Protein AF-0000000085128968 (afdb_homodimer)

Solvent-accessible surface area (backbone atoms only — not comparable to full-atom values): 32317 Å² total; per-residue (Å²): 102,80,48,80,48,54,23,77,81,43,59,48,90,46,8,53,61,50,46,50,52,53,46,32,71,74,67,62,65,54,47,74,42,72,44,90,76,67,56,52,49,97,75,26,50,62,31,39,41,36,40,32,59,24,49,87,30,36,40,31,44,37,33,35,62,43,30,35,36,44,30,44,58,68,43,47,73,76,53,71,44,77,32,32,36,40,38,38,31,65,36,43,36,34,38,33,37,23,91,90,29,71,18,74,38,44,58,55,20,30,33,37,38,51,61,67,45,50,35,37,42,37,41,40,64,41,37,34,38,38,32,47,35,52,39,67,68,52,34,75,72,28,72,65,54,73,78,45,34,17,37,64,43,50,51,84,41,65,51,33,54,23,42,52,42,46,54,58,45,60,76,67,52,72,87,43,89,81,30,53,63,56,24,30,52,50,36,51,38,52,49,46,35,48,38,48,21,54,53,47,52,58,51,68,75,33,59,72,79,40,32,56,50,38,52,53,47,48,52,50,44,67,75,40,51,60,44,75,72,68,40,65,62,49,55,12,60,77,64,75,46,49,51,62,54,49,40,53,35,25,45,77,66,76,38,44,65,65,54,51,53,48,51,52,30,47,52,51,31,49,52,34,27,68,66,57,74,36,94,40,64,57,50,32,27,51,67,34,43,41,94,42,56,66,60,40,44,52,52,39,24,71,72,61,63,44,53,60,66,76,42,48,72,128,102,80,48,78,49,54,22,76,81,42,60,47,90,45,8,54,61,50,46,50,52,52,43,34,71,73,66,61,65,53,47,74,42,72,44,88,76,67,56,53,50,96,75,28,50,60,32,38,42,37,40,33,58,25,50,85,29,36,41,31,44,35,35,36,64,45,29,34,37,42,29,45,71,68,42,46,73,77,53,72,43,77,32,31,34,42,39,40,31,64,38,48,35,34,37,33,37,23,90,90,30,71,20,73,38,45,57,55,20,29,32,36,38,50,60,59,47,55,34,37,41,36,41,39,51,43,35,34,37,40,32,47,34,52,40,66,68,51,34,75,71,28,72,64,54,74,77,46,35,18,37,64,41,50,51,83,41,66,51,32,54,24,41,51,41,46,54,59,46,61,74,67,51,72,89,45,90,80,30,53,62,55,25,30,52,49,37,52,38,52,49,48,36,47,38,48,22,54,54,47,53,59,52,67,75,33,60,72,77,41,32,56,50,37,50,52,47,50,51,49,43,66,74,39,50,57,44,73,70,69,39,64,63,51,54,11,60,75,66,74,46,50,50,64,55,49,40,50,36,24,42,77,66,78,37,42,64,65,53,51,51,47,50,52,30,46,51,51,31,49,50,34,27,68,68,55,75,37,93,40,61,57,49,32,28,50,68,33,42,41,92,41,57,67,60,40,44,51,51,37,24,72,72,61,73,44,55,59,66,75,40,47,73,128

Organism: Delftia acidovorans (strain DSM 14801 / SPH-1) (NCBI:txid398578)

Foldseek 3Di:
DKDKDWLLVDDQVCSVVVVLVVCVVQPNNWDKFADPPVPLPVSHWTKMWMWDDQAVKIKIKIATAKMKTWDAPVSCLVPPDQKKKKKAFQAFWKWKDFQNAIEIDHHQKMFIAGSNFIMMMITHRGTMMMMIGRNCLLCVQPVCVNVRGNYILHNPQPLSVVLVVLSVVLVVDDPDPVNNVVSHVSVSVSSNSVSVRSVRVLQVLAPPVLSVLQVVLLVVCVVCLQPLPDDLVVSCVVSVHDSVSQQVSQVSVVGGSVRSSLVVLLVQLLVCLLVQVAQDLVRSQNRRRHPDSVVSQVSNCVRGVDGSVSSHDD/DKDKDWLLVDDQVCSVVVVLVVCVVQPNNWDKFADPPPPLPVSHWIKMWMWDDQAVKIKIKIFTAKMKTWDDLVSCVVPPDQKKKKKAAQAFWKWKDFPNAIEIDHHQKMFIAGSLGIMMMITHGTIMMMMIGRNCLLCVLPVCVNVRGNYILHNPQPLSVVLVVLSVVLVVDDPDPVNNVVSHVSVSVSSNSVSVRSVRVLQVLQPPVLSVLQVVLLVVCVVCLQPLPDDLCVSCVVSVHDSVSQQVSQVSVVDGSVRSSLLVLLVQLLVCLLVQVDQDLVRSQNRRRHPDSVVSQVVNCVNRVDGSVVSHDD

InterPro domains:
  IPR009057 Homedomain-like superfamily [SSF46689] (264-310)
  IPR018060 AraC-like, DNA binding HTH domain [PF12833] (235-312)
  IPR018060 AraC-like, DNA binding HTH domain [PS01124] (215-314)
  IPR018060 AraC-like, DNA binding HTH domain [SM00342] (229-312)
  IPR018062 HTH domain AraC-type, conserved site [PS00041] (265-308)
  IPR020449 Transcription regulator HTH, AraC- type, HTH domain [PR00032] (281-296)
  IPR020449 Transcription regulator HTH, AraC- type, HTH domain [PR00032] (296-312)
  IPR035418 Transcription regulator HTH, AraC- type, ligand binding domain-like [PF14525] (19-198)
  IPR050204 AraC/XylS family transcriptional regulators [PTHR46796] (30-312)

Structure (mmCIF, N/CA/C/O backbone):
data_AF-0000000085128968-model_v1
#
loop_
_entity.id
_entity.type
_entity.pdbx_description
1 polymer 'Transcriptional regulator, AraC family'
#
loop_
_atom_site.group_PDB
_atom_site.id
_atom_site.type_symbol
_atom_site.label_atom_id
_atom_site.label_alt_id
_atom_site.label_comp_id
_atom_site.label_asym_id
_atom_site.label_entity_id
_atom_site.label_seq_id
_atom_site.pdbx_PDB_ins_code
_atom_site.Cartn_x
_atom_site.Cartn_y
_atom_site.Cartn_z
_atom_site.occupancy
_atom_site.B_iso_or_equiv
_atom_site.auth_seq_id
_atom_site.auth_comp_id
_atom_site.auth_asym_id
_atom_site.auth_atom_id
_atom_site.pdbx_PDB_model_num
ATOM 1 N N . MET A 1 1 ? -19.469 -6.117 -6.891 1 67.62 1 MET A N 1
ATOM 2 C CA . MET A 1 1 ? -20.266 -7.336 -6.789 1 67.62 1 MET A CA 1
ATOM 3 C C . MET A 1 1 ? -19.703 -8.258 -5.707 1 67.62 1 MET A C 1
ATOM 5 O O . MET A 1 1 ? -18.5 -8.352 -5.523 1 67.62 1 MET A O 1
ATOM 9 N N . GLN A 1 2 ? -20.562 -8.742 -4.852 1 80.12 2 GLN A N 1
ATOM 10 C CA . GLN A 1 2 ? -20.156 -9.688 -3.818 1 80.12 2 GLN A CA 1
ATOM 11 C C . GLN A 1 2 ? -21 -10.961 -3.883 1 80.12 2 GLN A C 1
ATOM 13 O O . GLN A 1 2 ? -22.234 -10.891 -3.932 1 80.12 2 GLN A O 1
ATOM 18 N N . LEU A 1 3 ? -20.359 -12.141 -4.148 1 88.94 3 LEU A N 1
ATOM 19 C CA . LEU A 1 3 ? -20.984 -13.461 -4.184 1 88.94 3 LEU A CA 1
ATOM 20 C C . LEU A 1 3 ? -20.562 -14.289 -2.973 1 88.94 3 LEU A C 1
ATOM 22 O O . LEU A 1 3 ? -19.406 -14.234 -2.551 1 88.94 3 LEU A O 1
ATOM 26 N N . GLU A 1 4 ? -21.562 -15.016 -2.438 1 92 4 GLU A N 1
ATOM 27 C CA . GLU A 1 4 ? -21.297 -15.867 -1.285 1 92 4 GLU A CA 1
ATOM 28 C C . GLU A 1 4 ? -21.828 -17.281 -1.519 1 92 4 GLU A C 1
ATOM 30 O O . GLU A 1 4 ? -22.969 -17.453 -1.957 1 92 4 GLU A O 1
ATOM 35 N N . TYR A 1 5 ? -21.016 -18.266 -1.199 1 94.38 5 TYR A N 1
ATOM 36 C CA . TYR A 1 5 ? -21.359 -19.672 -1.342 1 94.38 5 TYR A CA 1
ATOM 37 C C . TYR A 1 5 ? -21.047 -20.453 -0.069 1 94.38 5 TYR A C 1
ATOM 39 O O . TYR A 1 5 ? -20.031 -20.172 0.594 1 94.38 5 TYR A O 1
ATOM 47 N N . SER A 1 6 ? -21.875 -21.375 0.247 1 94.69 6 SER A N 1
ATOM 48 C CA . SER A 1 6 ? -21.656 -22.281 1.368 1 94.69 6 SER A CA 1
ATOM 49 C C . SER A 1 6 ? -22.078 -23.703 1.018 1 94.69 6 SER A C 1
ATOM 51 O O . SER A 1 6 ? -23.141 -23.922 0.428 1 94.69 6 SER A O 1
ATOM 53 N N . THR A 1 7 ? -21.234 -24.641 1.404 1 93.5 7 THR A N 1
ATOM 54 C CA . THR A 1 7 ? -21.578 -26.031 1.098 1 93.5 7 THR A CA 1
ATOM 55 C C . THR A 1 7 ? -22.688 -26.531 2.008 1 93.5 7 THR A C 1
ATOM 57 O O . THR A 1 7 ? -23.297 -27.562 1.734 1 93.5 7 THR A O 1
ATOM 60 N N . HIS A 1 8 ? -22.984 -25.812 3.066 1 88.75 8 HIS A N 1
ATOM 61 C CA . HIS A 1 8 ? -24.031 -26.203 3.998 1 88.75 8 HIS A CA 1
ATOM 62 C C . HIS A 1 8 ? -25.406 -26.094 3.361 1 88.75 8 HIS A C 1
ATOM 64 O O . HIS A 1 8 ? -26.391 -26.609 3.9 1 88.75 8 HIS A O 1
ATOM 70 N N . SER A 1 9 ? -25.453 -25.453 2.266 1 89 9 SER A N 1
ATOM 71 C CA . SER A 1 9 ? -26.719 -25.359 1.529 1 89 9 SER A CA 1
ATOM 72 C C . SER A 1 9 ? -27.016 -26.656 0.786 1 89 9 SER A C 1
ATOM 74 O O . SER A 1 9 ? -28.109 -26.812 0.236 1 89 9 SER A O 1
ATOM 76 N N . GLN A 1 10 ? -26.109 -27.594 0.775 1 89.94 10 GLN A N 1
ATOM 77 C CA . GLN A 1 10 ? -26.234 -28.859 0.062 1 89.94 10 GLN A CA 1
ATOM 78 C C . GLN A 1 10 ? -26.375 -30.031 1.035 1 89.94 10 GLN A C 1
ATOM 80 O O . GLN A 1 10 ? -26 -29.922 2.205 1 89.94 10 GLN A O 1
ATOM 85 N N . GLU A 1 11 ? -26.938 -31.141 0.537 1 91.38 11 GLU A N 1
ATOM 86 C CA . GLU A 1 11 ? -26.859 -32.406 1.285 1 91.38 11 GLU A CA 1
ATOM 87 C C . GLU A 1 11 ? -25.406 -32.812 1.515 1 91.38 11 GLU A C 1
ATOM 89 O O . GLU A 1 11 ? -24.562 -32.625 0.646 1 91.38 11 GLU A O 1
ATOM 94 N N . PRO A 1 12 ? -25.125 -33.375 2.666 1 87.94 12 PRO A N 1
ATOM 95 C CA . PRO A 1 12 ? -23.75 -33.719 3.033 1 87.94 12 PRO A CA 1
ATOM 96 C C . PRO A 1 12 ? -23.016 -34.5 1.932 1 87.94 12 PRO A C 1
ATOM 98 O O . PRO A 1 12 ? -21.844 -34.219 1.659 1 87.94 12 PRO A O 1
ATOM 101 N N . ARG A 1 13 ? -23.688 -35.406 1.232 1 88.69 13 ARG A N 1
ATOM 102 C CA . ARG A 1 13 ? -23.047 -36.281 0.237 1 88.69 13 ARG A CA 1
ATOM 103 C C . ARG A 1 13 ? -22.672 -35.469 -1.007 1 88.69 13 ARG A C 1
ATOM 105 O O . ARG A 1 13 ? -21.812 -35.906 -1.789 1 88.69 13 ARG A O 1
ATOM 112 N N . HIS A 1 14 ? -23.281 -34.312 -1.203 1 92.81 14 HIS A N 1
ATOM 113 C CA . HIS A 1 14 ? -23.047 -33.531 -2.412 1 92.81 14 HIS A CA 1
ATOM 114 C C . HIS A 1 14 ? -22.172 -32.312 -2.125 1 92.81 14 HIS A C 1
ATOM 116 O O . HIS A 1 14 ? -21.875 -31.531 -3.031 1 92.81 14 HIS A O 1
ATOM 122 N N . ARG A 1 15 ? -21.781 -32.125 -0.924 1 93.25 15 ARG A N 1
ATOM 123 C CA . ARG A 1 15 ? -21.125 -30.891 -0.514 1 93.25 15 ARG A CA 1
ATOM 124 C C . ARG A 1 15 ? -19.781 -30.719 -1.225 1 93.25 15 ARG A C 1
ATOM 126 O O . ARG A 1 15 ? -19.453 -29.641 -1.697 1 93.25 15 ARG A O 1
ATOM 133 N N . PHE A 1 16 ? -19.047 -31.797 -1.348 1 94.06 16 PHE A N 1
ATOM 134 C CA . PHE A 1 16 ? -17.734 -31.656 -1.967 1 94.06 16 PHE A CA 1
ATOM 135 C C . PHE A 1 16 ? -17.859 -31.391 -3.463 1 94.06 16 PHE A C 1
ATOM 137 O O . PHE A 1 16 ? -17.109 -30.594 -4.031 1 94.06 16 PHE A O 1
ATOM 144 N N . ASP A 1 17 ? -18.781 -32.094 -4.09 1 94.81 17 ASP A N 1
ATOM 145 C CA . ASP A 1 17 ? -19.031 -31.844 -5.508 1 94.81 17 ASP A CA 1
ATOM 146 C C . ASP A 1 17 ? -19.469 -30.406 -5.754 1 94.81 17 ASP A C 1
ATOM 148 O O . ASP A 1 17 ? -19.031 -29.766 -6.719 1 94.81 17 ASP A O 1
ATOM 152 N N . TYR A 1 18 ? -20.281 -29.953 -4.891 1 95.69 18 TYR A N 1
ATOM 153 C CA . TYR A 1 18 ? -20.719 -28.578 -4.973 1 95.69 18 TYR A CA 1
ATOM 154 C C . TYR A 1 18 ? -19.547 -27.625 -4.809 1 95.69 18 TYR A C 1
ATOM 156 O O . TYR A 1 18 ? -19.422 -26.641 -5.551 1 95.69 18 TYR A O 1
ATOM 164 N N . TRP A 1 19 ? -18.703 -27.922 -3.895 1 95.38 19 TRP A N 1
ATOM 165 C CA . TRP A 1 19 ? -17.516 -27.125 -3.66 1 95.38 19 TRP A CA 1
ATOM 166 C C . TRP A 1 19 ? -16.641 -27.062 -4.91 1 95.38 19 TRP A C 1
ATOM 168 O O . TRP A 1 19 ? -16.203 -25.984 -5.328 1 95.38 19 TRP A O 1
ATOM 178 N N . HIS A 1 20 ? -16.438 -28.203 -5.453 1 96.31 20 HIS A N 1
ATOM 179 C CA . HIS A 1 20 ? -15.664 -28.312 -6.688 1 96.31 20 HIS A CA 1
ATOM 180 C C . HIS A 1 20 ? -16.234 -27.406 -7.77 1 96.31 20 HIS A C 1
ATOM 182 O O . HIS A 1 20 ? -15.5 -26.672 -8.414 1 96.31 20 HIS A O 1
ATOM 188 N N . GLU A 1 21 ? -17.469 -27.469 -7.977 1 96.88 21 GLU A N 1
ATOM 189 C CA . GLU A 1 21 ? -18.141 -26.703 -9.016 1 96.88 21 GLU A CA 1
ATOM 190 C C . GLU A 1 21 ? -18 -25.203 -8.773 1 96.88 21 GLU A C 1
ATOM 192 O O . GLU A 1 21 ? -17.672 -24.438 -9.688 1 96.88 21 GLU A O 1
ATOM 197 N N . VAL A 1 22 ? -18.219 -24.844 -7.559 1 96.81 22 VAL A N 1
ATOM 198 C CA . VAL A 1 22 ? -18.188 -23.438 -7.195 1 96.81 22 VAL A CA 1
ATOM 199 C C . VAL A 1 22 ? -16.781 -22.875 -7.402 1 96.81 22 VAL A C 1
ATOM 201 O O . VAL A 1 22 ? -16.609 -21.812 -8 1 96.81 22 VAL A O 1
ATOM 204 N N . VAL A 1 23 ? -15.781 -23.547 -6.949 1 96.81 23 VAL A N 1
ATOM 205 C CA . VAL A 1 23 ? -14.406 -23.078 -7.039 1 96.81 23 VAL A CA 1
ATOM 206 C C . VAL A 1 23 ? -13.961 -23.031 -8.5 1 96.81 23 VAL A C 1
ATOM 208 O O . VAL A 1 23 ? -13.344 -22.062 -8.945 1 96.81 23 VAL A O 1
ATOM 211 N N . CYS A 1 24 ? -14.328 -24.062 -9.258 1 96.44 24 CYS A N 1
ATOM 212 C CA . CYS A 1 24 ? -13.953 -24.094 -10.664 1 96.44 24 CYS A CA 1
ATOM 213 C C . CYS A 1 24 ? -14.641 -22.969 -11.438 1 96.44 24 CYS A C 1
ATOM 215 O O . CYS A 1 24 ? -14.07 -22.422 -12.383 1 96.44 24 CYS A O 1
ATOM 217 N N . ARG A 1 25 ? -15.773 -22.594 -11.07 1 95.06 25 ARG A N 1
ATOM 218 C CA . ARG A 1 25 ? -16.547 -21.562 -11.742 1 95.06 25 ARG A CA 1
ATOM 219 C C . ARG A 1 25 ? -15.969 -20.172 -11.461 1 95.06 25 ARG A C 1
ATOM 221 O O . ARG A 1 25 ? -15.938 -19.312 -12.336 1 95.06 25 ARG A O 1
ATOM 228 N N . HIS A 1 26 ? -15.461 -20 -10.273 1 94.56 26 HIS A N 1
ATOM 229 C CA . HIS A 1 26 ? -15.148 -18.641 -9.859 1 94.56 26 HIS A CA 1
ATOM 230 C C . HIS A 1 26 ? -13.641 -18.422 -9.734 1 94.56 26 HIS A C 1
ATOM 232 O O . HIS A 1 26 ? -13.164 -17.281 -9.695 1 94.56 26 HIS A O 1
ATOM 238 N N . CYS A 1 27 ? -12.906 -19.484 -9.648 1 95.56 27 CYS A N 1
ATOM 239 C CA . CYS A 1 27 ? -11.461 -19.359 -9.547 1 95.56 27 CYS A CA 1
ATOM 240 C C . CYS A 1 27 ? -10.773 -19.984 -10.766 1 95.56 27 CYS A C 1
ATOM 242 O O . CYS A 1 27 ? -10.789 -19.406 -11.852 1 95.56 27 CYS A O 1
ATOM 244 N N . ILE A 1 28 ? -10.219 -21.203 -10.57 1 96.06 28 ILE A N 1
ATOM 245 C CA . ILE A 1 28 ? -9.484 -21.844 -11.648 1 96.06 28 ILE A CA 1
ATOM 246 C C . ILE A 1 28 ? -9.992 -23.266 -11.844 1 96.06 28 ILE A C 1
ATOM 248 O O . ILE A 1 28 ? -10.039 -24.047 -10.891 1 96.06 28 ILE A O 1
ATOM 252 N N . PRO A 1 29 ? -10.398 -23.578 -13.078 1 96.25 29 PRO A N 1
ATOM 253 C CA . PRO A 1 29 ? -10.75 -24.969 -13.328 1 96.25 29 PRO A CA 1
ATOM 254 C C . PRO A 1 29 ? -9.594 -25.922 -13.047 1 96.25 29 PRO A C 1
ATOM 256 O O . PRO A 1 29 ? -8.484 -25.719 -13.539 1 96.25 29 PRO A O 1
ATOM 259 N N . ALA A 1 30 ? -9.812 -26.922 -12.273 1 97 30 ALA A N 1
ATOM 260 C CA . ALA A 1 30 ? -8.852 -27.938 -11.844 1 97 30 ALA A CA 1
ATOM 261 C C . ALA A 1 30 ? -9.555 -29.172 -11.273 1 97 30 ALA A C 1
ATOM 263 O O . ALA A 1 30 ? -10.773 -29.141 -11.062 1 97 30 ALA A O 1
ATOM 264 N N . ASP A 1 31 ? -8.812 -30.234 -11.109 1 97.06 31 ASP A N 1
ATOM 265 C CA . ASP A 1 31 ? -9.336 -31.391 -10.391 1 97.06 31 ASP A CA 1
ATOM 266 C C . ASP A 1 31 ? -9.18 -31.203 -8.883 1 97.06 31 ASP A C 1
ATOM 268 O O . ASP A 1 31 ? -8.18 -30.656 -8.414 1 97.06 31 ASP A O 1
ATOM 272 N N . SER A 1 32 ? -10.227 -31.641 -8.172 1 95.56 32 SER A N 1
ATOM 273 C CA . SER A 1 32 ? -10.141 -31.562 -6.719 1 95.56 32 SER A CA 1
ATOM 274 C C . SER A 1 32 ? -10.227 -32.938 -6.078 1 95.56 32 SER A C 1
ATOM 276 O O . SER A 1 32 ? -10.922 -33.844 -6.594 1 95.56 32 SER A O 1
ATOM 278 N N . HIS A 1 33 ? -9.477 -33.094 -4.922 1 93.38 33 HIS A N 1
ATOM 279 C CA . HIS A 1 33 ? -9.453 -34.312 -4.156 1 93.38 33 HIS A CA 1
ATOM 280 C C . HIS A 1 33 ? -9.531 -34.031 -2.66 1 93.38 33 HIS A C 1
ATOM 282 O O . HIS A 1 33 ? -8.781 -33.219 -2.137 1 93.38 33 HIS A O 1
ATOM 288 N N . ARG A 1 34 ? -10.445 -34.719 -2.031 1 88.31 34 ARG A N 1
ATOM 289 C CA . ARG A 1 34 ? -10.5 -34.594 -0.576 1 88.31 34 ARG A CA 1
ATOM 290 C C . ARG A 1 34 ? -9.312 -35.312 0.066 1 88.31 34 ARG A C 1
ATOM 292 O O . ARG A 1 34 ? -8.82 -36.312 -0.461 1 88.31 34 ARG A O 1
ATOM 299 N N . ALA A 1 35 ? -8.766 -34.688 1.084 1 77.69 35 ALA A N 1
ATOM 300 C CA . ALA A 1 35 ? -7.707 -35.375 1.794 1 77.69 35 ALA A CA 1
ATOM 301 C C . ALA A 1 35 ? -8.234 -36.688 2.42 1 77.69 35 ALA A C 1
ATOM 303 O O . ALA A 1 35 ? -9.391 -36.75 2.838 1 77.69 35 ALA A O 1
ATOM 304 N N . GLN A 1 36 ? -7.297 -37.688 2.346 1 62.34 36 GLN A N 1
ATOM 305 C CA . GLN A 1 36 ? -7.605 -39 2.906 1 62.34 36 GLN A CA 1
ATOM 306 C C . GLN A 1 36 ? -7.746 -38.938 4.426 1 62.34 36 GLN A C 1
ATOM 308 O O . GLN A 1 36 ? -6.941 -38.281 5.098 1 62.34 36 GLN A O 1
ATOM 313 N N . GLY A 1 37 ? -8.945 -39.312 5.043 1 57.97 37 GLY A N 1
ATOM 314 C CA . GLY A 1 37 ? -9.203 -39.438 6.469 1 57.97 37 GLY A CA 1
ATOM 315 C C . GLY A 1 37 ? -10.133 -38.344 6.992 1 57.97 37 GLY A C 1
ATOM 316 O O . GLY A 1 37 ? -10.508 -38.375 8.164 1 57.97 37 GLY A O 1
ATOM 317 N N . ASP A 1 38 ? -9.891 -37.25 6.484 1 53.81 38 ASP A N 1
ATOM 318 C CA . ASP A 1 38 ? -10.859 -36.281 7.008 1 53.81 38 ASP A CA 1
ATOM 319 C C . ASP A 1 38 ? -12.289 -36.75 6.75 1 53.81 38 ASP A C 1
ATOM 321 O O . ASP A 1 38 ? -12.812 -36.594 5.648 1 53.81 38 ASP A O 1
ATOM 325 N N . ALA A 1 39 ? -12.469 -37.969 7.312 1 48.44 39 ALA A N 1
ATOM 326 C CA . ALA A 1 39 ? -13.844 -38.469 7.348 1 48.44 39 ALA A CA 1
ATOM 327 C C . ALA A 1 39 ? -14.836 -37.312 7.398 1 48.44 39 ALA A C 1
ATOM 329 O O . ALA A 1 39 ? -14.672 -36.375 8.188 1 48.44 39 ALA A O 1
ATOM 330 N N . ALA A 1 40 ? -15.297 -37.031 6.242 1 52.56 40 ALA A N 1
ATOM 331 C CA . ALA A 1 40 ? -16.406 -36.094 6.375 1 52.56 40 ALA A CA 1
ATOM 332 C C . ALA A 1 40 ? -17.141 -36.312 7.695 1 52.56 40 ALA A C 1
ATOM 334 O O . ALA A 1 40 ? -17.656 -37.406 7.961 1 52.56 40 ALA A O 1
ATOM 335 N N . GLY A 1 41 ? -16.469 -35.906 8.711 1 50.72 41 GLY A N 1
ATOM 336 C CA . GLY A 1 41 ? -17.391 -36.125 9.82 1 50.72 41 GLY A CA 1
ATOM 337 C C . GLY A 1 41 ? -18.844 -36.125 9.391 1 50.72 41 GLY A C 1
ATOM 338 O O . GLY A 1 41 ? -19.156 -35.875 8.227 1 50.72 41 GLY A O 1
ATOM 339 N N . PRO A 1 42 ? -19.641 -36.625 10.258 1 54.03 42 PRO A N 1
ATOM 340 C CA . PRO A 1 42 ? -21.078 -36.688 9.945 1 54.03 42 PRO A CA 1
ATOM 341 C C . PRO A 1 42 ? -21.562 -35.438 9.211 1 54.03 42 PRO A C 1
ATOM 343 O O . PRO A 1 42 ? -22.562 -35.531 8.477 1 54.03 42 PRO A O 1
ATOM 346 N N . GLY A 1 43 ? -20.891 -34.344 9.336 1 61.97 43 GLY A N 1
ATOM 347 C CA . GLY A 1 43 ? -21.438 -33.094 8.812 1 61.97 43 GLY A CA 1
ATOM 348 C C . GLY A 1 43 ? -20.969 -32.781 7.41 1 61.97 43 GLY A C 1
ATOM 349 O O . GLY A 1 43 ? -21.453 -31.828 6.785 1 61.97 43 GLY A O 1
ATOM 350 N N . GLY A 1 44 ? -20.094 -33.625 6.758 1 79.69 44 GLY A N 1
ATOM 351 C CA . GLY A 1 44 ? -19.703 -33.5 5.363 1 79.69 44 GLY A CA 1
ATOM 352 C C . GLY A 1 44 ? -18.625 -32.438 5.145 1 79.69 44 GLY A C 1
ATOM 353 O O . GLY A 1 44 ? -17.891 -32.094 6.066 1 79.69 44 GLY A O 1
ATOM 354 N N . PHE A 1 45 ? -18.312 -32.094 4.016 1 89.56 45 PHE A N 1
ATOM 355 C CA . PHE A 1 45 ? -17.328 -31.109 3.58 1 89.56 45 PHE A CA 1
ATOM 356 C C . PHE A 1 45 ? -17.906 -29.688 3.709 1 89.56 45 PHE A C 1
ATOM 358 O O . PHE A 1 45 ? -18.562 -29.203 2.791 1 89.56 45 PHE A O 1
ATOM 365 N N . GLY A 1 46 ? -17.703 -29.078 4.945 1 90.25 46 GLY A N 1
ATOM 366 C CA . GLY A 1 46 ? -18.172 -2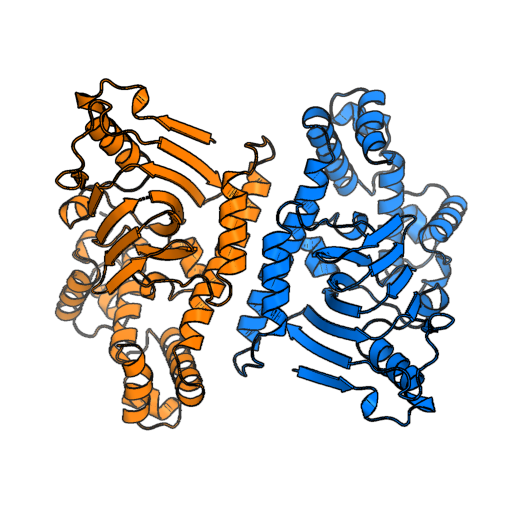7.719 5.172 1 90.25 46 GLY A CA 1
ATOM 367 C C . GLY A 1 46 ? -17.203 -26.656 4.699 1 90.25 46 GLY A C 1
ATOM 368 O O . GLY A 1 46 ? -16.094 -26.547 5.223 1 90.25 46 GLY A O 1
ATOM 369 N N . ALA A 1 47 ? -17.609 -25.906 3.662 1 93.56 47 ALA A N 1
ATOM 370 C CA . ALA A 1 47 ? -16.734 -24.891 3.086 1 93.56 47 ALA A CA 1
ATOM 371 C C . ALA A 1 47 ? -17.516 -23.656 2.66 1 93.56 47 ALA A C 1
ATOM 373 O O . ALA A 1 47 ? -18.734 -23.719 2.479 1 93.56 47 ALA A O 1
ATOM 374 N N . THR A 1 48 ? -16.812 -22.531 2.652 1 94.38 48 THR A N 1
ATOM 375 C CA . THR A 1 48 ? -17.406 -21.281 2.193 1 94.38 48 THR A CA 1
ATOM 376 C C . THR A 1 48 ? -16.469 -20.562 1.228 1 94.38 48 THR A C 1
ATOM 378 O O . THR A 1 48 ? -15.242 -20.703 1.318 1 94.38 48 THR A O 1
ATOM 381 N N . LEU A 1 49 ? -17.062 -19.875 0.285 1 94.88 49 LEU A N 1
ATOM 382 C CA . LEU A 1 49 ? -16.359 -19.031 -0.668 1 94.88 49 LEU A CA 1
ATOM 383 C C . LEU A 1 49 ? -17.062 -17.688 -0.846 1 94.88 49 LEU A C 1
ATOM 385 O O . LEU A 1 49 ? -18.281 -17.656 -1.086 1 94.88 49 LEU A O 1
ATOM 389 N N . SER A 1 50 ? -16.391 -16.625 -0.555 1 93.62 50 SER A N 1
ATOM 390 C CA . SER A 1 50 ? -16.859 -15.297 -0.904 1 93.62 50 SER A CA 1
ATOM 391 C C . SER A 1 50 ? -16.016 -14.68 -2.008 1 93.62 50 SER A C 1
ATOM 393 O O . SER A 1 50 ? -14.789 -14.805 -2 1 93.62 50 SER A O 1
ATOM 395 N N . VAL A 1 51 ? -16.672 -14.109 -3.006 1 93.31 51 VAL A N 1
ATOM 396 C CA . VAL A 1 51 ? -15.977 -13.508 -4.141 1 93.31 51 VAL A CA 1
ATOM 397 C C . VAL A 1 51 ? -16.359 -12.039 -4.262 1 93.31 51 VAL A C 1
ATOM 399 O O . VAL A 1 51 ? -17.547 -11.695 -4.207 1 93.31 51 VAL A O 1
ATOM 402 N N . ARG A 1 52 ? -15.32 -11.258 -4.441 1 90.56 52 ARG A N 1
ATOM 403 C CA . ARG A 1 52 ? -15.562 -9.828 -4.598 1 90.56 52 ARG A CA 1
ATOM 404 C C . ARG A 1 52 ? -14.688 -9.242 -5.703 1 90.56 52 ARG A C 1
ATOM 406 O O . ARG A 1 52 ? -13.523 -9.617 -5.84 1 90.56 52 ARG A O 1
ATOM 413 N N . SER A 1 53 ? -15.312 -8.266 -6.309 1 91.12 53 SER A N 1
ATOM 414 C CA . SER A 1 53 ? -14.539 -7.531 -7.309 1 91.12 53 SER A CA 1
ATOM 415 C C . SER A 1 53 ? -13.797 -6.359 -6.676 1 91.12 53 SER A C 1
ATOM 417 O O . SER A 1 53 ? -14.32 -5.695 -5.781 1 91.12 53 SER A O 1
ATOM 419 N N . LEU A 1 54 ? -12.641 -6.121 -7.121 1 91.25 54 LEU A N 1
ATOM 420 C CA . LEU A 1 54 ? -11.789 -4.996 -6.75 1 91.25 54 LEU A CA 1
ATOM 421 C C . LEU A 1 54 ? -11.18 -4.348 -7.988 1 91.25 54 LEU A C 1
ATOM 423 O O . LEU A 1 54 ? -9.984 -4.52 -8.266 1 91.25 54 LEU A O 1
ATOM 427 N N . GLY A 1 55 ? -12.047 -3.574 -8.703 1 89.75 55 GLY A N 1
ATOM 428 C CA . GLY A 1 55 ? -11.641 -3.117 -10.023 1 89.75 55 GLY A CA 1
ATOM 429 C C . GLY A 1 55 ? -11.414 -4.25 -11 1 89.75 55 GLY A C 1
ATOM 430 O O . GLY A 1 55 ? -12.289 -5.094 -11.203 1 89.75 55 GLY A O 1
ATOM 431 N N . LEU A 1 56 ? -10.188 -4.273 -11.539 1 90.06 56 LEU A N 1
ATOM 432 C CA . LEU A 1 56 ? -9.828 -5.309 -12.508 1 90.06 56 LEU A CA 1
ATOM 433 C C . LEU A 1 56 ? -9.43 -6.598 -11.797 1 90.06 56 LEU A C 1
ATOM 435 O O . LEU A 1 56 ? -9.219 -7.629 -12.445 1 90.06 56 LEU A O 1
ATOM 439 N N . LEU A 1 57 ? -9.367 -6.512 -10.492 1 95 57 LEU A N 1
ATOM 440 C CA . LEU A 1 57 ? -8.984 -7.676 -9.703 1 95 57 LEU A CA 1
ATOM 441 C C . LEU A 1 57 ? -10.211 -8.352 -9.086 1 95 57 LEU A C 1
ATOM 443 O O . LEU A 1 57 ? -11.305 -7.777 -9.094 1 95 57 LEU A O 1
ATOM 447 N N . GLU A 1 58 ? -10.055 -9.484 -8.695 1 94.62 58 GLU A N 1
ATOM 448 C CA . GLU A 1 58 ? -11.039 -10.219 -7.906 1 94.62 58 GLU A CA 1
ATOM 449 C C . GLU A 1 58 ? -10.391 -10.891 -6.699 1 94.62 58 GLU A C 1
ATOM 451 O O . GLU A 1 58 ? -9.297 -11.445 -6.809 1 94.62 58 GLU A O 1
ATOM 456 N N . ILE A 1 59 ? -11.031 -10.789 -5.621 1 95.69 59 ILE A N 1
ATOM 457 C CA . ILE A 1 59 ? -10.523 -11.422 -4.414 1 95.69 59 ILE A CA 1
ATOM 458 C C . ILE A 1 59 ? -11.547 -12.438 -3.891 1 95.69 59 ILE A C 1
ATOM 460 O O . ILE A 1 59 ? -12.742 -12.148 -3.844 1 95.69 59 ILE A O 1
ATOM 464 N N . SER A 1 60 ? -11.07 -13.578 -3.523 1 95.5 60 SER A N 1
ATOM 465 C CA . SER A 1 60 ? -11.898 -14.656 -2.979 1 95.5 60 SER A CA 1
ATOM 466 C C . SER A 1 60 ? -11.406 -15.078 -1.598 1 95.5 60 SER A C 1
ATOM 468 O O . SER A 1 60 ? -10.219 -15.32 -1.401 1 95.5 60 SER A O 1
ATOM 470 N N . ALA A 1 61 ? -12.266 -15.117 -0.702 1 94.69 61 ALA A N 1
ATOM 471 C CA . ALA A 1 61 ? -11.984 -15.695 0.611 1 94.69 61 ALA A CA 1
ATOM 472 C C . ALA A 1 61 ? -12.523 -17.125 0.711 1 94.69 61 ALA A C 1
ATOM 474 O O . ALA A 1 61 ? -13.727 -17.344 0.526 1 94.69 61 ALA A O 1
ATOM 475 N N . MET A 1 62 ? -11.672 -18.047 1.011 1 95.19 62 MET A N 1
ATOM 476 C CA . MET A 1 62 ? -12.031 -19.453 1.049 1 95.19 62 MET A CA 1
ATOM 477 C C . MET A 1 62 ? -11.773 -20.047 2.432 1 95.19 62 MET A C 1
ATOM 479 O O . MET A 1 62 ? -10.703 -19.859 3.002 1 95.19 62 MET A O 1
ATOM 483 N N . SER A 1 63 ? -12.727 -20.672 2.928 1 93.69 63 SER A N 1
ATOM 484 C CA . SER A 1 63 ? -12.609 -21.516 4.113 1 93.69 63 SER A CA 1
ATOM 485 C C . SER A 1 63 ? -13.078 -22.938 3.824 1 93.69 63 SER A C 1
ATOM 487 O O . SER A 1 63 ? -14.219 -23.156 3.424 1 93.69 63 SER A O 1
ATOM 489 N N . ALA A 1 64 ? -12.203 -23.906 3.982 1 93.19 64 ALA A N 1
ATOM 490 C CA . ALA A 1 64 ? -12.547 -25.281 3.629 1 93.19 64 ALA A CA 1
ATOM 491 C C . ALA A 1 64 ? -11.648 -26.266 4.363 1 93.19 64 ALA A C 1
ATOM 493 O O . ALA A 1 64 ? -10.523 -25.938 4.746 1 93.19 64 ALA A O 1
ATOM 494 N N . PRO A 1 65 ? -12.18 -27.484 4.578 1 89.75 65 PRO A N 1
ATOM 495 C CA . PRO A 1 65 ? -11.32 -28.547 5.105 1 89.75 65 PRO A CA 1
ATOM 496 C C . PRO A 1 65 ? -10.203 -28.938 4.141 1 89.75 65 PRO A C 1
ATOM 498 O O . PRO A 1 65 ? -10.141 -28.422 3.018 1 89.75 65 PRO A O 1
ATOM 501 N N . SER A 1 66 ? -9.367 -29.844 4.582 1 91.5 66 SER A N 1
ATOM 502 C CA . SER A 1 66 ? -8.195 -30.266 3.822 1 91.5 66 SER A CA 1
ATOM 503 C C . SER A 1 66 ? -8.594 -30.859 2.477 1 91.5 66 SER A C 1
ATOM 505 O O . SER A 1 66 ? -9.492 -31.703 2.404 1 91.5 66 SER A O 1
ATOM 507 N N . HIS A 1 67 ? -8.023 -30.375 1.423 1 93.38 67 HIS A N 1
ATOM 508 C CA . HIS A 1 67 ? -8.234 -30.875 0.073 1 93.38 67 HIS A CA 1
ATOM 509 C C . HIS A 1 67 ? -7.129 -30.422 -0.869 1 93.38 67 HIS A C 1
ATOM 511 O O . HIS A 1 67 ? -6.25 -29.656 -0.471 1 93.38 67 HIS A O 1
ATOM 517 N N . ARG A 1 68 ? -7.188 -30.969 -2.043 1 95.06 68 ARG A N 1
ATOM 518 C CA . ARG A 1 68 ? -6.117 -30.703 -2.998 1 95.06 68 ARG A CA 1
ATOM 519 C C . ARG A 1 68 ? -6.68 -30.359 -4.375 1 95.06 68 ARG A C 1
ATOM 521 O O . ARG A 1 68 ? -7.707 -30.906 -4.781 1 95.06 68 ARG A O 1
ATOM 528 N N . TRP A 1 69 ? -5.945 -29.406 -5.055 1 96.5 69 TRP A N 1
ATOM 529 C CA . TRP A 1 69 ? -6.281 -29.047 -6.426 1 96.5 69 TRP A CA 1
ATOM 530 C C . TRP A 1 69 ? -5.141 -29.375 -7.375 1 96.5 69 TRP A C 1
ATOM 532 O O . TRP A 1 69 ? -3.971 -29.141 -7.055 1 96.5 69 TRP A O 1
ATOM 542 N N . VAL A 1 70 ? -5.504 -30 -8.531 1 97.5 70 VAL A N 1
ATOM 543 C CA . VAL A 1 70 ? -4.516 -30.344 -9.547 1 97.5 70 VAL A CA 1
ATOM 544 C C . VAL A 1 70 ? -4.945 -29.766 -10.898 1 97.5 70 VAL A C 1
ATOM 546 O O . VAL A 1 70 ? -6 -30.125 -11.422 1 97.5 70 VAL A O 1
ATOM 549 N N . ARG A 1 71 ? -4.199 -28.828 -11.359 1 96.88 71 ARG A N 1
ATOM 550 C CA . ARG A 1 71 ? -4.375 -28.297 -12.703 1 96.88 71 ARG A CA 1
ATOM 551 C C . ARG A 1 71 ? -3.305 -28.828 -13.648 1 96.88 71 ARG A C 1
ATOM 553 O O . ARG A 1 71 ? -2.115 -28.578 -13.461 1 96.88 71 ARG A O 1
ATOM 560 N N . ASN A 1 72 ? -3.771 -29.578 -14.625 1 94.25 72 ASN A N 1
ATOM 561 C CA . ASN A 1 72 ? -2.828 -30.25 -15.516 1 94.25 72 ASN A CA 1
ATOM 562 C C . ASN A 1 72 ? -2.984 -29.766 -16.953 1 94.25 72 ASN A C 1
ATOM 564 O O . ASN A 1 72 ? -3.709 -28.812 -17.219 1 94.25 72 ASN A O 1
ATOM 568 N N . ALA A 1 73 ? -2.33 -30.438 -17.859 1 91.12 73 ALA A N 1
ATOM 569 C CA . ALA A 1 73 ? -2.27 -30.031 -19.266 1 91.12 73 ALA A CA 1
ATOM 570 C C . ALA A 1 73 ? -3.65 -30.078 -19.906 1 91.12 73 ALA A C 1
ATOM 572 O O . ALA A 1 73 ? -3.961 -29.266 -20.781 1 91.12 73 ALA A O 1
ATOM 573 N N . ALA A 1 74 ? -4.422 -31 -19.516 1 90.75 74 ALA A N 1
ATOM 574 C CA . ALA A 1 74 ? -5.77 -31.109 -20.078 1 90.75 74 ALA A CA 1
ATOM 575 C C . ALA A 1 74 ? -6.602 -29.875 -19.734 1 90.75 74 ALA A C 1
ATOM 577 O O . ALA A 1 74 ? -7.324 -29.359 -20.594 1 90.75 74 ALA A O 1
ATOM 578 N N . HIS A 1 75 ? -6.484 -29.422 -18.531 1 91.31 75 HIS A N 1
ATOM 579 C CA . HIS A 1 75 ? -7.188 -28.203 -18.125 1 91.31 75 HIS A CA 1
ATOM 580 C C . HIS A 1 75 ? -6.727 -27 -18.922 1 91.31 75 HIS A C 1
ATOM 582 O O . HIS A 1 75 ? -7.539 -26.141 -19.297 1 91.31 75 HIS A O 1
ATOM 588 N N . LEU A 1 76 ? -5.469 -26.922 -19.141 1 86.5 76 LEU A N 1
ATOM 589 C CA . LEU A 1 76 ? -4.887 -25.797 -19.859 1 86.5 76 LEU A CA 1
ATOM 590 C C . LEU A 1 76 ? -5.422 -25.719 -21.281 1 86.5 76 LEU A C 1
ATOM 592 O O . LEU A 1 76 ? -5.656 -24.641 -21.812 1 86.5 76 LEU A O 1
ATOM 596 N N . ARG A 1 77 ? -5.625 -26.844 -21.906 1 84.44 77 ARG A N 1
ATOM 597 C CA . ARG A 1 77 ? -6.121 -26.922 -23.281 1 84.44 77 ARG A CA 1
ATOM 598 C C . ARG A 1 77 ? -7.59 -26.531 -23.359 1 84.44 77 ARG A C 1
ATOM 600 O O . ARG A 1 77 ? -7.992 -25.797 -24.266 1 84.44 77 ARG A O 1
ATOM 607 N N . LEU A 1 78 ? -8.328 -26.906 -22.375 1 82.94 78 LEU A N 1
ATOM 608 C CA . LEU A 1 78 ? -9.773 -26.734 -22.422 1 82.94 78 LEU A CA 1
ATOM 609 C C . LEU A 1 78 ? -10.172 -25.375 -21.844 1 82.94 78 LEU A C 1
ATOM 611 O O . LEU A 1 78 ? -11.18 -24.797 -22.25 1 82.94 78 LEU A O 1
ATOM 615 N N . HIS A 1 79 ? -9.328 -24.938 -20.922 1 83.44 79 HIS A N 1
ATOM 616 C CA . HIS A 1 79 ? -9.656 -23.719 -20.188 1 83.44 79 HIS A CA 1
ATOM 617 C C . HIS A 1 79 ? -8.43 -22.812 -20.031 1 83.44 79 HIS A C 1
ATOM 619 O O . HIS A 1 79 ? -7.973 -22.562 -18.922 1 83.44 79 HIS A O 1
ATOM 625 N N . ALA A 1 80 ? -8.125 -22.312 -21.156 1 78.94 80 ALA A N 1
ATOM 626 C CA . ALA A 1 80 ? -6.953 -21.438 -21.125 1 78.94 80 ALA A CA 1
ATOM 627 C C . ALA A 1 80 ? -7.223 -20.188 -20.297 1 78.94 80 ALA A C 1
ATOM 629 O O . ALA A 1 80 ? -8.312 -19.609 -20.375 1 78.94 80 ALA A O 1
ATOM 630 N N . ARG A 1 81 ? -6.25 -19.875 -19.375 1 82.44 81 ARG A N 1
ATOM 631 C CA . ARG A 1 81 ? -6.301 -18.688 -18.547 1 82.44 81 ARG A CA 1
ATOM 632 C C . ARG A 1 81 ? -5 -17.891 -18.641 1 82.44 81 ARG A C 1
ATOM 634 O O . ARG A 1 81 ? -3.914 -18.469 -18.672 1 82.44 81 ARG A O 1
ATOM 641 N N . ASP A 1 82 ? -5.125 -16.609 -18.844 1 90.25 82 ASP A N 1
ATOM 642 C CA . ASP A 1 82 ? -3.945 -15.758 -18.828 1 90.25 82 ASP A CA 1
ATOM 643 C C . ASP A 1 82 ? -3.971 -14.812 -17.641 1 90.25 82 ASP A C 1
ATOM 645 O O . ASP A 1 82 ? -4.055 -13.594 -17.797 1 90.25 82 ASP A O 1
ATOM 649 N N . GLU A 1 83 ? -3.881 -15.469 -16.516 1 96.06 83 GLU A N 1
ATOM 650 C CA . GLU A 1 83 ? -3.957 -14.758 -15.25 1 96.06 83 GLU A CA 1
ATOM 651 C C . GLU A 1 83 ? -2.945 -15.305 -14.242 1 96.06 83 GLU A C 1
ATOM 653 O O . GLU A 1 83 ? -2.527 -16.453 -14.344 1 96.06 83 GLU A O 1
ATOM 658 N N . LEU A 1 84 ? -2.494 -14.477 -13.438 1 97.94 84 LEU A N 1
ATOM 659 C CA . LEU A 1 84 ? -1.739 -14.844 -12.25 1 97.94 84 LEU A CA 1
ATOM 660 C C . LEU A 1 84 ? -2.623 -14.789 -11.008 1 97.94 84 LEU A C 1
ATOM 662 O O . LEU A 1 84 ? -3.619 -14.062 -10.977 1 97.94 84 LEU A O 1
ATOM 666 N N . TRP A 1 85 ? -2.238 -15.602 -10.055 1 98.38 85 TRP A N 1
ATOM 667 C CA . TRP A 1 85 ? -2.998 -15.656 -8.805 1 98.38 85 TRP A CA 1
ATOM 668 C C . TRP A 1 85 ? -2.084 -15.477 -7.602 1 98.38 85 TRP A C 1
ATOM 670 O O . TRP A 1 85 ? -0.964 -15.992 -7.582 1 98.38 85 TRP A O 1
ATOM 680 N N . LEU A 1 86 ? -2.531 -14.719 -6.645 1 98.62 86 LEU A N 1
ATOM 681 C CA . LEU A 1 86 ? -1.853 -14.562 -5.363 1 98.62 86 LEU A CA 1
ATOM 682 C C . LEU A 1 86 ? -2.631 -15.25 -4.246 1 98.62 86 LEU A C 1
ATOM 684 O O . LEU A 1 86 ? -3.814 -14.969 -4.043 1 98.62 86 LEU A O 1
ATOM 688 N N . GLY A 1 87 ? -2.031 -16.172 -3.57 1 97.69 87 GLY A N 1
ATOM 689 C CA . GLY A 1 87 ? -2.6 -16.781 -2.383 1 97.69 87 GLY A CA 1
ATOM 690 C C . GLY A 1 87 ? -2.039 -16.219 -1.092 1 97.69 87 GLY A C 1
ATOM 691 O O . GLY A 1 87 ? -0.826 -16.047 -0.964 1 97.69 87 GLY A O 1
ATOM 692 N N . TYR A 1 88 ? -2.863 -15.906 -0.188 1 97.56 88 TYR A N 1
ATOM 693 C CA . TYR A 1 88 ? -2.506 -15.461 1.154 1 97.56 88 TYR A CA 1
ATOM 694 C C . TYR A 1 88 ? -3.1 -16.375 2.211 1 97.56 88 TYR A C 1
ATOM 696 O O . TYR A 1 88 ? -4.312 -16.391 2.426 1 97.56 88 TYR A O 1
ATOM 704 N N . LEU A 1 89 ? -2.238 -17.141 2.938 1 95.31 89 LEU A N 1
ATOM 705 C CA . LEU A 1 89 ? -2.705 -18.094 3.93 1 95.31 89 LEU A CA 1
ATOM 706 C C . LEU A 1 89 ? -2.959 -17.422 5.27 1 95.31 89 LEU A C 1
ATOM 708 O O . LEU A 1 89 ? -2.023 -16.938 5.918 1 95.31 89 LEU A O 1
ATOM 712 N N . LEU A 1 90 ? -4.164 -17.422 5.613 1 92.81 90 LEU A N 1
ATOM 713 C CA . LEU A 1 90 ? -4.547 -16.797 6.875 1 92.81 90 LEU A CA 1
ATOM 714 C C . LEU A 1 90 ? -4.391 -17.781 8.039 1 92.81 90 LEU A C 1
ATOM 716 O O . LEU A 1 90 ? -3.938 -17.391 9.117 1 92.81 90 LEU A O 1
ATOM 720 N N . GLN A 1 91 ? -4.75 -18.953 7.781 1 90.06 91 GLN A N 1
ATOM 721 C CA . GLN A 1 91 ? -4.668 -20 8.789 1 90.06 91 GLN A CA 1
ATOM 722 C C . GLN A 1 91 ? -4.418 -21.359 8.141 1 90.06 91 GLN A C 1
ATOM 724 O O . GLN A 1 91 ? -4.93 -21.641 7.055 1 90.06 91 GLN A O 1
ATOM 729 N N . GLY A 1 92 ? -3.6 -22.203 8.875 1 89.25 92 GLY A N 1
ATOM 730 C CA . GLY A 1 92 ? -3.344 -23.547 8.406 1 89.25 92 GLY A CA 1
ATOM 731 C C . GLY A 1 92 ? -2.023 -23.688 7.668 1 89.25 92 GLY A C 1
ATOM 732 O O . GLY A 1 92 ? -1.06 -22.984 7.977 1 89.25 92 GLY A O 1
ATOM 733 N N . GLN A 1 93 ? -2.018 -24.719 6.844 1 91.38 93 GLN A N 1
ATOM 734 C CA . GLN A 1 93 ? -0.854 -25.016 6.012 1 91.38 93 GLN A CA 1
ATOM 735 C C . GLN A 1 93 ? -1.26 -25.219 4.555 1 91.38 93 GLN A C 1
ATOM 737 O O . GLN A 1 93 ? -2.395 -25.609 4.27 1 91.38 93 GLN A O 1
ATOM 742 N N . ALA A 1 94 ? -0.373 -24.875 3.707 1 95 94 ALA A N 1
ATOM 743 C CA . ALA A 1 94 ? -0.625 -25.094 2.283 1 95 94 ALA A CA 1
ATOM 744 C C . ALA A 1 94 ? 0.674 -25.359 1.529 1 95 94 ALA A C 1
ATOM 746 O O . ALA A 1 94 ? 1.762 -25.062 2.029 1 95 94 ALA A O 1
ATOM 747 N N . GLU A 1 95 ? 0.526 -26.016 0.44 1 95.88 95 GLU A N 1
ATOM 748 C CA . GLU A 1 95 ? 1.659 -26.281 -0.441 1 95.88 95 GLU A CA 1
ATOM 749 C C . GLU A 1 95 ? 1.284 -26.062 -1.904 1 95.88 95 GLU A C 1
ATOM 751 O O . GLU A 1 95 ? 0.256 -26.562 -2.367 1 95.88 95 GLU A O 1
ATOM 756 N N . VAL A 1 96 ? 2.1 -25.312 -2.564 1 97.25 96 VAL A N 1
ATOM 757 C CA . VAL A 1 96 ? 1.92 -25.078 -3.994 1 97.25 96 VAL A CA 1
ATOM 758 C C . VAL A 1 96 ? 3.141 -25.594 -4.758 1 97.25 96 VAL A C 1
ATOM 760 O O . VAL A 1 96 ? 4.277 -25.25 -4.422 1 97.25 96 VAL A O 1
ATOM 763 N N . ARG A 1 97 ? 2.916 -26.406 -5.715 1 97.06 97 ARG A N 1
ATOM 764 C CA . ARG A 1 97 ? 3.959 -26.891 -6.613 1 97.06 97 ARG A CA 1
ATOM 765 C C . ARG A 1 97 ? 3.754 -26.375 -8.031 1 97.06 97 ARG A C 1
ATOM 767 O O . ARG A 1 97 ? 2.703 -26.594 -8.633 1 97.06 97 ARG A O 1
ATOM 774 N N . GLN A 1 98 ? 4.727 -25.703 -8.469 1 96.12 98 GLN A N 1
ATOM 775 C CA . GLN A 1 98 ? 4.656 -25.188 -9.836 1 96.12 98 GLN A CA 1
ATOM 776 C C . GLN A 1 98 ? 6.047 -24.859 -10.367 1 96.12 98 GLN A C 1
ATOM 778 O O . GLN A 1 98 ? 6.879 -24.297 -9.656 1 96.12 98 GLN A O 1
ATOM 783 N N . GLY A 1 99 ? 6.266 -25.156 -11.617 1 90.75 99 GLY A N 1
ATOM 784 C CA . GLY A 1 99 ? 7.516 -24.812 -12.281 1 90.75 99 GLY A CA 1
ATOM 785 C C . GLY A 1 99 ? 8.734 -25.359 -11.562 1 90.75 99 GLY A C 1
ATOM 786 O O . GLY A 1 99 ? 9.742 -24.656 -11.422 1 90.75 99 GLY A O 1
ATOM 787 N N . GLY A 1 100 ? 8.578 -26.469 -11.055 1 91.56 100 GLY A N 1
ATOM 788 C CA . GLY A 1 100 ? 9.688 -27.078 -10.359 1 91.56 100 GLY A CA 1
ATOM 789 C C . GLY A 1 100 ? 9.898 -26.531 -8.961 1 91.56 100 GLY A C 1
ATOM 790 O O . GLY A 1 100 ? 10.789 -26.984 -8.234 1 91.56 100 GLY A O 1
ATOM 791 N N . GLN A 1 101 ? 9.125 -25.625 -8.57 1 92.44 101 GLN A N 1
ATOM 792 C CA . GLN A 1 101 ? 9.219 -25.031 -7.242 1 92.44 101 GLN A CA 1
ATOM 793 C C . GLN A 1 101 ? 8.148 -25.594 -6.309 1 92.44 101 GLN A C 1
ATOM 795 O O . GLN A 1 101 ? 7.102 -26.062 -6.77 1 92.44 101 GLN A O 1
ATOM 800 N N . VAL A 1 102 ? 8.492 -25.625 -5.047 1 94.19 102 VAL A N 1
ATOM 801 C CA . VAL A 1 102 ? 7.543 -26.031 -4.012 1 94.19 102 VAL A CA 1
ATOM 802 C C . VAL A 1 102 ? 7.469 -24.938 -2.938 1 94.19 102 VAL A C 1
ATOM 804 O O . VAL A 1 102 ? 8.453 -24.688 -2.24 1 94.19 102 VAL A O 1
ATOM 807 N N . ALA A 1 103 ? 6.375 -24.344 -2.824 1 95.44 103 ALA A N 1
ATOM 808 C CA . ALA A 1 103 ? 6.141 -23.359 -1.773 1 95.44 103 ALA A CA 1
ATOM 809 C C . ALA A 1 103 ? 5.316 -23.953 -0.635 1 95.44 103 ALA A C 1
ATOM 811 O O . ALA A 1 103 ? 4.152 -24.312 -0.825 1 95.44 103 ALA A O 1
ATOM 812 N N . ARG A 1 104 ? 5.883 -24.094 0.464 1 94.5 104 ARG A N 1
ATOM 813 C CA . ARG A 1 104 ? 5.176 -24.5 1.676 1 94.5 104 ARG A CA 1
ATOM 814 C C . ARG A 1 104 ? 4.816 -23.281 2.523 1 94.5 104 ARG A C 1
ATOM 816 O O . ARG A 1 104 ? 5.699 -22.516 2.936 1 94.5 104 ARG A O 1
ATOM 823 N N . LEU A 1 105 ? 3.541 -23.172 2.746 1 93.81 105 LEU A N 1
ATOM 824 C CA . LEU A 1 105 ? 3.047 -21.953 3.379 1 93.81 105 LEU A CA 1
ATOM 825 C C . LEU A 1 105 ? 2.572 -22.234 4.801 1 93.81 105 LEU A C 1
ATOM 827 O O . LEU A 1 105 ? 1.962 -23.266 5.062 1 93.81 105 LEU A O 1
ATOM 831 N N . SER A 1 106 ? 2.904 -21.359 5.684 1 90.44 106 SER A N 1
ATOM 832 C CA . SER A 1 106 ? 2.27 -21.203 6.984 1 90.44 106 SER A CA 1
ATOM 833 C C . SER A 1 106 ? 1.534 -19.859 7.078 1 90.44 106 SER A C 1
ATOM 835 O O . SER A 1 106 ? 1.623 -19.031 6.172 1 90.44 106 SER A O 1
ATOM 837 N N . ALA A 1 107 ? 0.794 -19.703 8.188 1 89.81 107 ALA A N 1
ATOM 838 C CA . ALA A 1 107 ? -0.018 -18.5 8.336 1 89.81 107 ALA A CA 1
ATOM 839 C C . ALA A 1 107 ? 0.823 -17.25 8.133 1 89.81 107 ALA A C 1
ATOM 841 O O . ALA A 1 107 ? 1.914 -17.125 8.695 1 89.81 107 ALA A O 1
ATOM 842 N N . GLY A 1 108 ? 0.364 -16.422 7.238 1 90.88 108 GLY A N 1
ATOM 843 C CA . GLY A 1 108 ? 1.047 -15.164 6.988 1 90.88 108 GLY A CA 1
ATOM 844 C C . GLY A 1 108 ? 1.855 -15.164 5.703 1 90.88 108 GLY A C 1
ATOM 845 O O . GLY A 1 108 ? 2.232 -14.109 5.195 1 90.88 108 GLY A O 1
ATOM 846 N N . ASN A 1 109 ? 2.09 -16.344 5.137 1 94.44 109 ASN A N 1
ATOM 847 C CA . ASN A 1 109 ? 2.842 -16.453 3.889 1 94.44 109 ASN A CA 1
ATOM 848 C C . ASN A 1 109 ? 1.943 -16.25 2.672 1 94.44 109 ASN A C 1
ATOM 850 O O . ASN A 1 109 ? 0.733 -16.469 2.744 1 94.44 109 ASN A O 1
ATOM 854 N N . LEU A 1 110 ? 2.549 -15.742 1.646 1 97.38 110 LEU A N 1
ATOM 855 C CA . LEU A 1 110 ? 1.88 -15.594 0.358 1 97.38 110 LEU A CA 1
ATOM 856 C C . LEU A 1 110 ? 2.596 -16.391 -0.724 1 97.38 110 LEU A C 1
ATOM 858 O O . LEU A 1 110 ? 3.742 -16.812 -0.538 1 97.38 110 LEU A O 1
ATOM 862 N N . VAL A 1 111 ? 1.915 -16.625 -1.815 1 97.44 111 VAL A N 1
ATOM 863 C CA . VAL A 1 111 ? 2.516 -17.312 -2.953 1 97.44 111 VAL A CA 1
ATOM 864 C C . VAL A 1 111 ? 1.861 -16.844 -4.25 1 97.44 111 VAL A C 1
ATOM 866 O O . VAL A 1 111 ? 0.64 -16.672 -4.312 1 97.44 111 VAL A O 1
ATOM 869 N N . LEU A 1 112 ? 2.717 -16.453 -5.148 1 98.25 112 LEU A N 1
ATOM 870 C CA . LEU A 1 112 ? 2.248 -16.203 -6.508 1 98.25 112 LEU A CA 1
ATOM 871 C C . LEU A 1 112 ? 2.254 -17.5 -7.324 1 98.25 112 LEU A C 1
ATOM 873 O O . LEU A 1 112 ? 3.201 -18.281 -7.242 1 98.25 112 LEU A O 1
ATOM 877 N N . TYR A 1 113 ? 1.216 -17.75 -8.102 1 97.69 113 TYR A N 1
ATOM 878 C CA . TYR A 1 113 ? 1.217 -18.891 -9.008 1 97.69 113 TYR A CA 1
ATOM 879 C C . TYR A 1 113 ? 0.492 -18.562 -10.305 1 97.69 113 TYR A C 1
ATOM 881 O O . TYR A 1 113 ? -0.263 -17.594 -10.375 1 97.69 113 TYR A O 1
ATOM 889 N N . ASP A 1 114 ? 0.823 -19.25 -11.32 1 96.75 114 ASP A N 1
ATOM 890 C CA . ASP A 1 114 ? 0.458 -18.953 -12.703 1 96.75 114 ASP A CA 1
ATOM 891 C C . ASP A 1 114 ? -0.617 -19.906 -13.203 1 96.75 114 ASP A C 1
ATOM 893 O O . ASP A 1 114 ? -0.37 -21.109 -13.336 1 96.75 114 ASP A O 1
ATOM 897 N N . ALA A 1 115 ? -1.798 -19.422 -13.5 1 96.06 115 ALA A N 1
ATOM 898 C CA . ALA A 1 115 ? -2.922 -20.25 -13.922 1 96.06 115 ALA A CA 1
ATOM 899 C C . ALA A 1 115 ? -2.721 -20.766 -15.344 1 96.06 115 ALA A C 1
ATOM 901 O O . ALA A 1 115 ? -3.439 -21.656 -15.797 1 96.06 115 ALA A O 1
ATOM 902 N N . SER A 1 116 ? -1.753 -20.219 -16.031 1 92.94 116 SER A N 1
ATOM 903 C CA . SER A 1 116 ? -1.473 -20.656 -17.391 1 92.94 116 SER A CA 1
ATOM 904 C C . SER A 1 116 ? -0.467 -21.812 -17.406 1 92.94 116 SER A C 1
ATOM 906 O O . SER A 1 116 ? -0.054 -22.266 -18.469 1 92.94 116 SER A O 1
ATOM 908 N N . GLN A 1 117 ? -0.075 -22.234 -16.266 1 93.5 117 GLN A N 1
ATOM 909 C CA . GLN A 1 117 ? 0.832 -23.359 -16.094 1 93.5 117 GLN A CA 1
ATOM 910 C C . GLN A 1 117 ? 0.25 -24.391 -15.133 1 93.5 117 GLN A C 1
ATOM 912 O O . GLN A 1 117 ? -0.583 -24.062 -14.289 1 93.5 117 GLN A O 1
ATOM 917 N N . PRO A 1 118 ? 0.719 -25.641 -15.336 1 95.25 118 PRO A N 1
ATOM 918 C CA . PRO A 1 118 ? 0.253 -26.641 -14.375 1 95.25 118 PRO A CA 1
ATOM 919 C C . PRO A 1 118 ? 0.685 -26.344 -12.945 1 95.25 118 PRO A C 1
ATOM 921 O O . PRO A 1 118 ? 1.768 -25.781 -12.727 1 95.25 118 PRO A O 1
ATOM 924 N N . PHE A 1 119 ? -0.199 -26.75 -12.039 1 97.06 119 PHE A N 1
ATOM 925 C CA . PHE A 1 119 ? 0.171 -26.609 -10.633 1 97.06 119 PHE A CA 1
ATOM 926 C C . PHE A 1 119 ? -0.605 -27.609 -9.773 1 97.06 119 PHE A C 1
ATOM 928 O O . PHE A 1 119 ? -1.589 -28.188 -10.227 1 97.06 119 PHE A O 1
ATOM 935 N N . GLU A 1 120 ? -0.103 -27.797 -8.625 1 97.44 120 GLU A N 1
ATOM 936 C CA . GLU A 1 120 ? -0.797 -28.484 -7.539 1 97.44 120 GLU A CA 1
ATOM 937 C C . GLU A 1 120 ? -0.882 -27.609 -6.297 1 97.44 120 GLU A C 1
ATOM 939 O O . GLU A 1 120 ? 0.086 -26.938 -5.938 1 97.44 120 GLU A O 1
ATOM 944 N N . PHE A 1 121 ? -2.045 -27.578 -5.727 1 96.94 121 PHE A N 1
ATOM 945 C CA . PHE A 1 121 ? -2.289 -26.75 -4.547 1 96.94 121 PHE A CA 1
ATOM 946 C C . PHE A 1 121 ? -2.99 -27.562 -3.461 1 96.94 121 PHE A C 1
ATOM 948 O O . PHE A 1 121 ? -4.148 -27.953 -3.619 1 96.94 121 PHE A O 1
ATOM 955 N N . SER A 1 122 ? -2.324 -27.812 -2.385 1 95.38 122 SER A N 1
ATOM 956 C CA . SER A 1 122 ? -2.889 -28.5 -1.234 1 95.38 122 SER A CA 1
ATOM 957 C C . SER A 1 122 ? -3.086 -27.562 -0.054 1 95.38 122 SER A C 1
ATOM 959 O O . SER A 1 122 ? -2.201 -26.766 0.263 1 95.38 122 SER A O 1
ATOM 961 N N . VAL A 1 123 ? -4.238 -27.641 0.554 1 91 123 VAL A N 1
ATOM 962 C CA . VAL A 1 123 ? -4.52 -26.781 1.693 1 91 123 VAL A CA 1
ATOM 963 C C . VAL A 1 123 ? -4.988 -27.625 2.879 1 91 123 VAL A C 1
ATOM 965 O O . VAL A 1 123 ? -5.758 -28.562 2.709 1 91 123 VAL A O 1
ATOM 968 N N . ALA A 1 124 ? -4.43 -27.5 4.195 1 83.19 124 ALA A N 1
ATOM 969 C CA . ALA A 1 124 ? -4.828 -28.234 5.398 1 83.19 124 ALA A CA 1
ATOM 970 C C . ALA A 1 124 ? -4.742 -2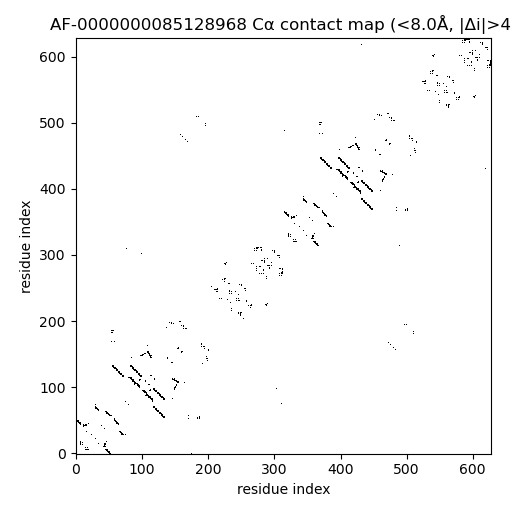7.328 6.633 1 83.19 124 ALA A C 1
ATOM 972 O O . ALA A 1 124 ? -3.676 -26.797 6.949 1 83.19 124 ALA A O 1
ATOM 973 N N . PRO A 1 125 ? -5.832 -27.453 7.918 1 61 125 PRO A N 1
ATOM 974 C CA . PRO A 1 125 ? -7.211 -26.969 7.969 1 61 125 PRO A CA 1
ATOM 975 C C . PRO A 1 125 ? -7.309 -25.453 7.766 1 61 125 PRO A C 1
ATOM 977 O O . PRO A 1 125 ? -6.344 -24.734 8.023 1 61 125 PRO A O 1
ATOM 980 N N . ARG A 1 126 ? -8.531 -24.312 6.871 1 61.53 126 ARG A N 1
ATOM 981 C CA . ARG A 1 126 ? -8.195 -23.438 5.758 1 61.53 126 ARG A CA 1
ATOM 982 C C . ARG A 1 126 ? -8.852 -22.078 5.914 1 61.53 126 ARG A C 1
ATOM 984 O O . ARG A 1 126 ? -10.086 -21.969 5.891 1 61.53 126 ARG A O 1
ATOM 991 N N . ASP A 1 127 ? -8.312 -20.984 6.227 1 88.56 127 ASP A N 1
ATOM 992 C CA . ASP A 1 127 ? -8.734 -19.688 5.719 1 88.56 127 ASP A CA 1
ATOM 993 C C . ASP A 1 127 ? -7.688 -19.078 4.785 1 88.56 127 ASP A C 1
ATOM 995 O O . ASP A 1 127 ? -6.547 -18.844 5.195 1 88.56 127 ASP A O 1
ATOM 999 N N . ILE A 1 128 ? -8 -19.047 3.439 1 95.44 128 ILE A N 1
ATOM 1000 C CA . ILE A 1 128 ? -7.062 -18.516 2.459 1 95.44 128 ILE A CA 1
ATOM 1001 C C . ILE A 1 128 ? -7.742 -17.438 1.627 1 95.44 128 ILE A C 1
ATOM 1003 O O . ILE A 1 128 ? -8.93 -17.531 1.322 1 95.44 128 ILE A O 1
ATOM 1007 N N . LEU A 1 129 ? -6.996 -16.422 1.336 1 96.5 129 LEU A N 1
ATOM 1008 C CA . LEU A 1 129 ? -7.422 -15.43 0.351 1 96.5 129 LEU A CA 1
ATOM 1009 C C . LEU A 1 129 ? -6.754 -15.68 -0.996 1 96.5 129 LEU A C 1
ATOM 1011 O O . LEU A 1 129 ? -5.562 -15.984 -1.054 1 96.5 129 LEU A O 1
ATOM 1015 N N . LEU A 1 130 ? -7.492 -15.664 -2.039 1 97.19 130 LEU A N 1
ATOM 1016 C CA . LEU A 1 130 ? -6.992 -15.773 -3.404 1 97.19 130 LEU A CA 1
ATOM 1017 C C . LEU A 1 130 ? -7.316 -14.516 -4.207 1 97.19 130 LEU A C 1
ATOM 1019 O O . LEU A 1 130 ? -8.445 -14.023 -4.164 1 97.19 130 LEU A O 1
ATOM 1023 N N . MET A 1 131 ? -6.363 -14.047 -4.871 1 97.94 131 MET A N 1
ATOM 1024 C CA . MET A 1 131 ? -6.582 -12.867 -5.703 1 97.94 131 MET A CA 1
ATOM 1025 C C . MET A 1 131 ? -6.254 -13.164 -7.164 1 97.94 131 MET A C 1
ATOM 1027 O O . MET A 1 131 ? -5.145 -13.602 -7.48 1 97.94 131 MET A O 1
ATOM 1031 N N . ARG A 1 132 ? -7.219 -12.938 -8.008 1 98.12 132 ARG A N 1
ATOM 1032 C CA . ARG A 1 132 ? -7.023 -13.055 -9.445 1 98.12 132 ARG A CA 1
ATOM 1033 C C . ARG A 1 132 ? -6.434 -11.773 -10.023 1 98.12 132 ARG A C 1
ATOM 1035 O O . ARG A 1 132 ? -6.953 -10.688 -9.789 1 98.12 132 ARG A O 1
ATOM 1042 N N . ILE A 1 133 ? -5.391 -11.953 -10.844 1 98.31 133 ILE A N 1
ATOM 1043 C CA . ILE A 1 133 ? -4.66 -10.82 -11.398 1 98.31 133 ILE A CA 1
ATOM 1044 C C . ILE A 1 133 ? -4.52 -10.992 -12.906 1 98.31 133 ILE A C 1
ATOM 1046 O O . ILE A 1 133 ? -3.844 -11.914 -13.375 1 98.31 133 ILE A O 1
ATOM 1050 N N . PRO A 1 134 ? -5.125 -10.047 -13.656 1 96.38 134 PRO A N 1
ATOM 1051 C CA . PRO A 1 134 ? -4.762 -10.094 -15.078 1 96.38 134 PRO A CA 1
ATOM 1052 C C . PRO A 1 134 ? -3.256 -9.984 -15.305 1 96.38 134 PRO A C 1
ATOM 1054 O O . PRO A 1 134 ? -2.613 -9.07 -14.789 1 96.38 134 PRO A O 1
ATOM 1057 N N . ARG A 1 135 ? -2.725 -10.875 -16.031 1 94.94 135 ARG A N 1
ATOM 1058 C CA . ARG A 1 135 ? -1.285 -11.031 -16.203 1 94.94 135 ARG A CA 1
ATOM 1059 C C . ARG A 1 135 ? -0.639 -9.719 -16.625 1 94.94 135 ARG A C 1
ATOM 1061 O O . ARG A 1 135 ? 0.366 -9.297 -16.047 1 94.94 135 ARG A O 1
ATOM 1068 N N . SER A 1 136 ? -1.195 -9.062 -17.609 1 94.31 136 SER A N 1
ATOM 1069 C CA . SER A 1 136 ? -0.62 -7.852 -18.188 1 94.31 136 SER A CA 1
ATOM 1070 C C . SER A 1 136 ? -0.503 -6.75 -17.125 1 94.31 136 SER A C 1
ATOM 1072 O O . SER A 1 136 ? 0.446 -5.965 -17.141 1 94.31 136 SER A O 1
ATOM 1074 N N . GLU A 1 137 ? -1.43 -6.738 -16.203 1 96.12 137 GLU A N 1
ATOM 1075 C CA . GLU A 1 137 ? -1.442 -5.688 -15.18 1 96.12 137 GLU A CA 1
ATOM 1076 C C . GLU A 1 137 ? -0.241 -5.809 -14.25 1 96.12 137 GLU A C 1
ATOM 1078 O O . GLU A 1 137 ? 0.329 -4.797 -13.828 1 96.12 137 GLU A O 1
ATOM 1083 N N . LEU A 1 138 ? 0.108 -7.016 -13.914 1 97.5 138 LEU A N 1
ATOM 1084 C CA . LEU A 1 138 ? 1.243 -7.207 -13.016 1 97.5 138 LEU A CA 1
ATOM 1085 C C . LEU A 1 138 ? 2.561 -7.086 -13.773 1 97.5 138 LEU A C 1
ATOM 1087 O O . LEU A 1 138 ? 3.514 -6.477 -13.273 1 97.5 138 LEU A O 1
ATOM 1091 N N . LEU A 1 139 ? 2.582 -7.566 -15.031 1 93.06 139 LEU A N 1
ATOM 1092 C CA . LEU A 1 139 ? 3.818 -7.539 -15.805 1 93.06 139 LEU A CA 1
ATOM 1093 C C . LEU A 1 139 ? 4.195 -6.109 -16.172 1 93.06 139 LEU A C 1
ATOM 1095 O O . LEU A 1 139 ? 5.379 -5.781 -16.266 1 93.06 139 LEU A O 1
ATOM 1099 N N . ASN A 1 140 ? 3.227 -5.301 -16.406 1 92.62 140 ASN A N 1
ATOM 1100 C CA . ASN A 1 140 ? 3.482 -3.895 -16.703 1 92.62 140 ASN A CA 1
ATOM 1101 C C . ASN A 1 140 ? 4.184 -3.195 -15.539 1 92.62 140 ASN A C 1
ATOM 1103 O O . ASN A 1 140 ? 4.891 -2.207 -15.742 1 92.62 140 ASN A O 1
ATOM 1107 N N . ARG A 1 141 ? 4.055 -3.707 -14.383 1 94.19 141 ARG A N 1
ATOM 1108 C CA . ARG A 1 141 ? 4.66 -3.127 -13.188 1 94.19 141 ARG A CA 1
ATOM 1109 C C . ARG A 1 141 ? 6 -3.783 -12.883 1 94.19 141 ARG A C 1
ATOM 1111 O O . ARG A 1 141 ? 6.957 -3.105 -12.5 1 94.19 141 ARG A O 1
ATOM 1118 N N . PHE A 1 142 ? 5.973 -5.043 -13.07 1 95.19 142 PHE A N 1
ATOM 1119 C CA . PHE A 1 142 ? 7.172 -5.836 -12.828 1 95.19 142 PHE A CA 1
ATOM 1120 C C . PHE A 1 142 ? 7.234 -7.027 -13.781 1 95.19 142 PHE A C 1
ATOM 1122 O O . PHE A 1 142 ? 6.711 -8.102 -13.477 1 95.19 142 PHE A O 1
ATOM 1129 N N . ALA A 1 143 ? 7.977 -6.914 -14.789 1 88.88 143 ALA A N 1
ATOM 1130 C CA . ALA A 1 143 ? 7.988 -7.844 -15.914 1 88.88 143 ALA A CA 1
ATOM 1131 C C . ALA A 1 143 ? 8.438 -9.234 -15.477 1 88.88 143 ALA A C 1
ATOM 1133 O O . ALA A 1 143 ? 8.031 -10.234 -16.062 1 88.88 143 ALA A O 1
ATOM 1134 N N . ARG A 1 144 ? 9.125 -9.336 -14.383 1 91.44 144 ARG A N 1
ATOM 1135 C CA . ARG A 1 144 ? 9.695 -10.609 -13.977 1 91.44 144 ARG A CA 1
ATOM 1136 C C . ARG A 1 144 ? 8.805 -11.32 -12.953 1 91.44 144 ARG A C 1
ATOM 1138 O O . ARG A 1 144 ? 9.195 -12.344 -12.391 1 91.44 144 ARG A O 1
ATOM 1145 N N . ALA A 1 145 ? 7.617 -10.82 -12.797 1 95.25 145 ALA A N 1
ATOM 1146 C CA . ALA A 1 145 ? 6.703 -11.336 -11.773 1 95.25 145 ALA A CA 1
ATOM 1147 C C . ALA A 1 145 ? 6.465 -12.836 -11.961 1 95.25 145 ALA A C 1
ATOM 1149 O O . ALA A 1 145 ? 6.512 -13.602 -10.992 1 95.25 145 ALA A O 1
ATOM 1150 N N . PRO A 1 146 ? 6.305 -13.336 -13.18 1 92.38 146 PRO A N 1
ATOM 1151 C CA . PRO A 1 146 ? 5.996 -14.758 -13.344 1 92.38 146 PRO A CA 1
ATOM 1152 C C . PRO A 1 146 ? 7.129 -15.664 -12.867 1 92.38 146 PRO A C 1
ATOM 1154 O O . PRO A 1 146 ? 6.887 -16.812 -12.5 1 92.38 146 PRO A O 1
ATOM 1157 N N . LEU A 1 147 ? 8.32 -15.148 -12.781 1 90.19 147 LEU A N 1
ATOM 1158 C CA . LEU A 1 147 ? 9.469 -15.938 -12.344 1 90.19 147 LEU A CA 1
ATOM 1159 C C . LEU A 1 147 ? 9.406 -16.219 -10.844 1 90.19 147 LEU A C 1
ATOM 1161 O O . LEU A 1 147 ? 10.141 -17.062 -10.336 1 90.19 147 LEU A O 1
ATOM 1165 N N . HIS A 1 148 ? 8.531 -15.539 -10.211 1 93.75 148 HIS A N 1
ATOM 1166 C CA . HIS A 1 148 ? 8.398 -15.711 -8.766 1 93.75 148 HIS A CA 1
ATOM 1167 C C . HIS A 1 148 ? 7.293 -16.703 -8.43 1 93.75 148 HIS A C 1
ATOM 1169 O O . HIS A 1 148 ? 7.047 -17 -7.254 1 93.75 148 HIS A O 1
ATOM 1175 N N . ALA A 1 149 ? 6.633 -17.281 -9.445 1 95.56 149 ALA A N 1
ATOM 1176 C CA . ALA A 1 149 ? 5.562 -18.25 -9.211 1 95.56 149 ALA A CA 1
ATOM 1177 C C . ALA A 1 149 ? 6.082 -19.484 -8.477 1 95.56 149 ALA A C 1
ATOM 1179 O O . ALA A 1 149 ? 7.168 -19.984 -8.781 1 95.56 149 ALA A O 1
ATOM 1180 N N . GLY A 1 150 ? 5.285 -19.922 -7.566 1 96.12 150 GLY A N 1
ATOM 1181 C CA . GLY A 1 150 ? 5.633 -21.125 -6.832 1 96.12 150 GLY A CA 1
ATOM 1182 C C . GLY A 1 150 ? 6.633 -20.875 -5.723 1 96.12 150 GLY A C 1
ATOM 1183 O O . GLY A 1 150 ? 7.137 -21.828 -5.113 1 96.12 150 GLY A O 1
ATOM 1184 N N . ARG A 1 151 ? 6.957 -19.656 -5.461 1 94.69 151 ARG A N 1
ATOM 1185 C CA . ARG A 1 151 ? 7.883 -19.297 -4.387 1 94.69 151 ARG A CA 1
ATOM 1186 C C . ARG A 1 151 ? 7.152 -18.609 -3.246 1 94.69 151 ARG A C 1
ATOM 1188 O O . ARG A 1 151 ? 6.262 -17.781 -3.48 1 94.69 151 ARG A O 1
ATOM 1195 N N . VAL A 1 152 ? 7.621 -18.875 -2.049 1 94.75 152 VAL A N 1
ATOM 1196 C CA . VAL A 1 152 ? 6.98 -18.297 -0.875 1 94.75 152 VAL A CA 1
ATOM 1197 C C . VAL A 1 152 ? 7.395 -16.828 -0.732 1 94.75 152 VAL A C 1
ATOM 1199 O O . VAL A 1 152 ? 8.57 -16.5 -0.866 1 94.75 152 VAL A O 1
ATOM 1202 N N . LEU A 1 153 ? 6.453 -16 -0.613 1 94.19 153 LEU A N 1
ATOM 1203 C CA . LEU A 1 153 ? 6.684 -14.688 -0.023 1 94.19 153 LEU A CA 1
ATOM 1204 C C . LEU A 1 153 ? 6.465 -14.727 1.486 1 94.19 153 LEU A C 1
ATOM 1206 O O . LEU A 1 153 ? 5.324 -14.742 1.953 1 94.19 153 LEU A O 1
ATOM 1210 N N . HIS A 1 154 ? 7.539 -14.633 2.199 1 87.69 154 HIS A N 1
ATOM 1211 C CA . HIS A 1 154 ? 7.461 -14.773 3.65 1 87.69 154 HIS A CA 1
ATOM 1212 C C . HIS A 1 154 ? 6.852 -13.531 4.289 1 87.69 154 HIS A C 1
ATOM 1214 O O . HIS A 1 154 ? 7.016 -12.422 3.779 1 87.69 154 HIS A O 1
ATOM 1220 N N . GLY A 1 155 ? 6.238 -13.742 5.449 1 83.94 155 GLY A N 1
ATOM 1221 C CA . GLY A 1 155 ? 5.52 -12.688 6.141 1 83.94 155 GLY A CA 1
ATOM 1222 C C . GLY A 1 155 ? 6.41 -11.531 6.562 1 83.94 155 GLY A C 1
ATOM 1223 O O . GLY A 1 155 ? 5.941 -10.406 6.715 1 83.94 155 GLY A O 1
ATOM 1224 N N . HIS A 1 156 ? 7.656 -11.766 6.688 1 79.56 156 HIS A N 1
ATOM 1225 C CA . HIS A 1 156 ? 8.57 -10.734 7.172 1 79.56 156 HIS A CA 1
ATOM 1226 C C . HIS A 1 156 ? 9.344 -10.102 6.02 1 79.56 156 HIS A C 1
ATOM 1228 O O . HIS A 1 156 ? 10.172 -9.211 6.238 1 79.56 156 HIS A O 1
ATOM 1234 N N . ALA A 1 157 ? 9.078 -10.586 4.828 1 85.25 157 ALA A N 1
ATOM 1235 C CA . ALA A 1 157 ? 9.766 -10.023 3.666 1 85.25 157 ALA A CA 1
ATOM 1236 C C . ALA A 1 157 ? 9.328 -8.586 3.418 1 85.25 157 ALA A C 1
ATOM 1238 O O . ALA A 1 157 ? 8.25 -8.172 3.84 1 85.25 157 ALA A O 1
ATOM 1239 N N . PRO A 1 158 ? 10.156 -7.844 2.773 1 85.81 158 PRO A N 1
ATOM 1240 C CA . PRO A 1 158 ? 9.828 -6.445 2.482 1 85.81 158 PRO A CA 1
ATOM 1241 C C . PRO A 1 158 ? 8.523 -6.301 1.698 1 85.81 158 PRO A C 1
ATOM 1243 O O . PRO A 1 158 ? 8.242 -7.105 0.807 1 85.81 158 PRO A O 1
ATOM 1246 N N . ALA A 1 159 ? 7.738 -5.34 2.064 1 92.81 159 ALA A N 1
ATOM 1247 C CA . ALA A 1 159 ? 6.5 -4.922 1.408 1 92.81 159 ALA A CA 1
ATOM 1248 C C . ALA A 1 159 ? 5.398 -5.957 1.603 1 92.81 159 ALA A C 1
ATOM 1250 O O . ALA A 1 159 ? 4.281 -5.789 1.104 1 92.81 159 ALA A O 1
ATOM 1251 N N . VAL A 1 160 ? 5.664 -7.039 2.35 1 94.12 160 VAL A N 1
ATOM 1252 C CA . VAL A 1 160 ? 4.652 -8.07 2.549 1 94.12 160 VAL A CA 1
ATOM 1253 C C . VAL A 1 160 ? 3.678 -7.633 3.641 1 94.12 160 VAL A C 1
ATOM 1255 O O . VAL A 1 160 ? 2.477 -7.902 3.559 1 94.12 160 VAL A O 1
ATOM 1258 N N . ALA A 1 161 ? 4.168 -6.941 4.645 1 93.38 161 ALA A N 1
ATOM 1259 C CA . ALA A 1 161 ? 3.293 -6.465 5.711 1 93.38 161 ALA A CA 1
ATOM 1260 C C . ALA A 1 161 ? 2.217 -5.531 5.164 1 93.38 161 ALA A C 1
ATOM 1262 O O . ALA A 1 161 ? 1.026 -5.738 5.406 1 93.38 161 ALA A O 1
ATOM 1263 N N . PRO A 1 162 ? 2.631 -4.543 4.363 1 96 162 PRO A N 1
ATOM 1264 C CA . PRO A 1 162 ? 1.57 -3.717 3.779 1 96 162 PRO A CA 1
ATOM 1265 C C . PRO A 1 162 ? 0.656 -4.508 2.844 1 96 162 PRO A C 1
ATOM 1267 O O . PRO A 1 162 ? -0.551 -4.258 2.801 1 96 162 PRO A O 1
ATOM 1270 N N . LEU A 1 163 ? 1.186 -5.391 2.113 1 97.44 163 LEU A N 1
ATOM 1271 C CA . LEU A 1 163 ? 0.406 -6.223 1.203 1 97.44 163 LEU A CA 1
ATOM 1272 C C . LEU A 1 163 ? -0.656 -7.012 1.962 1 97.44 163 LEU A C 1
ATOM 1274 O O . LEU A 1 163 ? -1.828 -7.012 1.579 1 97.44 163 LEU A O 1
ATOM 1278 N N . ARG A 1 164 ? -0.249 -7.617 3.057 1 95.31 164 ARG A N 1
ATOM 1279 C CA . ARG A 1 164 ? -1.168 -8.398 3.881 1 95.31 164 ARG A CA 1
ATOM 1280 C C . ARG A 1 164 ? -2.27 -7.512 4.457 1 95.31 164 ARG A C 1
ATOM 1282 O O . ARG A 1 164 ? -3.441 -7.895 4.461 1 95.31 164 ARG A O 1
ATOM 1289 N N . ALA A 1 165 ? -1.893 -6.367 4.914 1 93.75 165 ALA A N 1
ATOM 1290 C CA . ALA A 1 165 ? -2.869 -5.445 5.488 1 93.75 165 ALA A CA 1
ATOM 1291 C C . ALA A 1 165 ? -3.904 -5.027 4.445 1 93.75 165 ALA A C 1
ATOM 1293 O O . ALA A 1 165 ? -5.105 -4.992 4.734 1 93.75 165 ALA A O 1
ATOM 1294 N N . MET A 1 166 ? -3.453 -4.754 3.27 1 96.31 166 MET A N 1
ATOM 1295 C CA . MET A 1 166 ? -4.359 -4.324 2.211 1 96.31 166 MET A CA 1
ATOM 1296 C C . MET A 1 166 ? -5.297 -5.461 1.805 1 96.31 166 MET A C 1
ATOM 1298 O O . MET A 1 166 ? -6.484 -5.234 1.563 1 96.31 166 MET A O 1
ATOM 1302 N N . LEU A 1 167 ? -4.746 -6.629 1.702 1 95.56 167 LEU A N 1
ATOM 1303 C CA . LEU A 1 167 ? -5.574 -7.777 1.358 1 95.56 167 LEU A CA 1
ATOM 1304 C C . LEU A 1 167 ? -6.664 -7.992 2.402 1 95.56 167 LEU A C 1
ATOM 1306 O O . LEU A 1 167 ? -7.812 -8.273 2.057 1 95.56 167 LEU A O 1
ATOM 1310 N N . GLY A 1 168 ? -6.285 -7.891 3.627 1 90.94 168 GLY A N 1
ATOM 1311 C CA . GLY A 1 168 ? -7.27 -7.992 4.695 1 90.94 168 GLY A CA 1
ATOM 1312 C C . GLY A 1 168 ? -8.359 -6.941 4.602 1 90.94 168 GLY A C 1
ATOM 1313 O O . GLY A 1 168 ? -9.539 -7.238 4.832 1 90.94 168 GLY A O 1
ATOM 1314 N N . GLU A 1 169 ? -8.023 -5.777 4.234 1 88.81 169 GLU A N 1
ATOM 1315 C CA . GLU A 1 169 ? -8.992 -4.695 4.117 1 88.81 169 GLU A CA 1
ATOM 1316 C C . GLU A 1 169 ? -9.883 -4.879 2.889 1 88.81 169 GLU A C 1
ATOM 1318 O O . GLU A 1 169 ? -11.055 -4.5 2.902 1 88.81 169 GLU A O 1
ATOM 1323 N N . ALA A 1 170 ? -9.312 -5.363 1.827 1 89.75 170 ALA A N 1
ATOM 1324 C CA . ALA A 1 170 ? -10.047 -5.562 0.583 1 89.75 170 ALA A CA 1
ATOM 1325 C C . ALA A 1 170 ? -11.289 -6.426 0.811 1 89.75 170 ALA A C 1
ATOM 1327 O O . ALA A 1 170 ? -12.352 -6.152 0.254 1 89.75 170 ALA A O 1
ATOM 1328 N N . ILE A 1 171 ? -11.148 -7.395 1.645 1 82.31 171 ILE A N 1
ATOM 1329 C CA . ILE A 1 171 ? -12.266 -8.32 1.845 1 82.31 171 ILE A CA 1
ATOM 1330 C C . ILE A 1 171 ? -13.281 -7.695 2.795 1 82.31 171 ILE A C 1
ATOM 1332 O O . ILE A 1 171 ? -14.453 -8.094 2.812 1 82.31 171 ILE A O 1
ATOM 1336 N N . ALA A 1 172 ? -12.891 -6.699 3.557 1 75.19 172 ALA A N 1
ATOM 1337 C CA . ALA A 1 172 ? -13.766 -6.066 4.539 1 75.19 172 ALA A CA 1
ATOM 1338 C C . ALA A 1 172 ? -14.445 -4.828 3.959 1 75.19 172 ALA A C 1
ATOM 1340 O O . ALA A 1 172 ? -15.352 -4.262 4.574 1 75.19 172 ALA A O 1
ATOM 1341 N N . MET A 1 173 ? -13.984 -4.422 2.766 1 75.31 173 MET A N 1
ATOM 1342 C CA . MET A 1 173 ? -14.523 -3.209 2.158 1 75.31 173 MET A CA 1
ATOM 1343 C C . MET A 1 173 ? -16 -3.379 1.816 1 75.31 173 MET A C 1
ATOM 1345 O O . MET A 1 173 ? -16.406 -4.414 1.288 1 75.31 173 MET A O 1
ATOM 1349 N N . PRO A 1 174 ? -16.797 -2.441 2.213 1 64.62 174 PRO A N 1
ATOM 1350 C CA . PRO A 1 174 ? -18.203 -2.564 1.851 1 64.62 174 PRO A CA 1
ATOM 1351 C C . PRO A 1 174 ? -18.438 -2.502 0.342 1 64.62 174 PRO A C 1
ATOM 1353 O O . PRO A 1 174 ? -17.672 -1.853 -0.376 1 64.62 174 PRO A O 1
ATOM 1356 N N . PRO A 1 175 ? -19.453 -3.301 -0.141 1 58.62 175 PRO A N 1
ATOM 1357 C CA . PRO A 1 175 ? -19.797 -3.232 -1.562 1 58.62 175 PRO A CA 1
ATOM 1358 C C . PRO A 1 175 ? -20.297 -1.854 -1.979 1 58.62 175 PRO A C 1
ATOM 1360 O O . PRO A 1 175 ? -21.203 -1.302 -1.343 1 58.62 175 PRO A O 1
ATOM 1363 N N . ALA A 1 176 ? -19.672 -0.795 -1.825 1 54.22 176 ALA A N 1
ATOM 1364 C CA . ALA A 1 176 ? -20.281 0.519 -2.016 1 54.22 176 ALA A CA 1
ATOM 1365 C C . ALA A 1 176 ? -20.625 0.754 -3.482 1 54.22 176 ALA A C 1
ATOM 1367 O O . ALA A 1 176 ? -19.922 0.282 -4.379 1 54.22 176 ALA A O 1
ATOM 1368 N N . PRO A 1 177 ? -21.828 1.252 -3.793 1 48.56 177 PRO A N 1
ATOM 1369 C CA . PRO A 1 177 ? -22.234 1.639 -5.148 1 48.56 177 PRO A CA 1
ATOM 1370 C C . PRO A 1 177 ? -21.156 2.426 -5.883 1 48.56 177 PRO A C 1
ATOM 1372 O O . PRO A 1 177 ? -21.016 2.303 -7.102 1 48.56 177 PRO A O 1
ATOM 1375 N N . HIS A 1 178 ? -20.688 3.547 -5.336 1 49.41 178 HIS A N 1
ATOM 1376 C CA . HIS A 1 178 ? -19.656 4.395 -5.91 1 49.41 178 HIS A CA 1
ATOM 1377 C C . HIS A 1 178 ? -18.281 3.74 -5.789 1 49.41 178 HIS A C 1
ATOM 1379 O O . HIS A 1 178 ? -17.266 4.375 -6.066 1 49.41 178 HIS A O 1
ATOM 1385 N N . GLY A 1 179 ? -18.359 2.43 -5.57 1 60.47 179 GLY A N 1
ATOM 1386 C CA . GLY A 1 179 ? -17.359 1.484 -5.086 1 60.47 179 GLY A CA 1
ATOM 1387 C C . GLY A 1 179 ? -16.406 1.017 -6.164 1 60.47 179 GLY A C 1
ATOM 1388 O O . GLY A 1 179 ? -15.266 0.661 -5.879 1 60.47 179 GLY A O 1
ATOM 1389 N N . ASP A 1 180 ? -16.906 1.502 -7.375 1 75.62 180 ASP A N 1
ATOM 1390 C CA . ASP A 1 180 ? -16.094 0.883 -8.422 1 75.62 180 ASP A CA 1
ATOM 1391 C C . ASP A 1 180 ? -14.773 1.622 -8.609 1 75.62 180 ASP A C 1
ATOM 1393 O O . ASP A 1 180 ? -13.727 0.995 -8.758 1 75.62 180 ASP A O 1
ATOM 1397 N N . ALA A 1 181 ? -14.93 3.039 -8.555 1 84.44 181 ALA A N 1
ATOM 1398 C CA . ALA A 1 181 ? -13.695 3.789 -8.766 1 84.44 181 ALA A CA 1
ATOM 1399 C C . ALA A 1 181 ? -12.727 3.582 -7.609 1 84.44 181 ALA A C 1
ATOM 1401 O O . ALA A 1 181 ? -11.523 3.42 -7.82 1 84.44 181 ALA A O 1
ATOM 1402 N N . LEU A 1 182 ? -13.281 3.617 -6.422 1 87.62 182 LEU A N 1
ATOM 1403 C CA . LEU A 1 182 ? -12.445 3.379 -5.25 1 87.62 182 LEU A CA 1
ATOM 1404 C C . LEU A 1 182 ? -11.859 1.972 -5.277 1 87.62 182 LEU A C 1
ATOM 1406 O O . LEU A 1 182 ? -10.68 1.782 -4.988 1 87.62 182 LEU A O 1
ATOM 1410 N N . ALA A 1 183 ? -12.695 1.066 -5.648 1 89.56 183 ALA A N 1
ATOM 1411 C CA . ALA A 1 183 ? -12.234 -0.316 -5.754 1 89.56 183 ALA A CA 1
ATOM 1412 C C . ALA A 1 183 ? -11.125 -0.447 -6.785 1 89.56 183 ALA A C 1
ATOM 1414 O O . ALA A 1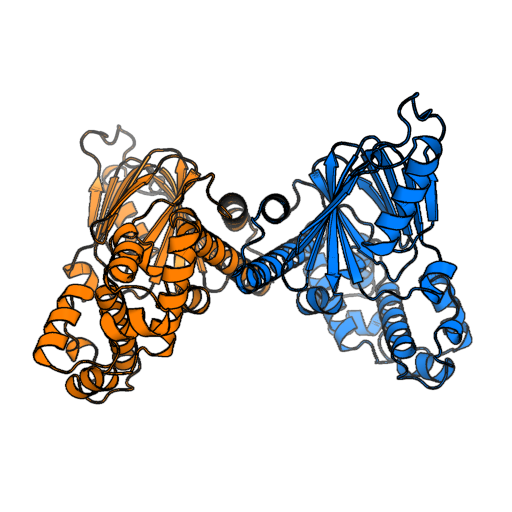 183 ? -10.156 -1.179 -6.574 1 89.56 183 ALA A O 1
ATOM 1415 N N . GLN A 1 184 ? -11.344 0.287 -7.844 1 91.44 184 GLN A N 1
ATOM 1416 C CA . GLN A 1 184 ? -10.328 0.267 -8.898 1 91.44 184 GLN A CA 1
ATOM 1417 C C . GLN A 1 184 ? -9.008 0.847 -8.398 1 91.44 184 GLN A C 1
ATOM 1419 O O . GLN A 1 184 ? -7.945 0.259 -8.609 1 91.44 184 GLN A O 1
ATOM 1424 N N . ARG A 1 185 ? -9.039 1.924 -7.746 1 92.94 185 ARG A N 1
ATOM 1425 C CA . ARG A 1 185 ? -7.824 2.553 -7.227 1 92.94 185 ARG A CA 1
ATOM 1426 C C . ARG A 1 185 ? -7.184 1.69 -6.145 1 92.94 185 ARG A C 1
ATOM 1428 O O . ARG A 1 185 ? -5.957 1.566 -6.09 1 92.94 185 ARG A O 1
ATOM 1435 N N . PHE A 1 186 ? -8.023 1.141 -5.352 1 94.25 186 PHE A N 1
ATOM 1436 C CA . PHE A 1 186 ? -7.52 0.246 -4.316 1 94.25 186 PHE A CA 1
ATOM 1437 C C . PHE A 1 186 ? -6.797 -0.944 -4.938 1 94.25 186 PHE A C 1
ATOM 1439 O O . PHE A 1 186 ? -5.688 -1.286 -4.523 1 94.25 186 PHE A O 1
ATOM 1446 N N . GLY A 1 187 ? -7.445 -1.532 -5.926 1 95.56 187 GLY A N 1
ATOM 1447 C CA . GLY A 1 187 ? -6.836 -2.654 -6.625 1 95.56 187 GLY A CA 1
ATOM 1448 C C . GLY A 1 187 ? -5.508 -2.305 -7.266 1 95.56 187 GLY A C 1
ATOM 1449 O O . GLY A 1 187 ? -4.555 -3.084 -7.195 1 95.56 187 GLY A O 1
ATOM 1450 N N . MET A 1 188 ? -5.434 -1.178 -7.848 1 96.38 188 MET A N 1
ATOM 1451 C CA . MET A 1 188 ? -4.199 -0.752 -8.5 1 96.38 188 MET A CA 1
ATOM 1452 C C . MET A 1 188 ? -3.096 -0.521 -7.477 1 96.38 188 MET A C 1
ATOM 1454 O O . MET A 1 188 ? -1.946 -0.908 -7.699 1 96.38 188 MET A O 1
ATOM 1458 N N . ALA A 1 189 ? -3.422 0.095 -6.379 1 97.12 189 ALA A N 1
ATOM 1459 C CA . ALA A 1 189 ? -2.441 0.286 -5.312 1 97.12 189 ALA A CA 1
ATOM 1460 C C . ALA A 1 189 ? -1.958 -1.055 -4.77 1 97.12 189 ALA A C 1
ATOM 1462 O O . ALA A 1 189 ? -0.768 -1.226 -4.492 1 97.12 189 ALA A O 1
ATOM 1463 N N . LEU A 1 190 ? -2.885 -1.902 -4.605 1 97.5 190 LEU A N 1
ATOM 1464 C CA . LEU A 1 190 ? -2.562 -3.248 -4.145 1 97.5 190 LEU A CA 1
ATOM 1465 C C . LEU A 1 190 ? -1.588 -3.93 -5.098 1 97.5 190 LEU A C 1
ATOM 1467 O O . LEU A 1 190 ? -0.617 -4.551 -4.66 1 97.5 190 LEU A O 1
ATOM 1471 N N . LEU A 1 191 ? -1.774 -3.789 -6.379 1 98 191 LEU A N 1
ATOM 1472 C CA . LEU A 1 191 ? -0.885 -4.359 -7.387 1 98 191 LEU A CA 1
ATOM 1473 C C . LEU A 1 191 ? 0.492 -3.709 -7.328 1 98 191 LEU A C 1
ATOM 1475 O O . LEU A 1 191 ? 1.51 -4.383 -7.508 1 98 191 LEU A O 1
ATOM 1479 N N . ASP A 1 192 ? 0.532 -2.447 -7.156 1 97.88 192 ASP A N 1
ATOM 1480 C CA . ASP A 1 192 ? 1.811 -1.756 -7.027 1 97.88 192 ASP A CA 1
ATOM 1481 C C . ASP A 1 192 ? 2.607 -2.291 -5.84 1 97.88 192 ASP A C 1
ATOM 1483 O O . ASP A 1 192 ? 3.818 -2.508 -5.945 1 97.88 192 ASP A O 1
ATOM 1487 N N . VAL A 1 193 ? 1.965 -2.512 -4.734 1 97.81 193 VAL A N 1
ATOM 1488 C CA . VAL A 1 193 ? 2.631 -3.016 -3.539 1 97.81 193 VAL A CA 1
ATOM 1489 C C . VAL A 1 193 ? 3.094 -4.453 -3.773 1 97.81 193 VAL A C 1
ATOM 1491 O O . VAL A 1 193 ? 4.188 -4.836 -3.35 1 97.81 193 VAL A O 1
ATOM 1494 N N . LEU A 1 194 ? 2.268 -5.219 -4.418 1 98.38 194 LEU A N 1
ATOM 1495 C CA . LEU A 1 194 ? 2.68 -6.578 -4.758 1 98.38 194 LEU A CA 1
ATOM 1496 C C . LEU A 1 194 ? 3.924 -6.562 -5.641 1 98.38 194 LEU A C 1
ATOM 1498 O O . LEU A 1 194 ? 4.867 -7.32 -5.406 1 98.38 194 LEU A O 1
ATOM 1502 N N . ALA A 1 195 ? 3.928 -5.73 -6.648 1 97.62 195 ALA A N 1
ATOM 1503 C CA . ALA A 1 195 ? 5.082 -5.617 -7.539 1 97.62 195 ALA A CA 1
ATOM 1504 C C . ALA A 1 195 ? 6.34 -5.246 -6.762 1 97.62 195 ALA A C 1
ATOM 1506 O O . ALA A 1 195 ? 7.418 -5.789 -7.012 1 97.62 195 ALA A O 1
ATOM 1507 N N . LEU A 1 196 ? 6.18 -4.359 -5.824 1 94.75 196 LEU A N 1
ATOM 1508 C CA . LEU A 1 196 ? 7.301 -3.965 -4.977 1 94.75 196 LEU A CA 1
ATOM 1509 C C . LEU A 1 196 ? 7.805 -5.148 -4.156 1 94.75 196 LEU A C 1
ATOM 1511 O O . LEU A 1 196 ? 9.016 -5.363 -4.051 1 94.75 196 LEU A O 1
ATOM 1515 N N . ALA A 1 197 ? 6.898 -5.883 -3.578 1 95.44 197 ALA A N 1
ATOM 1516 C CA . ALA A 1 197 ? 7.273 -7.043 -2.77 1 95.44 197 ALA A CA 1
ATOM 1517 C C . ALA A 1 197 ? 8.086 -8.039 -3.586 1 95.44 197 ALA A C 1
ATOM 1519 O O . ALA A 1 197 ? 9.117 -8.539 -3.123 1 95.44 197 ALA A O 1
ATOM 1520 N N . LEU A 1 198 ? 7.645 -8.273 -4.758 1 95.19 198 LEU A N 1
ATOM 1521 C CA . LEU A 1 198 ? 8.328 -9.219 -5.629 1 95.19 198 LEU A CA 1
ATOM 1522 C C . LEU A 1 198 ? 9.703 -8.695 -6.031 1 95.19 198 LEU A C 1
ATOM 1524 O O . LEU A 1 198 ? 10.688 -9.438 -6.008 1 95.19 198 LEU A O 1
ATOM 1528 N N . GLU A 1 199 ? 9.758 -7.449 -6.387 1 90.94 199 GLU A N 1
ATOM 1529 C CA . GLU A 1 199 ? 11.016 -6.832 -6.805 1 90.94 199 GLU A CA 1
ATOM 1530 C C . GLU A 1 199 ? 12.031 -6.832 -5.668 1 90.94 199 GLU A C 1
ATOM 1532 O O . GLU A 1 199 ? 13.203 -7.148 -5.879 1 90.94 199 GLU A O 1
ATOM 1537 N N . MET A 1 200 ? 11.562 -6.512 -4.527 1 88.44 200 MET A N 1
ATOM 1538 C CA . MET A 1 200 ? 12.445 -6.426 -3.375 1 88.44 200 MET A CA 1
ATOM 1539 C C . MET A 1 200 ? 12.906 -7.812 -2.936 1 88.44 200 MET A C 1
ATOM 1541 O O . MET A 1 200 ? 14.008 -7.973 -2.41 1 88.44 200 MET A O 1
ATOM 1545 N N . GLN A 1 201 ? 12.055 -8.758 -3.053 1 85.12 201 GLN A N 1
ATOM 1546 C CA . GLN A 1 201 ? 12.461 -10.133 -2.783 1 85.12 201 GLN A CA 1
ATOM 1547 C C . GLN A 1 201 ? 13.609 -10.555 -3.697 1 85.12 201 GLN A C 1
ATOM 1549 O O . GLN A 1 201 ? 14.531 -11.25 -3.264 1 85.12 201 GLN A O 1
ATOM 1554 N N . GLU A 1 202 ? 13.438 -10.195 -4.855 1 81.31 202 GLU A N 1
ATOM 1555 C CA . GLU A 1 202 ? 14.477 -10.523 -5.824 1 81.31 202 GLU A CA 1
ATOM 1556 C C . GLU A 1 202 ? 15.805 -9.875 -5.449 1 81.31 202 GLU A C 1
ATOM 1558 O O . GLU A 1 202 ? 16.859 -10.484 -5.609 1 81.31 202 GLU A O 1
ATOM 1563 N N . MET A 1 203 ? 15.773 -8.656 -4.922 1 73.12 203 MET A N 1
ATOM 1564 C CA . MET A 1 203 ? 16.969 -7.914 -4.547 1 73.12 203 MET A CA 1
ATOM 1565 C C . MET A 1 203 ? 17.609 -8.5 -3.291 1 73.12 203 MET A C 1
ATOM 1567 O O . MET A 1 203 ? 18.828 -8.438 -3.121 1 73.12 203 MET A O 1
ATOM 1571 N N . ALA A 1 204 ? 16.797 -8.867 -2.303 1 65.38 204 ALA A N 1
ATOM 1572 C CA . ALA A 1 204 ? 17.312 -9.406 -1.042 1 65.38 204 ALA A CA 1
ATOM 1573 C C . ALA A 1 204 ? 18.078 -10.695 -1.27 1 65.38 204 ALA A C 1
ATOM 1575 O O . ALA A 1 204 ? 19.031 -10.992 -0.543 1 65.38 204 ALA A O 1
ATOM 1576 N N . VAL A 1 205 ? 17.719 -11.508 -1.956 1 55 205 VAL A N 1
ATOM 1577 C CA . VAL A 1 205 ? 18.375 -12.789 -2.189 1 55 205 VAL A CA 1
ATOM 1578 C C . VAL A 1 205 ? 19.672 -12.578 -2.955 1 55 205 VAL A C 1
ATOM 1580 O O . VAL A 1 205 ? 20.594 -13.391 -2.861 1 55 205 VAL A O 1
ATOM 1583 N N . GLN A 1 206 ? 19.938 -11.375 -3.615 1 50.09 206 GLN A N 1
ATOM 1584 C CA . GLN A 1 206 ? 21.094 -11.25 -4.5 1 50.09 206 GLN A CA 1
ATOM 1585 C C . GLN A 1 206 ? 22.203 -10.461 -3.834 1 50.09 206 GLN A C 1
ATOM 1587 O O . GLN A 1 206 ? 21.984 -9.375 -3.297 1 50.09 206 GLN A O 1
ATOM 1592 N N . PRO A 1 207 ? 23.375 -10.852 -3.232 1 47.19 207 PRO A N 1
ATOM 1593 C CA . PRO A 1 207 ? 24.531 -10.023 -2.867 1 47.19 207 PRO A CA 1
ATOM 1594 C C . PRO A 1 207 ? 24.688 -8.805 -3.771 1 47.19 207 PRO A C 1
ATOM 1596 O O . PRO A 1 207 ? 24.328 -8.852 -4.949 1 47.19 207 PRO A O 1
ATOM 1599 N N . ARG A 1 208 ? 25 -7.488 -3.193 1 46.22 208 ARG A N 1
ATOM 1600 C CA . ARG A 1 208 ? 25.016 -6.184 -3.848 1 46.22 208 ARG A CA 1
ATOM 1601 C C . ARG A 1 208 ? 25.703 -6.262 -5.207 1 46.22 208 ARG A C 1
ATOM 1603 O O . ARG A 1 208 ? 25.219 -5.699 -6.188 1 46.22 208 ARG A O 1
ATOM 1610 N N . ALA A 1 209 ? 26.984 -6.656 -5.156 1 46 209 ALA A N 1
ATOM 1611 C CA . ALA A 1 209 ? 27.844 -6.738 -6.328 1 46 209 ALA A CA 1
ATOM 1612 C C . ALA A 1 209 ? 27.203 -7.594 -7.422 1 46 209 ALA A C 1
ATOM 1614 O O . ALA A 1 209 ? 27.25 -7.234 -8.602 1 46 209 ALA A O 1
ATOM 1615 N N . GLU A 1 210 ? 26.703 -8.664 -7.078 1 47.19 210 GLU A N 1
ATOM 1616 C CA . GLU A 1 210 ? 26.172 -9.703 -7.949 1 47.19 210 GLU A CA 1
ATOM 1617 C C . GLU A 1 210 ? 24.734 -9.383 -8.367 1 47.19 210 GLU A C 1
ATOM 1619 O O . GLU A 1 210 ? 24.328 -9.711 -9.484 1 47.19 210 GLU A O 1
ATOM 1624 N N . ARG A 1 211 ? 24 -8.578 -7.559 1 51.28 211 ARG A N 1
ATOM 1625 C CA . ARG A 1 211 ? 22.625 -8.148 -7.785 1 51.28 211 ARG A CA 1
ATOM 1626 C C . ARG A 1 211 ? 22.531 -7.18 -8.961 1 51.28 211 ARG A C 1
ATOM 1628 O O . ARG A 1 211 ? 21.641 -7.293 -9.805 1 51.28 211 ARG A O 1
ATOM 1635 N N . ASP A 1 212 ? 23.453 -6.227 -8.836 1 56.88 212 ASP A N 1
ATOM 1636 C CA . ASP A 1 212 ? 23.516 -5.203 -9.875 1 56.88 212 ASP A CA 1
ATOM 1637 C C . ASP A 1 212 ? 23.828 -5.82 -11.234 1 56.88 212 ASP A C 1
ATOM 1639 O O . ASP A 1 212 ? 23.203 -5.477 -12.242 1 56.88 212 ASP A O 1
ATOM 1643 N N . LEU A 1 213 ? 24.688 -6.902 -11.195 1 64.06 213 LEU A N 1
ATOM 1644 C CA . LEU A 1 213 ? 25.094 -7.508 -12.461 1 64.06 213 LEU A CA 1
ATOM 1645 C C . LEU A 1 213 ? 23.984 -8.391 -13.016 1 64.06 213 LEU A C 1
ATOM 1647 O O . LEU A 1 213 ? 23.672 -8.328 -14.203 1 64.06 213 LEU A O 1
ATOM 1651 N N . HIS A 1 214 ? 23.359 -9.109 -12.102 1 72 214 HIS A N 1
ATOM 1652 C CA . HIS A 1 214 ? 22.281 -10 -12.516 1 72 214 HIS A CA 1
ATOM 1653 C C . HIS A 1 214 ? 21.094 -9.219 -13.078 1 72 214 HIS A C 1
ATOM 1655 O O . HIS A 1 214 ? 20.578 -9.547 -14.141 1 72 214 HIS A O 1
ATOM 1661 N N . GLY A 1 215 ? 20.734 -8.219 -12.375 1 70.69 215 GLY A N 1
ATOM 1662 C CA . GLY A 1 215 ? 19.625 -7.395 -12.852 1 70.69 215 GLY A CA 1
ATOM 1663 C C . GLY A 1 215 ? 19.922 -6.707 -14.172 1 70.69 215 GLY A C 1
ATOM 1664 O O . GLY A 1 215 ? 19.078 -6.676 -15.062 1 70.69 215 GLY A O 1
ATOM 1665 N N . ARG A 1 216 ? 21.078 -6.18 -14.273 1 72.62 216 ARG A N 1
ATOM 1666 C CA . ARG A 1 216 ? 21.5 -5.527 -15.508 1 72.62 216 ARG A CA 1
ATOM 1667 C C . ARG A 1 216 ? 21.531 -6.52 -16.672 1 72.62 216 ARG A C 1
ATOM 1669 O O . ARG A 1 216 ? 21.094 -6.199 -17.781 1 72.62 216 ARG A O 1
ATOM 1676 N N . ILE A 1 217 ? 21.906 -7.711 -16.359 1 80.94 217 ILE A N 1
ATOM 1677 C CA . ILE A 1 217 ? 22 -8.719 -17.406 1 80.94 217 ILE A CA 1
ATOM 1678 C C . ILE A 1 217 ? 20.609 -9.219 -17.781 1 80.94 217 ILE A C 1
ATOM 1680 O O . ILE A 1 217 ? 20.297 -9.414 -18.953 1 80.94 217 ILE A O 1
ATOM 1684 N N . GLN A 1 218 ? 19.875 -9.297 -16.781 1 79.5 218 GLN A N 1
ATOM 1685 C CA . GLN A 1 218 ? 18.516 -9.719 -17.047 1 79.5 218 GLN A CA 1
ATOM 1686 C C . GLN A 1 218 ? 17.781 -8.688 -17.922 1 79.5 218 GLN A C 1
ATOM 1688 O O . GLN A 1 218 ? 17.094 -9.055 -18.875 1 79.5 218 GLN A O 1
ATOM 1693 N N . ALA A 1 219 ? 17.906 -7.441 -17.609 1 74.44 219 ALA A N 1
ATOM 1694 C CA . ALA A 1 219 ? 17.312 -6.383 -18.422 1 74.44 219 ALA A CA 1
ATOM 1695 C C . ALA A 1 219 ? 17.875 -6.418 -19.844 1 74.44 219 ALA A C 1
ATOM 1697 O O . ALA A 1 219 ? 17.125 -6.273 -20.812 1 74.44 219 ALA A O 1
ATOM 1698 N N . PHE A 1 220 ? 19.109 -6.582 -19.906 1 80 220 PHE A N 1
ATOM 1699 C CA . PHE A 1 220 ? 19.766 -6.68 -21.203 1 80 220 PHE A CA 1
ATOM 1700 C C . PHE A 1 220 ? 19.203 -7.855 -22 1 80 220 PHE A C 1
ATOM 1702 O O . PHE A 1 220 ? 18.922 -7.73 -23.203 1 80 220 PHE A O 1
ATOM 1709 N N . ILE A 1 221 ? 18.922 -8.992 -21.312 1 85.94 221 ILE A N 1
ATOM 1710 C CA . ILE A 1 221 ? 18.375 -10.18 -21.953 1 85.94 221 ILE A CA 1
ATOM 1711 C C . ILE A 1 221 ? 16.953 -9.891 -22.453 1 85.94 221 ILE A C 1
ATOM 1713 O O . ILE A 1 221 ? 16.625 -10.211 -23.594 1 85.94 221 ILE A O 1
ATOM 1717 N N . GLN A 1 222 ? 16.266 -9.273 -21.656 1 78.88 222 GLN A N 1
ATOM 1718 C CA . GLN A 1 222 ? 14.898 -8.969 -22.031 1 78.88 222 GLN A CA 1
ATOM 1719 C C . GLN A 1 222 ? 14.844 -8.031 -23.219 1 78.88 222 GLN A C 1
ATOM 1721 O O . GLN A 1 222 ? 14.031 -8.211 -24.125 1 78.88 222 GLN A O 1
ATOM 1726 N N . ASP A 1 223 ? 15.742 -7.113 -23.203 1 77.5 223 ASP A N 1
ATOM 1727 C CA . ASP A 1 223 ? 15.797 -6.113 -24.266 1 77.5 223 ASP A CA 1
ATOM 1728 C C . ASP A 1 223 ? 16.328 -6.723 -25.562 1 77.5 223 ASP A C 1
ATOM 1730 O O . ASP A 1 223 ? 16.094 -6.188 -26.656 1 77.5 223 ASP A O 1
ATOM 1734 N N . ASN A 1 224 ? 16.984 -7.793 -25.438 1 80.5 224 ASN A N 1
ATOM 1735 C CA . ASN A 1 224 ? 17.656 -8.359 -26.609 1 80.5 224 ASN A CA 1
ATOM 1736 C C . ASN A 1 224 ? 17.25 -9.812 -26.828 1 80.5 224 ASN A C 1
ATOM 1738 O O . ASN A 1 224 ? 18.031 -10.602 -27.391 1 80.5 224 ASN A O 1
ATOM 1742 N N . LEU A 1 225 ? 16.094 -10.109 -26.422 1 84.44 225 LEU A N 1
ATOM 1743 C CA . LEU A 1 225 ? 15.648 -11.5 -26.359 1 84.44 225 LEU A CA 1
ATOM 1744 C C . LEU A 1 225 ? 15.633 -12.117 -27.75 1 84.44 225 LEU A C 1
ATOM 1746 O O . LEU A 1 225 ? 15.93 -13.305 -27.922 1 84.44 225 LEU A O 1
ATOM 1750 N N . GLY A 1 226 ? 15.312 -11.375 -28.703 1 80.12 226 GLY A N 1
ATOM 1751 C CA . GLY A 1 226 ? 15.18 -11.875 -30.062 1 80.12 226 GLY A CA 1
ATOM 1752 C C . GLY A 1 226 ? 16.516 -12.031 -30.766 1 80.12 226 GLY A C 1
ATOM 1753 O O . GLY A 1 226 ? 16.594 -12.641 -31.828 1 80.12 226 GLY A O 1
ATOM 1754 N N . SER A 1 227 ? 17.562 -11.586 -30.25 1 81.75 227 SER A N 1
ATOM 1755 C CA . SER A 1 227 ? 18.859 -11.609 -30.906 1 81.75 227 SER A CA 1
ATOM 1756 C C . SER A 1 227 ? 19.5 -12.992 -30.844 1 81.75 227 SER A C 1
ATOM 1758 O O . SER A 1 227 ? 19.656 -13.547 -29.75 1 81.75 227 SER A O 1
ATOM 1760 N N . PRO A 1 228 ? 19.828 -13.469 -31.984 1 78.25 228 PRO A N 1
ATOM 1761 C CA . PRO A 1 228 ? 20.5 -14.766 -31.969 1 78.25 228 PRO A CA 1
ATOM 1762 C C . PRO A 1 228 ? 21.906 -14.703 -31.375 1 78.25 228 PRO A C 1
ATOM 1764 O O . PRO A 1 228 ? 22.484 -15.734 -31.031 1 78.25 228 PRO A O 1
ATOM 1767 N N . GLU A 1 229 ? 22.438 -13.57 -31.188 1 81.62 229 GLU A N 1
ATOM 1768 C CA . GLU A 1 229 ? 23.797 -13.398 -30.703 1 81.62 229 GLU A CA 1
ATOM 1769 C C . GLU A 1 229 ? 23.844 -13.477 -29.172 1 81.62 229 GLU A C 1
ATOM 1771 O O . GLU A 1 229 ? 24.938 -13.477 -28.578 1 81.62 229 GLU A O 1
ATOM 1776 N N . LEU A 1 230 ? 22.688 -13.523 -28.625 1 86.56 230 LEU A N 1
ATOM 1777 C CA . LEU A 1 230 ? 22.656 -13.57 -27.172 1 86.56 230 LEU A CA 1
ATOM 1778 C C . LEU A 1 230 ? 23.375 -14.82 -26.656 1 86.56 230 LEU A C 1
ATOM 1780 O O . LEU A 1 230 ? 22.969 -15.945 -26.953 1 86.56 230 LEU A O 1
ATOM 1784 N N . SER A 1 231 ? 24.5 -14.617 -26.016 1 88.62 231 SER A N 1
ATOM 1785 C CA . SER A 1 231 ? 25.359 -15.664 -25.469 1 88.62 231 SER A CA 1
ATOM 1786 C C . SER A 1 231 ? 25.984 -15.227 -24.156 1 88.62 231 SER A C 1
ATOM 1788 O O . SER A 1 231 ? 25.938 -14.047 -23.797 1 88.62 231 SER A O 1
ATOM 1790 N N . LEU A 1 232 ? 26.469 -16.266 -23.484 1 90.25 232 LEU A N 1
ATOM 1791 C CA . LEU A 1 232 ? 27.156 -15.977 -22.234 1 90.25 232 LEU A CA 1
ATOM 1792 C C . LEU A 1 232 ? 28.297 -14.992 -22.453 1 90.25 232 LEU A C 1
ATOM 1794 O O . LEU A 1 232 ? 28.5 -14.07 -21.656 1 90.25 232 LEU A O 1
ATOM 1798 N N . GLN A 1 233 ? 28.984 -15.211 -23.562 1 88.44 233 GLN A N 1
ATOM 1799 C CA . GLN A 1 233 ? 30.109 -14.359 -23.906 1 88.44 233 GLN A CA 1
ATOM 1800 C C . GLN A 1 233 ? 29.656 -12.93 -24.172 1 88.44 233 GLN A C 1
ATOM 1802 O O . GLN A 1 233 ? 30.281 -11.977 -23.703 1 88.44 233 GLN A O 1
ATOM 1807 N N . TRP A 1 234 ? 28.609 -12.82 -24.891 1 90 234 TRP A N 1
ATOM 1808 C CA . TRP A 1 234 ? 28.078 -11.5 -25.219 1 90 234 TRP A CA 1
ATOM 1809 C C . TRP A 1 234 ? 27.609 -10.789 -23.953 1 90 234 TRP A C 1
ATOM 1811 O O . TRP A 1 234 ? 27.859 -9.594 -23.781 1 90 234 TRP A O 1
ATOM 1821 N N . LEU A 1 235 ? 26.953 -11.477 -23.109 1 89.88 235 LEU A N 1
ATOM 1822 C CA . LEU A 1 235 ? 26.484 -10.922 -21.844 1 89.88 235 LEU A CA 1
ATOM 1823 C C . LEU A 1 235 ? 27.656 -10.422 -21 1 89.88 235 LEU A C 1
ATOM 1825 O O . LEU A 1 235 ? 27.594 -9.328 -20.438 1 89.88 235 LEU A O 1
ATOM 1829 N N . ALA A 1 236 ? 28.641 -11.18 -20.922 1 87.12 236 ALA A N 1
ATOM 1830 C CA . ALA A 1 236 ? 29.828 -10.82 -20.156 1 87.12 236 ALA A CA 1
ATOM 1831 C C . ALA A 1 236 ? 30.5 -9.578 -20.734 1 87.12 236 ALA A C 1
ATOM 1833 O O . ALA A 1 236 ? 30.844 -8.648 -20 1 87.12 236 ALA A O 1
ATOM 1834 N N . GLN A 1 237 ? 30.672 -9.641 -22.016 1 83.88 237 GLN A N 1
ATOM 1835 C CA . GLN A 1 237 ? 31.312 -8.531 -22.719 1 83.88 237 GLN A CA 1
ATOM 1836 C C . GLN A 1 237 ? 30.547 -7.23 -22.516 1 83.88 237 GLN A C 1
ATOM 1838 O O . GLN A 1 237 ? 31.141 -6.188 -22.234 1 83.88 237 GLN A O 1
ATOM 1843 N N . GLN A 1 238 ? 29.281 -7.273 -22.547 1 81.62 238 GLN A N 1
ATOM 1844 C CA . GLN A 1 238 ? 28.422 -6.094 -22.469 1 81.62 238 GLN A CA 1
ATOM 1845 C C . GLN A 1 238 ? 28.438 -5.496 -21.078 1 81.62 238 GLN A C 1
ATOM 1847 O O . GLN A 1 238 ? 28.156 -4.309 -20.891 1 81.62 238 GLN A O 1
ATOM 1852 N N . HIS A 1 239 ? 28.781 -6.277 -20.172 1 82 239 HIS A N 1
ATOM 1853 C CA . HIS A 1 239 ? 28.734 -5.816 -18.797 1 82 239 HIS A CA 1
ATOM 1854 C C . HIS A 1 239 ? 30.141 -5.781 -18.172 1 82 239 HIS A C 1
ATOM 1856 O O . HIS A 1 239 ? 30.281 -5.637 -16.953 1 82 239 HIS A O 1
ATOM 1862 N N . ASN A 1 240 ? 31.125 -6.012 -18.984 1 81.19 240 ASN A N 1
ATOM 1863 C CA . ASN A 1 240 ? 32.531 -5.902 -18.641 1 81.19 240 ASN A CA 1
ATOM 1864 C C . ASN A 1 240 ? 32.875 -6.789 -17.453 1 81.19 240 ASN A C 1
ATOM 1866 O O . ASN A 1 240 ? 33.531 -6.34 -16.5 1 81.19 240 ASN A O 1
ATOM 1870 N N . VAL A 1 241 ? 32.375 -7.918 -17.5 1 82.56 241 VAL A N 1
ATOM 1871 C CA . VAL A 1 241 ? 32.688 -8.93 -16.5 1 82.56 241 VAL A CA 1
ATOM 1872 C C . VAL A 1 241 ? 33.031 -10.25 -17.188 1 82.56 241 VAL A C 1
ATOM 1874 O O . VAL A 1 241 ? 32.875 -10.375 -18.406 1 82.56 241 VAL A O 1
ATOM 1877 N N . SER A 1 242 ? 33.625 -11.195 -16.453 1 83.56 242 SER A N 1
ATOM 1878 C CA . SER A 1 242 ? 33.938 -12.5 -17.016 1 83.56 242 SER A CA 1
ATOM 1879 C C . SER A 1 242 ? 32.688 -13.367 -17.109 1 83.56 242 SER A C 1
ATOM 1881 O O . SER A 1 242 ? 31.734 -13.164 -16.375 1 83.56 242 SER A O 1
ATOM 1883 N N . PRO A 1 243 ? 32.719 -14.273 -18.141 1 86 243 PRO A N 1
ATOM 1884 C CA . PRO A 1 243 ? 31.594 -15.219 -18.203 1 86 243 PRO A CA 1
ATOM 1885 C C . PRO A 1 243 ? 31.375 -15.961 -16.891 1 86 243 PRO A C 1
ATOM 1887 O O . PRO A 1 243 ? 30.219 -16.25 -16.531 1 86 243 PRO A O 1
ATOM 1890 N N . ARG A 1 244 ? 32.438 -16.109 -16.188 1 84.38 244 ARG A N 1
ATOM 1891 C CA . ARG A 1 244 ? 32.344 -16.766 -14.898 1 84.38 244 ARG A CA 1
ATOM 1892 C C . ARG A 1 244 ? 31.547 -15.906 -13.914 1 84.38 244 ARG A C 1
ATOM 1894 O O . ARG A 1 244 ? 30.734 -16.422 -13.141 1 84.38 244 ARG A O 1
ATOM 1901 N N . THR A 1 245 ? 31.812 -14.727 -13.953 1 79.81 245 THR A N 1
ATOM 1902 C CA . THR A 1 245 ? 31.125 -13.781 -13.078 1 79.81 245 THR A CA 1
ATOM 1903 C C . THR A 1 245 ? 29.641 -13.734 -13.406 1 79.81 245 THR A C 1
ATOM 1905 O O . THR A 1 245 ? 28.797 -13.656 -12.508 1 79.81 245 THR A O 1
ATOM 1908 N N . VAL A 1 246 ? 29.359 -13.781 -14.758 1 83.75 246 VAL A N 1
ATOM 1909 C CA . VAL A 1 246 ? 27.953 -13.812 -15.172 1 83.75 246 VAL A CA 1
ATOM 1910 C C . VAL A 1 246 ? 27.297 -15.086 -14.664 1 83.75 246 VAL A C 1
ATOM 1912 O O . VAL A 1 246 ? 26.203 -15.039 -14.078 1 83.75 246 VAL A O 1
ATOM 1915 N N . THR A 1 247 ? 27.984 -16.172 -14.812 1 85.25 247 THR A N 1
ATOM 1916 C CA . THR A 1 247 ? 27.438 -17.469 -14.406 1 85.25 247 THR A CA 1
ATOM 1917 C C . THR A 1 247 ? 27.219 -17.5 -12.898 1 85.25 247 THR A C 1
ATOM 1919 O O . THR A 1 247 ? 26.188 -18 -12.43 1 85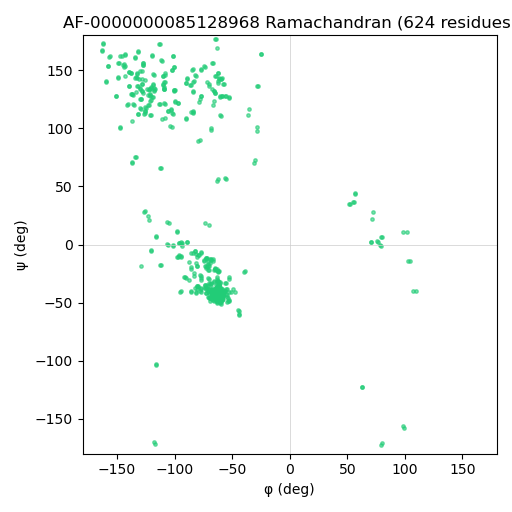.25 247 THR A O 1
ATOM 1922 N N . ARG A 1 248 ? 28.109 -16.922 -12.141 1 80.56 248 ARG A N 1
ATOM 1923 C CA . ARG A 1 248 ? 28 -16.891 -10.688 1 80.56 248 ARG A CA 1
ATOM 1924 C C . ARG A 1 248 ? 26.812 -16.031 -10.25 1 80.56 248 ARG A C 1
ATOM 1926 O O . ARG A 1 248 ? 26.094 -16.391 -9.312 1 80.56 248 ARG A O 1
ATOM 1933 N N . ALA A 1 249 ? 26.703 -15.016 -11.008 1 76.31 249 ALA A N 1
ATOM 1934 C CA . ALA A 1 249 ? 25.609 -14.094 -10.68 1 76.31 249 ALA A CA 1
ATOM 1935 C C . ALA A 1 249 ? 24.266 -14.773 -10.828 1 76.31 249 ALA A C 1
ATOM 1937 O O . ALA A 1 249 ? 23.312 -14.469 -10.094 1 76.31 249 ALA A O 1
ATOM 1938 N N . PHE A 1 250 ? 24.188 -15.719 -11.766 1 81.5 250 PHE A N 1
ATOM 1939 C CA . PHE A 1 250 ? 22.922 -16.422 -12.031 1 81.5 250 PHE A CA 1
ATOM 1940 C C . PHE A 1 250 ? 22.828 -17.688 -11.188 1 81.5 250 PHE A C 1
ATOM 1942 O O . PHE A 1 250 ? 21.734 -18.109 -10.82 1 81.5 250 PHE A O 1
ATOM 1949 N N . ALA A 1 251 ? 23.953 -18.266 -10.852 1 77.94 251 ALA A N 1
ATOM 1950 C CA . ALA A 1 251 ? 23.969 -19.5 -10.078 1 77.94 251 ALA A CA 1
ATOM 1951 C C . ALA A 1 251 ? 23.344 -19.312 -8.703 1 77.94 251 ALA A C 1
ATOM 1953 O O . ALA A 1 251 ? 22.672 -20.203 -8.188 1 77.94 251 ALA A O 1
ATOM 1954 N N . ARG A 1 252 ? 23.484 -18.266 -8.258 1 64.06 252 ARG A N 1
ATOM 1955 C CA . ARG A 1 252 ? 22.969 -17.938 -6.938 1 64.06 252 ARG A CA 1
ATOM 1956 C C . ARG A 1 252 ? 21.453 -17.984 -6.918 1 64.06 252 ARG A C 1
ATOM 1958 O O . ARG A 1 252 ? 20.828 -18.125 -5.859 1 64.06 252 ARG A O 1
ATOM 1965 N N . ARG A 1 253 ? 20.953 -17.859 -8.055 1 62.75 253 ARG A N 1
ATOM 1966 C CA . ARG A 1 253 ? 19.5 -17.922 -8.211 1 62.75 253 ARG A CA 1
ATOM 1967 C C . ARG A 1 253 ? 19.078 -19.266 -8.812 1 62.75 253 ARG A C 1
ATOM 1969 O O . ARG A 1 253 ? 18.016 -19.359 -9.438 1 62.75 253 ARG A O 1
ATOM 1976 N N . ASN A 1 254 ? 19.938 -20.062 -8.695 1 65.38 254 ASN A N 1
ATOM 1977 C CA . ASN A 1 254 ? 19.75 -21.406 -9.25 1 65.38 254 ASN A CA 1
ATOM 1978 C C . ASN A 1 254 ? 19.344 -21.344 -10.719 1 65.38 254 ASN A C 1
ATOM 1980 O O . ASN A 1 254 ? 18.469 -22.094 -11.164 1 65.38 254 ASN A O 1
ATOM 1984 N N . GLN A 1 255 ? 19.922 -20.344 -11.344 1 75.62 255 GLN A N 1
ATOM 1985 C CA . GLN A 1 255 ? 19.672 -20.141 -12.773 1 75.62 255 GLN A CA 1
ATOM 1986 C C . GLN A 1 255 ? 20.984 -20.031 -13.539 1 75.62 255 GLN A C 1
ATOM 1988 O O . GLN A 1 255 ? 22.047 -19.844 -12.945 1 75.62 255 GLN A O 1
ATOM 1993 N N . THR A 1 256 ? 20.891 -20.344 -14.852 1 86 256 THR A N 1
ATOM 1994 C CA . THR A 1 256 ? 21.953 -19.984 -15.773 1 86 256 THR A CA 1
ATOM 1995 C C . THR A 1 256 ? 21.516 -18.859 -16.703 1 86 256 THR A C 1
ATOM 1997 O O . THR A 1 256 ? 20.328 -18.734 -17 1 86 256 THR A O 1
ATOM 2000 N N . PRO A 1 257 ? 22.422 -17.969 -17.125 1 86.56 257 PRO A N 1
ATOM 2001 C CA . PRO A 1 257 ? 22.047 -16.891 -18.047 1 86.56 257 PRO A CA 1
ATOM 2002 C C . PRO A 1 257 ? 21.328 -17.406 -19.297 1 86.56 257 PRO A C 1
ATOM 2004 O O . PRO A 1 257 ? 20.297 -16.859 -19.688 1 86.56 257 PRO A O 1
ATOM 2007 N N . MET A 1 258 ? 21.828 -18.453 -19.75 1 87.69 258 MET A N 1
ATOM 2008 C CA . MET A 1 258 ? 21.234 -18.984 -20.969 1 87.69 258 MET A CA 1
ATOM 2009 C C . MET A 1 258 ? 19.906 -19.688 -20.656 1 87.69 258 MET A C 1
ATOM 2011 O O . MET A 1 258 ? 19 -19.719 -21.484 1 87.69 258 MET A O 1
ATOM 2015 N N . GLY A 1 259 ? 19.891 -20.219 -19.453 1 86.69 259 GLY A N 1
ATOM 2016 C CA . GLY A 1 259 ? 18.625 -20.766 -19.016 1 86.69 259 GLY A CA 1
ATOM 2017 C C . GLY A 1 259 ? 17.5 -19.734 -18.984 1 86.69 259 GLY A C 1
ATOM 2018 O O . GLY A 1 259 ? 16.391 -20 -19.422 1 86.69 259 GLY A O 1
ATOM 2019 N N . LEU A 1 260 ? 17.891 -18.609 -18.5 1 86.12 260 LEU A N 1
ATOM 2020 C CA . LEU A 1 260 ? 16.922 -17.531 -18.484 1 86.12 260 LEU A CA 1
ATOM 2021 C C . LEU A 1 260 ? 16.531 -17.109 -19.906 1 86.12 260 LEU A C 1
ATOM 2023 O O . LEU A 1 260 ? 15.359 -16.875 -20.188 1 86.12 260 LEU A O 1
ATOM 2027 N N . VAL A 1 261 ? 17.438 -16.984 -20.812 1 87.38 261 VAL A N 1
ATOM 2028 C CA . VAL A 1 261 ? 17.172 -16.641 -22.203 1 87.38 261 VAL A CA 1
ATOM 2029 C C . VAL A 1 261 ? 16.172 -17.625 -22.797 1 87.38 261 VAL A C 1
ATOM 2031 O O . VAL A 1 261 ? 15.172 -17.219 -23.391 1 87.38 261 VAL A O 1
ATOM 2034 N N . TRP A 1 262 ? 16.391 -18.797 -22.484 1 86.38 262 TRP A N 1
ATOM 2035 C CA . TRP A 1 262 ? 15.547 -19.844 -23.047 1 86.38 262 TRP A CA 1
ATOM 2036 C C . TRP A 1 262 ? 14.141 -19.781 -22.453 1 86.38 262 TRP A C 1
ATOM 2038 O O . TRP A 1 262 ? 13.148 -19.906 -23.188 1 86.38 262 TRP A O 1
ATOM 2048 N N . GLN A 1 263 ? 14.172 -19.641 -21.234 1 85.5 263 GLN A N 1
ATOM 2049 C CA . GLN A 1 263 ? 12.875 -19.547 -20.578 1 85.5 263 GLN A CA 1
ATOM 2050 C C . GLN A 1 263 ? 12.047 -18.391 -21.125 1 85.5 263 GLN A C 1
ATOM 2052 O O . GLN A 1 263 ? 10.859 -18.547 -21.406 1 85.5 263 GLN A O 1
ATOM 2057 N N . LEU A 1 264 ? 12.648 -17.312 -21.281 1 86.19 264 LEU A N 1
ATOM 2058 C CA . LEU A 1 264 ? 11.961 -16.125 -21.781 1 86.19 264 LEU A CA 1
ATOM 2059 C C . LEU A 1 264 ? 11.547 -16.297 -23.234 1 86.19 264 LEU A C 1
ATOM 2061 O O . LEU A 1 264 ? 10.461 -15.883 -23.641 1 86.19 264 LEU A O 1
ATOM 2065 N N . ARG A 1 265 ? 12.383 -16.906 -23.984 1 87 265 ARG A N 1
ATOM 2066 C CA . ARG A 1 265 ? 12.062 -17.188 -25.391 1 87 265 ARG A CA 1
ATOM 2067 C C . ARG A 1 265 ? 10.891 -18.141 -25.5 1 87 265 ARG A C 1
ATOM 2069 O O . ARG A 1 265 ? 10.008 -17.969 -26.344 1 87 265 ARG A O 1
ATOM 2076 N N . LEU A 1 266 ? 10.898 -19.062 -24.656 1 87.25 266 LEU A N 1
ATOM 2077 C CA . LEU A 1 266 ? 9.805 -20.031 -24.656 1 87.25 266 LEU A CA 1
ATOM 2078 C C . LEU A 1 266 ? 8.492 -19.359 -24.281 1 87.25 266 LEU A C 1
ATOM 2080 O O . LEU A 1 266 ? 7.461 -19.609 -24.906 1 87.25 266 LEU A O 1
ATOM 2084 N N . GLN A 1 267 ? 8.641 -18.625 -23.312 1 85.69 267 GLN A N 1
ATOM 2085 C CA . GLN A 1 267 ? 7.449 -17.906 -22.891 1 85.69 267 GLN A CA 1
ATOM 2086 C C . GLN A 1 267 ? 6.93 -17 -24 1 85.69 267 GLN A C 1
ATOM 2088 O O . GLN A 1 267 ? 5.723 -16.938 -24.25 1 85.69 267 GLN A O 1
ATOM 2093 N N . ALA A 1 268 ? 7.77 -16.344 -24.609 1 83 268 ALA A N 1
ATOM 2094 C CA . ALA A 1 268 ? 7.406 -15.469 -25.719 1 83 268 ALA A CA 1
ATOM 2095 C C . ALA A 1 268 ? 6.793 -16.266 -26.875 1 83 268 ALA A C 1
ATOM 2097 O O . ALA A 1 268 ? 5.809 -15.828 -27.484 1 83 268 ALA A O 1
ATOM 2098 N N . SER A 1 269 ? 7.328 -17.359 -27.078 1 86.31 269 SER A N 1
ATOM 2099 C CA . SER A 1 269 ? 6.805 -18.219 -28.125 1 86.31 269 SER A CA 1
ATOM 2100 C C . SER A 1 269 ? 5.41 -18.734 -27.781 1 86.31 269 SER A C 1
ATOM 2102 O O . SER A 1 269 ? 4.527 -18.766 -28.641 1 86.31 269 SER A O 1
ATOM 2104 N N . ARG A 1 270 ? 5.332 -19.031 -26.625 1 81.81 270 ARG A N 1
ATOM 2105 C CA . ARG A 1 270 ? 4.031 -19.516 -26.156 1 81.81 270 ARG A CA 1
ATOM 2106 C C . ARG A 1 270 ? 2.961 -18.438 -26.328 1 81.81 270 ARG A C 1
ATOM 2108 O O . ARG A 1 270 ? 1.87 -18.703 -26.828 1 81.81 270 ARG A O 1
ATOM 2115 N N . GLN A 1 271 ? 3.301 -17.328 -25.938 1 81.38 271 GLN A N 1
ATOM 2116 C CA . GLN A 1 271 ? 2.375 -16.203 -26.078 1 81.38 271 GLN A CA 1
ATOM 2117 C C . GLN A 1 271 ? 2.023 -15.953 -27.547 1 81.38 271 GLN A C 1
ATOM 2119 O O . GLN A 1 271 ? 0.863 -15.703 -27.875 1 81.38 271 GLN A O 1
ATOM 2124 N N . ALA A 1 272 ? 2.971 -16.047 -28.344 1 80.75 272 ALA A N 1
ATOM 2125 C CA . ALA A 1 272 ? 2.764 -15.852 -29.781 1 80.75 272 ALA A CA 1
ATOM 2126 C C . ALA A 1 272 ? 1.848 -16.922 -30.359 1 80.75 272 ALA A C 1
ATOM 2128 O O . ALA A 1 272 ? 0.97 -16.625 -31.172 1 80.75 272 ALA A O 1
ATOM 2129 N N . LEU A 1 273 ? 1.992 -18.016 -29.906 1 82.62 273 LEU A N 1
ATOM 2130 C CA . LEU A 1 273 ? 1.181 -19.125 -30.375 1 82.62 273 LEU A CA 1
ATOM 2131 C C . LEU A 1 273 ? -0.254 -19.016 -29.859 1 82.62 273 LEU A C 1
ATOM 2133 O O . LEU A 1 273 ? -1.203 -19.188 -30.625 1 82.62 273 LEU A O 1
ATOM 2137 N N . MET A 1 274 ? -0.317 -18.609 -28.719 1 78.25 274 MET A N 1
ATOM 2138 C CA . MET A 1 274 ? -1.637 -18.484 -28.094 1 78.25 274 MET A CA 1
ATOM 2139 C C . MET A 1 274 ? -2.418 -17.328 -28.734 1 78.25 274 MET A C 1
ATOM 2141 O O . MET A 1 274 ? -3.645 -17.391 -28.828 1 78.25 274 MET A O 1
ATOM 2145 N N . GLN A 1 275 ? -1.636 -16.391 -29.172 1 76.75 275 GLN A N 1
ATOM 2146 C CA . GLN A 1 275 ? -2.268 -15.203 -29.734 1 76.75 275 GLN A CA 1
ATOM 2147 C C . GLN A 1 275 ? -2.404 -15.32 -31.25 1 76.75 275 GLN A C 1
ATOM 2149 O O . GLN A 1 275 ? -2.863 -14.383 -31.906 1 76.75 275 GLN A O 1
ATOM 2154 N N . GLY A 1 276 ? -2.027 -16.375 -31.781 1 77.62 276 GLY A N 1
ATOM 2155 C CA . GLY A 1 276 ? -2.16 -16.641 -33.219 1 77.62 276 GLY A CA 1
ATOM 2156 C C . GLY A 1 276 ? -1.211 -15.82 -34.062 1 77.62 276 GLY A C 1
ATOM 2157 O O . GLY A 1 276 ? -1.502 -15.523 -35.219 1 77.62 276 GLY A O 1
ATOM 2158 N N . ARG A 1 277 ? -0.216 -15.383 -33.531 1 79.69 277 ARG A N 1
ATOM 2159 C CA . ARG A 1 277 ? 0.708 -14.508 -34.25 1 79.69 277 ARG A CA 1
ATOM 2160 C C . ARG A 1 277 ? 1.659 -15.32 -35.125 1 79.69 277 ARG A C 1
ATOM 2162 O O . ARG A 1 277 ? 2.395 -14.758 -35.938 1 79.69 277 ARG A O 1
ATOM 2169 N N . CYS A 1 278 ? 1.703 -16.594 -34.844 1 81.88 278 CYS A N 1
ATOM 2170 C CA . CYS A 1 278 ? 2.561 -17.453 -35.625 1 81.88 278 CYS A CA 1
ATOM 2171 C C . CYS A 1 278 ? 1.738 -18.516 -36.344 1 81.88 278 CYS A C 1
ATOM 2173 O O . CYS A 1 278 ? 0.773 -19.047 -35.781 1 81.88 278 CYS A O 1
ATOM 2175 N N . SER A 1 279 ? 2.086 -18.781 -37.656 1 80.44 279 SER A N 1
ATOM 2176 C CA . SER A 1 279 ? 1.326 -19.719 -38.469 1 80.44 279 SER A CA 1
ATOM 2177 C C . SER A 1 279 ? 1.803 -21.141 -38.281 1 80.44 279 SER A C 1
ATOM 2179 O O . SER A 1 279 ? 1.11 -22.094 -38.656 1 80.44 279 SER A O 1
ATOM 2181 N N . SER A 1 280 ? 2.975 -21.297 -37.781 1 87.25 280 SER A N 1
ATOM 2182 C CA . SER A 1 280 ? 3.502 -22.625 -37.562 1 87.25 280 SER A CA 1
ATOM 2183 C C . SER A 1 280 ? 4.402 -22.672 -36.344 1 87.25 280 SER A C 1
ATOM 2185 O O . SER A 1 280 ? 4.867 -21.625 -35.875 1 87.25 280 SER A O 1
ATOM 2187 N N . VAL A 1 281 ? 4.605 -23.844 -35.906 1 89.25 281 VAL A N 1
ATOM 2188 C CA . VAL A 1 281 ? 5.496 -24.062 -34.781 1 89.25 281 VAL A CA 1
ATOM 2189 C C . VAL A 1 281 ? 6.918 -23.656 -35.156 1 89.25 281 VAL A C 1
ATOM 2191 O O . VAL A 1 281 ? 7.625 -23.047 -34.344 1 89.25 281 VAL A O 1
ATOM 2194 N N . THR A 1 282 ? 7.227 -23.969 -36.406 1 88.19 282 THR A N 1
ATOM 2195 C CA . THR A 1 282 ? 8.555 -23.625 -36.906 1 88.19 282 THR A CA 1
ATOM 2196 C C . THR A 1 282 ? 8.75 -22.109 -36.938 1 88.19 282 THR A C 1
ATOM 2198 O O . THR A 1 282 ? 9.805 -21.609 -36.531 1 88.19 282 THR A O 1
ATOM 2201 N N . GLU A 1 283 ? 7.773 -21.469 -37.281 1 87.62 283 GLU A N 1
ATOM 2202 C CA . GLU A 1 283 ? 7.828 -20.016 -37.312 1 87.62 283 GLU A CA 1
ATOM 2203 C C . GLU A 1 283 ? 7.992 -19.422 -35.938 1 87.62 283 GLU A C 1
ATOM 2205 O O . GLU A 1 283 ? 8.789 -18.516 -35.719 1 87.62 283 GLU A O 1
ATOM 2210 N N . ALA A 1 284 ? 7.254 -19.953 -35.062 1 87.81 284 ALA A N 1
ATOM 2211 C CA . ALA A 1 284 ? 7.336 -19.484 -33.688 1 87.81 284 ALA A CA 1
ATOM 2212 C C . ALA A 1 284 ? 8.727 -19.719 -33.094 1 87.81 284 ALA A C 1
ATOM 2214 O O . ALA A 1 284 ? 9.273 -18.844 -32.406 1 87.81 284 ALA A O 1
ATOM 2215 N N . ALA A 1 285 ? 9.266 -20.797 -33.469 1 87.56 285 ALA A N 1
ATOM 2216 C CA . ALA A 1 285 ? 10.594 -21.156 -32.969 1 87.56 285 ALA A CA 1
ATOM 2217 C C . ALA A 1 285 ? 11.648 -20.172 -33.469 1 87.56 285 ALA A C 1
ATOM 2219 O O . ALA A 1 285 ? 12.398 -19.594 -32.688 1 87.56 285 ALA A O 1
ATOM 2220 N N . PHE A 1 286 ? 11.641 -19.906 -34.75 1 84.62 286 PHE A N 1
ATOM 2221 C CA . PHE A 1 286 ? 12.68 -19.109 -35.375 1 84.62 286 PHE A CA 1
ATOM 2222 C C . PHE A 1 286 ? 12.461 -17.625 -35.094 1 84.62 286 PHE A C 1
ATOM 2224 O O . PHE A 1 286 ? 13.414 -16.859 -34.938 1 84.62 286 PHE A O 1
ATOM 2231 N N . ALA A 1 287 ? 11.25 -17.312 -34.875 1 85.31 287 ALA A N 1
ATOM 2232 C CA . ALA A 1 287 ? 10.922 -15.914 -34.594 1 85.31 287 ALA A CA 1
ATOM 2233 C C . ALA A 1 287 ? 11.398 -15.5 -33.188 1 85.31 287 ALA A C 1
ATOM 2235 O O . ALA A 1 287 ? 11.633 -14.312 -32.938 1 85.31 287 ALA A O 1
ATOM 2236 N N . HIS A 1 288 ? 11.625 -16.484 -32.438 1 86.38 288 HIS A N 1
ATOM 2237 C CA . HIS A 1 288 ? 11.969 -16.141 -31.078 1 86.38 288 HIS A CA 1
ATOM 2238 C C . HIS A 1 288 ? 13.32 -16.719 -30.688 1 86.38 288 HIS A C 1
ATOM 2240 O O . HIS A 1 288 ? 13.562 -17 -29.5 1 86.38 288 HIS A O 1
ATOM 2246 N N . GLY A 1 289 ? 14.156 -16.969 -31.672 1 82.44 289 GLY A N 1
ATOM 2247 C CA . GLY A 1 289 ? 15.578 -17.125 -31.422 1 82.44 289 GLY A CA 1
ATOM 2248 C C . GLY A 1 289 ? 16.031 -18.562 -31.328 1 82.44 289 GLY A C 1
ATOM 2249 O O . GLY A 1 289 ? 17.172 -18.844 -30.953 1 82.44 289 GLY A O 1
ATOM 2250 N N . PHE A 1 290 ? 15.195 -19.516 -31.688 1 85.88 290 PHE A N 1
ATOM 2251 C CA . PHE A 1 290 ? 15.617 -20.906 -31.703 1 85.88 290 PHE A CA 1
ATOM 2252 C C . PHE A 1 290 ? 16.188 -21.281 -33.062 1 85.88 290 PHE A C 1
ATOM 2254 O O . PHE A 1 290 ? 15.672 -20.844 -34.094 1 85.88 290 PHE A O 1
ATOM 2261 N N . SER A 1 291 ? 17.25 -22.031 -33 1 80.12 291 SER A N 1
ATOM 2262 C CA . SER A 1 291 ? 17.906 -22.422 -34.25 1 80.12 291 SER A CA 1
ATOM 2263 C C . SER A 1 291 ? 17.453 -23.797 -34.719 1 80.12 291 SER A C 1
ATOM 2265 O O . SER A 1 291 ? 17.734 -24.234 -35.844 1 80.12 291 SER A O 1
ATOM 2267 N N . ASP A 1 292 ? 16.719 -24.453 -33.844 1 84.12 292 ASP A N 1
ATOM 2268 C CA . ASP A 1 292 ? 16.281 -25.828 -34.094 1 84.12 292 ASP A CA 1
ATOM 2269 C C . ASP A 1 292 ? 14.859 -26.062 -33.594 1 84.12 292 ASP A C 1
ATOM 2271 O O . ASP A 1 292 ? 14.594 -25.953 -32.406 1 84.12 292 ASP A O 1
ATOM 2275 N N . ALA A 1 293 ? 13.992 -26.438 -34.594 1 86.81 293 ALA A N 1
ATOM 2276 C CA . ALA A 1 293 ? 12.57 -26.609 -34.281 1 86.81 293 ALA A CA 1
ATOM 2277 C C . ALA A 1 293 ? 12.352 -27.812 -33.375 1 86.81 293 ALA A C 1
ATOM 2279 O O . ALA A 1 293 ? 11.453 -27.797 -32.531 1 86.81 293 ALA A O 1
ATOM 2280 N N . ALA A 1 294 ? 13.172 -28.766 -33.594 1 86.12 294 ALA A N 1
ATOM 2281 C CA . ALA A 1 294 ? 13.047 -29.953 -32.781 1 86.12 294 ALA A CA 1
ATOM 2282 C C . ALA A 1 294 ? 13.43 -29.672 -31.328 1 86.12 294 ALA A C 1
ATOM 2284 O O . ALA A 1 294 ? 12.727 -30.078 -30.391 1 86.12 294 ALA A O 1
ATOM 2285 N N . HIS A 1 295 ? 14.523 -28.984 -31.219 1 86.06 295 HIS A N 1
ATOM 2286 C CA . HIS A 1 295 ? 14.945 -28.562 -29.875 1 86.06 295 HIS A CA 1
ATOM 2287 C C . HIS A 1 295 ? 13.898 -27.672 -29.234 1 86.06 295 HIS A C 1
ATOM 2289 O O . HIS A 1 295 ? 13.602 -27.812 -28.047 1 86.06 295 HIS A O 1
ATOM 2295 N N . PHE A 1 296 ? 13.359 -26.875 -30 1 90.81 296 PHE A N 1
ATOM 2296 C CA . PHE A 1 296 ? 12.305 -25.984 -29.531 1 90.81 296 PHE A CA 1
ATOM 2297 C C . PHE A 1 296 ? 11.117 -26.781 -29 1 90.81 296 PHE A C 1
ATOM 2299 O O . PHE A 1 296 ? 10.648 -26.547 -27.891 1 90.81 296 PHE A O 1
ATOM 2306 N N . SER A 1 297 ? 10.664 -27.672 -29.703 1 88.62 297 SER A N 1
ATOM 2307 C CA . SER A 1 297 ? 9.477 -28.453 -29.344 1 88.62 297 SER A CA 1
ATOM 2308 C C . SER A 1 297 ? 9.695 -29.25 -28.062 1 88.62 297 SER A C 1
ATOM 2310 O O . SER A 1 297 ? 8.812 -29.297 -27.203 1 88.62 297 SER A O 1
ATOM 2312 N N . ARG A 1 298 ? 10.883 -29.734 -27.938 1 87.19 298 ARG A N 1
ATOM 2313 C CA . ARG A 1 298 ? 11.219 -30.5 -26.75 1 87.19 298 ARG A CA 1
ATOM 2314 C C . ARG A 1 298 ? 11.289 -29.594 -25.516 1 87.19 298 ARG A C 1
ATOM 2316 O O . ARG A 1 298 ? 10.734 -29.922 -24.469 1 87.19 298 ARG A O 1
ATOM 2323 N N . ALA A 1 299 ? 11.914 -28.578 -25.734 1 86.62 299 ALA A N 1
ATOM 2324 C CA . ALA A 1 299 ? 12.07 -27.609 -24.641 1 86.62 299 ALA A CA 1
ATOM 2325 C C . ALA A 1 299 ? 10.719 -27.031 -24.219 1 86.62 299 ALA A C 1
ATOM 2327 O O . ALA A 1 299 ? 10.461 -26.828 -23.031 1 86.62 299 ALA A O 1
ATOM 2328 N N . PHE A 1 300 ? 9.938 -26.828 -25.156 1 88.44 300 PHE A N 1
ATOM 2329 C CA . PHE A 1 300 ? 8.602 -26.281 -24.922 1 88.44 300 PHE A CA 1
ATOM 2330 C C . PHE A 1 300 ? 7.754 -27.25 -24.125 1 88.44 300 PHE A C 1
ATOM 2332 O O . PHE A 1 300 ? 7.133 -26.875 -23.125 1 88.44 300 PHE A O 1
ATOM 2339 N N . ARG A 1 301 ? 7.855 -28.422 -24.5 1 85.56 301 ARG A N 1
ATOM 2340 C CA . ARG A 1 301 ? 7.109 -29.453 -23.797 1 85.56 301 ARG A CA 1
ATOM 2341 C C . ARG A 1 301 ? 7.605 -29.609 -22.359 1 85.56 301 ARG A C 1
ATOM 2343 O O . ARG A 1 301 ? 6.805 -29.766 -21.438 1 85.56 301 ARG A O 1
ATOM 2350 N N . LYS A 1 302 ? 8.789 -29.578 -22.219 1 81.69 302 LYS A N 1
ATOM 2351 C CA . LYS A 1 302 ? 9.375 -29.688 -20.891 1 81.69 302 LYS A CA 1
ATOM 2352 C C . LYS A 1 302 ? 8.961 -28.516 -20.016 1 81.69 302 LYS A C 1
ATOM 2354 O O . LYS A 1 302 ? 8.672 -28.703 -18.828 1 81.69 302 LYS A O 1
ATOM 2359 N N . ALA A 1 303 ? 8.891 -27.453 -20.656 1 80.31 303 ALA A N 1
ATOM 2360 C CA . ALA A 1 303 ? 8.648 -26.219 -19.906 1 80.31 303 ALA A CA 1
ATOM 2361 C C . ALA A 1 303 ? 7.164 -26.062 -19.578 1 80.31 303 ALA A C 1
ATOM 2363 O O . ALA A 1 303 ? 6.805 -25.578 -18.5 1 80.31 303 ALA A O 1
ATOM 2364 N N . PHE A 1 304 ? 6.32 -26.453 -20.531 1 80.06 304 PHE A N 1
ATOM 2365 C CA . PHE A 1 304 ? 4.922 -26.062 -20.391 1 80.06 304 PHE A CA 1
ATOM 2366 C C . PHE A 1 304 ? 4.016 -27.281 -20.328 1 80.06 304 PHE A C 1
ATOM 2368 O O . PHE A 1 304 ? 2.807 -27.156 -20.125 1 80.06 304 PHE A O 1
ATOM 2375 N N . GLY A 1 305 ? 4.59 -28.453 -20.516 1 75.62 305 GLY A N 1
ATOM 2376 C CA . GLY A 1 305 ? 3.85 -29.703 -20.391 1 75.62 305 GLY A CA 1
ATOM 2377 C C . GLY A 1 305 ? 2.959 -30 -21.578 1 75.62 305 GLY A C 1
ATOM 2378 O O . GLY A 1 305 ? 2.154 -30.922 -21.547 1 75.62 305 GLY A O 1
ATOM 2379 N N . CYS A 1 306 ? 2.951 -29.219 -22.547 1 78.31 306 CYS A N 1
ATOM 2380 C CA . CYS A 1 306 ? 2.193 -29.422 -23.781 1 78.31 306 CYS A CA 1
ATOM 2381 C C . CYS A 1 306 ? 3.053 -29.125 -25 1 78.31 306 CYS A C 1
ATOM 2383 O O . CYS A 1 306 ? 4.098 -28.484 -24.891 1 78.31 306 CYS A O 1
ATOM 2385 N N . THR A 1 307 ? 2.586 -29.656 -26.141 1 85.81 307 THR A N 1
ATOM 2386 C CA . THR A 1 307 ? 3.314 -29.406 -27.375 1 85.81 307 THR A CA 1
ATOM 2387 C C . THR A 1 307 ? 2.943 -28.047 -27.969 1 85.81 307 THR A C 1
ATOM 2389 O O . THR A 1 307 ? 1.82 -27.578 -27.781 1 85.81 307 THR A O 1
ATOM 2392 N N . PRO A 1 308 ? 3.959 -27.453 -28.578 1 86.94 308 PRO A N 1
ATOM 2393 C CA . PRO A 1 308 ? 3.627 -26.188 -29.219 1 86.94 308 PRO A CA 1
ATOM 2394 C C . PRO A 1 308 ? 2.48 -26.328 -30.219 1 86.94 308 PRO A C 1
ATOM 2396 O O . PRO A 1 308 ? 1.675 -25.406 -30.375 1 86.94 308 PRO A O 1
ATOM 2399 N N . ARG A 1 309 ? 2.367 -27.375 -30.844 1 85.62 309 ARG A N 1
ATOM 2400 C CA . ARG A 1 309 ? 1.339 -27.609 -31.859 1 85.62 309 ARG A CA 1
ATOM 2401 C C . ARG A 1 309 ? -0.056 -27.547 -31.25 1 85.62 309 ARG A C 1
ATOM 2403 O O . ARG A 1 309 ? -1.005 -27.094 -31.891 1 85.62 309 ARG A O 1
ATOM 2410 N N . SER A 1 310 ? -0.11 -27.891 -30.047 1 80.75 310 SER A N 1
ATOM 2411 C CA . SER A 1 310 ? -1.404 -27.922 -29.375 1 80.75 310 SER A CA 1
ATOM 2412 C C . SER A 1 310 ? -1.937 -26.516 -29.141 1 80.75 310 SER A C 1
ATOM 2414 O O . SER A 1 310 ? -3.133 -26.328 -28.906 1 80.75 310 SER A O 1
ATOM 2416 N N . LEU A 1 311 ? -1.079 -25.594 -29.25 1 77.19 311 LEU A N 1
ATOM 2417 C CA . LEU A 1 311 ? -1.482 -24.219 -29 1 77.19 311 LEU A CA 1
ATOM 2418 C C . LEU A 1 311 ? -1.805 -23.5 -30.312 1 77.19 311 LEU A C 1
ATOM 2420 O O . LEU A 1 311 ? -2.32 -22.375 -30.312 1 77.19 311 LEU A O 1
ATOM 2424 N N . LEU A 1 312 ? -1.494 -24.094 -31.375 1 72.31 312 LEU A N 1
ATOM 2425 C CA . LEU A 1 312 ? -1.778 -23.516 -32.688 1 72.31 312 LEU A CA 1
ATOM 2426 C C . LEU A 1 312 ? -3.279 -23.484 -32.938 1 72.31 312 LEU A C 1
ATOM 2428 O O . LEU A 1 312 ? -3.986 -24.453 -32.656 1 72.31 312 LEU A O 1
ATOM 2432 N N . ALA A 1 313 ? -3.938 -22.312 -32.75 1 55.62 313 ALA A N 1
ATOM 2433 C CA . ALA A 1 313 ? -5.34 -22.141 -33.125 1 55.62 313 ALA A CA 1
ATOM 2434 C C . ALA A 1 313 ? -5.66 -22.906 -34.406 1 55.62 313 ALA A C 1
ATOM 2436 O O . ALA A 1 313 ? -4.883 -22.859 -35.344 1 55.62 313 ALA A O 1
ATOM 2437 N N . ALA A 1 314 ? -6.504 -24.031 -34.406 1 45.78 314 ALA A N 1
ATOM 2438 C CA . ALA A 1 314 ? -7.156 -24.5 -35.625 1 45.78 314 ALA A CA 1
ATOM 2439 C C . ALA A 1 314 ? -7.707 -23.328 -36.438 1 45.78 314 ALA A C 1
ATOM 2441 O O . ALA A 1 314 ? -8.188 -22.344 -35.875 1 45.78 314 ALA A O 1
ATOM 2442 N N . MET B 1 1 ? 19.859 9.242 -1.146 1 67.75 1 MET B N 1
ATOM 2443 C CA . MET B 1 1 ? 20.656 10.016 -0.211 1 67.75 1 MET B CA 1
ATOM 2444 C C . MET B 1 1 ? 20.188 9.82 1.223 1 67.75 1 MET B C 1
ATOM 2446 O O . MET B 1 1 ? 18.984 9.703 1.468 1 67.75 1 MET B O 1
ATOM 2450 N N . GLN B 1 2 ? 21.094 9.547 2.113 1 80.69 2 GLN B N 1
ATOM 2451 C CA . GLN B 1 2 ? 20.75 9.414 3.529 1 80.69 2 GLN B CA 1
ATOM 2452 C C . GLN B 1 2 ? 21.625 10.344 4.383 1 80.69 2 GLN B C 1
ATOM 2454 O O . GLN B 1 2 ? 22.844 10.367 4.242 1 80.69 2 GLN B O 1
ATOM 2459 N N . LEU B 1 3 ? 20.969 11.312 5.105 1 89.44 3 LEU B N 1
ATOM 2460 C CA . LEU B 1 3 ? 21.609 12.25 6.027 1 89.44 3 LEU B CA 1
ATOM 2461 C C . LEU B 1 3 ? 21.25 11.922 7.473 1 89.44 3 LEU B C 1
ATOM 2463 O O . LEU B 1 3 ? 20.109 11.547 7.762 1 89.44 3 LEU B O 1
ATOM 2467 N N . GLU B 1 4 ? 22.281 12.055 8.328 1 92.5 4 GLU B N 1
ATOM 2468 C CA . GLU B 1 4 ? 22.078 11.789 9.758 1 92.5 4 GLU B CA 1
ATOM 2469 C C . GLU B 1 4 ? 22.625 12.938 10.609 1 92.5 4 GLU B C 1
ATOM 2471 O O . GLU B 1 4 ? 23.734 13.398 10.391 1 92.5 4 GLU B O 1
ATOM 2476 N N . TYR B 1 5 ? 21.844 13.344 11.578 1 95.12 5 TYR B N 1
ATOM 2477 C CA . TYR B 1 5 ? 22.203 14.422 12.492 1 95.12 5 TYR B CA 1
ATOM 2478 C C . TYR B 1 5 ? 21.938 14.008 13.938 1 95.12 5 TYR B C 1
ATOM 2480 O O . TYR B 1 5 ? 20.953 13.32 14.227 1 95.12 5 TYR B O 1
ATOM 2488 N N . SER B 1 6 ? 22.797 14.43 14.82 1 95.06 6 SER B N 1
ATOM 2489 C CA . SER B 1 6 ? 22.641 14.227 16.266 1 95.06 6 SER B CA 1
ATOM 2490 C C . SER B 1 6 ? 23.062 15.461 17.047 1 95.06 6 SER B C 1
ATOM 2492 O O . SER B 1 6 ? 24.109 16.047 16.75 1 95.06 6 SER B O 1
ATOM 2494 N N . THR B 1 7 ? 22.266 15.805 18.016 1 93.94 7 THR B N 1
ATOM 2495 C CA . THR B 1 7 ? 22.609 16.984 18.812 1 93.94 7 THR B CA 1
ATOM 2496 C C . THR B 1 7 ? 23.766 16.672 19.766 1 93.94 7 THR B C 1
ATOM 2498 O O . THR B 1 7 ? 24.391 17.594 20.312 1 93.94 7 THR B O 1
ATOM 2501 N N . HIS B 1 8 ? 24.078 15.398 19.953 1 89.56 8 HIS B N 1
ATOM 2502 C CA . HIS B 1 8 ? 25.172 15.008 20.844 1 89.56 8 HIS B CA 1
ATOM 2503 C C . HIS B 1 8 ? 26.516 15.422 20.266 1 89.56 8 HIS B C 1
ATOM 2505 O O . HIS B 1 8 ? 27.531 15.398 20.984 1 89.56 8 HIS B O 1
ATOM 2511 N N . SER B 1 9 ? 26.516 15.789 19.047 1 89.69 9 SER B N 1
ATOM 2512 C CA . SER B 1 9 ? 27.734 16.281 18.422 1 89.69 9 SER B CA 1
ATOM 2513 C C . SER B 1 9 ? 28.031 17.719 18.859 1 89.69 9 SER B C 1
ATOM 2515 O O . SER B 1 9 ? 29.109 18.25 18.562 1 89.69 9 SER B O 1
ATOM 2517 N N . GLN B 1 10 ? 27.141 18.359 19.578 1 90.88 10 GLN B N 1
ATOM 2518 C CA . GLN B 1 10 ? 27.266 19.734 20 1 90.88 10 GLN B CA 1
ATOM 2519 C C . GLN B 1 10 ? 27.453 19.828 21.516 1 90.88 10 GLN B C 1
ATOM 2521 O O . GLN B 1 10 ? 27.125 18.891 22.25 1 90.88 10 GLN B O 1
ATOM 2526 N N . GLU B 1 11 ? 28.016 20.969 21.969 1 91.94 11 GLU B N 1
ATOM 2527 C CA . GLU B 1 11 ? 28 21.281 23.391 1 91.94 11 GLU B CA 1
ATOM 2528 C C . GLU B 1 11 ? 26.562 21.375 23.922 1 91.94 11 GLU B C 1
ATOM 2530 O O . GLU B 1 11 ? 25.672 21.859 23.219 1 91.94 11 GLU B O 1
ATOM 2535 N N . PRO B 1 12 ? 26.328 20.906 25.125 1 88.5 12 PRO B N 1
ATOM 2536 C CA . PRO B 1 12 ? 24.969 20.859 25.688 1 88.5 12 PRO B CA 1
ATOM 2537 C C . PRO B 1 12 ? 24.219 22.172 25.516 1 88.5 12 PRO B C 1
ATOM 2539 O O . PRO B 1 12 ? 23.031 22.172 25.188 1 88.5 12 PRO B O 1
ATOM 2542 N N . ARG B 1 13 ? 24.875 23.328 25.703 1 88.81 13 ARG B N 1
ATOM 2543 C CA . ARG B 1 13 ? 24.203 24.625 25.656 1 88.81 13 ARG B CA 1
ATOM 2544 C C . ARG B 1 13 ? 23.766 24.984 24.25 1 88.81 13 ARG B C 1
ATOM 2546 O O . ARG B 1 13 ? 22.891 25.828 24.062 1 88.81 13 ARG B O 1
ATOM 2553 N N . HIS B 1 14 ? 24.344 24.344 23.234 1 93.12 14 HIS B N 1
ATOM 2554 C CA . HIS B 1 14 ? 24.062 24.688 21.844 1 93.12 14 HIS B CA 1
ATOM 2555 C C . HIS B 1 14 ? 23.188 23.625 21.188 1 93.12 14 HIS B C 1
ATOM 2557 O O . HIS B 1 14 ? 22.828 23.766 20.016 1 93.12 14 HIS B O 1
ATOM 2563 N N . ARG B 1 15 ? 22.828 22.625 21.891 1 93.62 15 ARG B N 1
ATOM 2564 C CA . ARG B 1 15 ? 22.172 21.469 21.281 1 93.62 15 ARG B CA 1
ATOM 2565 C C . ARG B 1 15 ? 20.797 21.844 20.719 1 93.62 15 ARG B C 1
ATOM 2567 O O . ARG B 1 15 ? 20.453 21.438 19.625 1 93.62 15 ARG B O 1
ATOM 2574 N N . PHE B 1 16 ? 20.062 22.641 21.453 1 94 16 PHE B N 1
ATOM 2575 C CA . PHE B 1 16 ? 18.734 22.984 20.984 1 94 16 PHE B CA 1
ATOM 2576 C C . PHE B 1 16 ? 18.812 23.891 19.766 1 94 16 PHE B C 1
ATOM 2578 O O . PHE B 1 16 ? 18.016 23.766 18.828 1 94 16 PHE B O 1
ATOM 2585 N N . ASP B 1 17 ? 19.719 24.859 19.797 1 94.94 17 ASP B N 1
ATOM 2586 C CA . ASP B 1 17 ? 19.906 25.734 18.656 1 94.94 17 ASP B CA 1
ATOM 2587 C C . ASP B 1 17 ? 20.312 24.922 17.422 1 94.94 17 ASP B C 1
ATOM 2589 O O . ASP B 1 17 ? 19.844 25.203 16.312 1 94.94 17 ASP B O 1
ATOM 2593 N N . TYR B 1 18 ? 21.156 24.016 17.641 1 95.88 18 TYR B N 1
ATOM 2594 C CA . TYR B 1 18 ? 21.562 23.125 16.562 1 95.88 18 TYR B CA 1
ATOM 2595 C C . TYR B 1 18 ? 20.375 22.344 16.016 1 95.88 18 TYR B C 1
ATOM 2597 O O . TYR B 1 18 ? 20.203 22.219 14.805 1 95.88 18 TYR B O 1
ATOM 2605 N N . TRP B 1 19 ? 19.594 21.859 16.891 1 95.56 19 TRP B N 1
ATOM 2606 C CA . TRP B 1 19 ? 18.391 21.109 16.5 1 95.56 19 TRP B CA 1
ATOM 2607 C C . TRP B 1 19 ? 17.469 21.984 15.648 1 95.56 19 TRP B C 1
ATOM 2609 O O . TRP B 1 19 ? 17 21.547 14.594 1 95.56 19 TRP B O 1
ATOM 2619 N N . HIS B 1 20 ? 17.25 23.172 16.141 1 96.5 20 HIS B N 1
ATOM 2620 C CA . HIS B 1 20 ? 16.438 24.125 15.398 1 96.5 20 HIS B CA 1
ATOM 2621 C C . HIS B 1 20 ? 16.953 24.312 13.977 1 96.5 20 HIS B C 1
ATOM 2623 O O . HIS B 1 20 ? 16.188 24.266 13.016 1 96.5 20 HIS B O 1
ATOM 2629 N N . GLU B 1 21 ? 18.188 24.516 13.836 1 97.06 21 GLU B N 1
ATOM 2630 C CA . GLU B 1 21 ? 18.812 24.75 12.539 1 97.06 21 GLU B CA 1
ATOM 2631 C C . GLU B 1 21 ? 18.656 23.547 11.609 1 97.06 21 GLU B C 1
ATOM 2633 O O . GLU B 1 21 ? 18.281 23.703 10.445 1 97.06 21 GLU B O 1
ATOM 2638 N N . VAL B 1 22 ? 18.922 22.438 12.164 1 97 22 VAL B N 1
ATOM 2639 C CA . VAL B 1 22 ? 18.875 21.203 11.383 1 97 22 VAL B CA 1
ATOM 2640 C C . VAL B 1 22 ? 17.453 20.953 10.883 1 97 22 VAL B C 1
ATOM 2642 O O . VAL B 1 22 ? 17.25 20.672 9.703 1 97 22 VAL B O 1
ATOM 2645 N N . VAL B 1 23 ? 16.484 21.047 11.727 1 97 23 VAL B N 1
ATOM 2646 C CA . VAL B 1 23 ? 15.094 20.766 11.367 1 97 23 VAL B CA 1
ATOM 2647 C C . VAL B 1 23 ? 14.602 21.812 10.367 1 97 23 VAL B C 1
ATOM 2649 O O . VAL B 1 23 ? 13.953 21.469 9.375 1 97 23 VAL B O 1
ATOM 2652 N N . CYS B 1 24 ? 14.945 23.062 10.578 1 96.75 24 CYS B N 1
ATOM 2653 C CA . CYS B 1 24 ? 14.523 24.125 9.656 1 96.75 24 CYS B CA 1
ATOM 2654 C C . CYS B 1 24 ? 15.164 23.938 8.289 1 96.75 24 CYS B C 1
ATOM 2656 O O . CYS B 1 24 ? 14.547 24.234 7.266 1 96.75 24 CYS B O 1
ATOM 2658 N N . ARG B 1 25 ? 16.312 23.422 8.219 1 95.31 25 ARG B N 1
ATOM 2659 C CA . ARG B 1 25 ? 17.047 23.219 6.969 1 95.31 25 ARG B CA 1
ATOM 2660 C C . ARG B 1 25 ? 16.453 22.062 6.176 1 95.31 25 ARG B C 1
ATOM 2662 O O . ARG B 1 25 ? 16.391 22.109 4.945 1 95.31 25 ARG B O 1
ATOM 2669 N N . HIS B 1 26 ? 15.977 21.062 6.883 1 94.81 26 HIS B N 1
ATOM 2670 C CA . HIS B 1 26 ? 15.664 19.828 6.18 1 94.81 26 HIS B CA 1
ATOM 2671 C C . HIS B 1 26 ? 14.164 19.562 6.168 1 94.81 26 HIS B C 1
ATOM 2673 O O . HIS B 1 26 ? 13.672 18.75 5.379 1 94.81 26 HIS B O 1
ATOM 2679 N N . CYS B 1 27 ? 13.453 20.203 7.012 1 95.69 27 CYS B N 1
ATOM 2680 C CA . CYS B 1 27 ? 12.008 20.031 7.047 1 95.69 27 CYS B CA 1
ATOM 2681 C C . CYS B 1 27 ? 11.289 21.328 6.695 1 95.69 27 CYS B C 1
ATOM 2683 O O . CYS B 1 27 ? 11.25 21.719 5.527 1 95.69 27 CYS B O 1
ATOM 2685 N N . ILE B 1 28 ? 10.758 22 7.734 1 96.25 28 ILE B N 1
ATOM 2686 C CA . ILE B 1 28 ? 9.992 23.219 7.496 1 96.25 28 ILE B CA 1
ATOM 2687 C C . ILE B 1 28 ? 10.516 24.344 8.391 1 96.25 28 ILE B C 1
ATOM 2689 O O . ILE B 1 28 ? 10.609 24.188 9.609 1 96.25 28 ILE B O 1
ATOM 2693 N N . PRO B 1 29 ? 10.875 25.484 7.75 1 96.5 29 PRO B N 1
ATOM 2694 C CA . PRO B 1 29 ? 11.234 26.625 8.594 1 96.5 29 PRO B CA 1
ATOM 2695 C C . PRO B 1 29 ? 10.102 27.047 9.531 1 96.5 29 PRO B C 1
ATOM 2697 O O . PRO B 1 29 ? 8.969 27.234 9.078 1 96.5 29 PRO B O 1
ATOM 2700 N N . ALA B 1 30 ? 10.359 27.156 10.773 1 97.25 30 ALA B N 1
ATOM 2701 C CA . ALA B 1 30 ? 9.43 27.516 11.836 1 97.25 30 ALA B CA 1
ATOM 2702 C C . ALA B 1 30 ? 10.18 27.953 13.102 1 97.25 30 ALA B C 1
ATOM 2704 O O . ALA B 1 30 ? 11.398 27.797 13.188 1 97.25 30 ALA B O 1
ATOM 2705 N N . ASP B 1 31 ? 9.445 28.547 14.023 1 97.19 31 ASP B N 1
ATOM 2706 C CA . ASP B 1 31 ? 10.016 28.812 15.336 1 97.19 31 ASP B CA 1
ATOM 2707 C C . ASP B 1 31 ? 9.914 27.594 16.234 1 97.19 31 ASP B C 1
ATOM 2709 O O . ASP B 1 31 ? 8.914 26.859 16.188 1 97.19 31 ASP B O 1
ATOM 2713 N N . SER B 1 32 ? 10.984 27.375 17 1 95.56 32 SER B N 1
ATOM 2714 C CA . SER B 1 32 ? 10.953 26.25 17.938 1 95.56 32 SER B CA 1
ATOM 2715 C C . SER B 1 32 ? 11.086 26.734 19.375 1 95.56 32 SER B C 1
ATOM 2717 O O . SER B 1 32 ? 11.766 27.734 19.656 1 95.56 32 SER B O 1
ATOM 2719 N N . HIS B 1 33 ? 10.367 25.984 20.281 1 93.56 33 HIS B N 1
ATOM 2720 C CA . HIS B 1 33 ? 10.391 26.266 21.719 1 93.56 33 HIS B CA 1
ATOM 2721 C C . HIS B 1 33 ? 10.523 24.984 22.531 1 93.56 33 HIS B C 1
ATOM 2723 O O . HIS B 1 33 ? 9.781 24.031 22.312 1 93.56 33 HIS B O 1
ATOM 2729 N N . ARG B 1 34 ? 11.461 24.984 23.406 1 88.5 34 ARG B N 1
ATOM 2730 C CA . ARG B 1 34 ? 11.57 23.859 24.328 1 88.5 34 ARG B CA 1
ATOM 2731 C C . ARG B 1 34 ? 10.414 23.859 25.328 1 88.5 34 ARG B C 1
ATOM 2733 O O . ARG B 1 34 ? 9.93 24.922 25.719 1 88.5 34 ARG B O 1
ATOM 2740 N N . ALA B 1 35 ? 9.875 22.672 25.578 1 77.31 35 ALA B N 1
ATOM 2741 C CA . ALA B 1 35 ? 8.852 22.625 26.609 1 77.31 35 ALA B CA 1
ATOM 2742 C C . ALA B 1 35 ? 9.43 23.062 27.953 1 77.31 35 ALA B C 1
ATOM 2744 O O . ALA B 1 35 ? 10.602 22.844 28.25 1 77.31 35 ALA B O 1
ATOM 2745 N N . GLN B 1 36 ? 8.508 23.797 28.688 1 62.34 36 GLN B N 1
ATOM 2746 C CA . GLN B 1 36 ? 8.867 24.297 30 1 62.34 36 GLN B CA 1
ATOM 2747 C C . GLN B 1 36 ? 9.086 23.141 30.984 1 62.34 36 GLN B C 1
ATOM 2749 O O . GLN B 1 36 ? 8.312 22.188 31.016 1 62.34 36 GLN B O 1
ATOM 2754 N N . GLY B 1 37 ? 10.297 23.031 31.641 1 57.88 37 GLY B N 1
ATOM 2755 C CA . GLY B 1 37 ? 10.641 22.094 32.688 1 57.88 37 GLY B CA 1
ATOM 2756 C C . GLY B 1 37 ? 11.578 21 32.219 1 57.88 37 GLY B C 1
ATOM 2757 O O . GLY B 1 37 ? 12.016 20.156 33.031 1 57.88 37 GLY B O 1
ATOM 2758 N N . ASP B 1 38 ? 11.273 20.594 31.062 1 53.69 38 ASP B N 1
ATOM 2759 C CA . ASP B 1 38 ? 12.25 19.578 30.688 1 53.69 38 ASP B CA 1
ATOM 2760 C C . ASP B 1 38 ? 13.672 20.125 30.781 1 53.69 38 ASP B C 1
ATOM 2762 O O . ASP B 1 38 ? 14.141 20.812 29.875 1 53.69 38 ASP B O 1
ATOM 2766 N N . ALA B 1 39 ? 13.883 20.578 32.031 1 48.38 39 ALA B N 1
ATOM 2767 C CA . ALA B 1 39 ? 15.266 20.922 32.344 1 48.38 39 ALA B CA 1
ATOM 2768 C C . ALA B 1 39 ? 16.25 20.109 31.531 1 48.38 39 ALA B C 1
ATOM 2770 O O . ALA B 1 39 ? 16.109 18.891 31.422 1 48.38 39 ALA B O 1
ATOM 2771 N N . ALA B 1 40 ? 16.719 20.766 30.547 1 52.5 40 ALA B N 1
ATOM 2772 C CA . ALA B 1 40 ? 17.859 20.062 29.938 1 52.5 40 ALA B CA 1
ATOM 2773 C C . ALA B 1 40 ? 18.609 19.25 31 1 52.5 40 ALA B C 1
ATOM 2775 O O . ALA B 1 40 ? 19.141 19.812 31.953 1 52.5 40 ALA B O 1
ATOM 2776 N N . GLY B 1 41 ? 17.953 18.234 31.422 1 50.84 41 GLY B N 1
ATOM 2777 C CA . GLY B 1 41 ? 18.906 17.578 32.312 1 50.84 41 GLY B CA 1
ATOM 2778 C C . GLY B 1 41 ? 20.344 17.906 31.953 1 50.84 41 GLY B C 1
ATOM 2779 O O . GLY B 1 41 ? 20.625 18.562 30.953 1 50.84 41 GLY B O 1
ATOM 2780 N N . PRO B 1 42 ? 21.188 17.625 32.875 1 54.19 42 PRO B N 1
ATOM 2781 C CA . PRO B 1 42 ? 22.609 17.891 32.656 1 54.19 42 PRO B CA 1
ATOM 2782 C C . PRO B 1 42 ? 23.047 17.562 31.234 1 54.19 42 PRO B C 1
ATOM 2784 O O . PRO B 1 42 ? 24.031 18.141 30.734 1 54.19 42 PRO B O 1
ATOM 2787 N N . GLY B 1 43 ? 22.344 16.703 30.547 1 61.97 43 GLY B N 1
ATOM 2788 C CA . GLY B 1 43 ? 22.844 16.219 29.281 1 61.97 43 GLY B CA 1
ATOM 2789 C C . GLY B 1 43 ? 22.312 17 28.094 1 61.97 43 GLY B C 1
ATOM 2790 O O . GLY B 1 43 ? 22.75 16.797 26.953 1 61.97 43 GLY B O 1
ATOM 2791 N N . GLY B 1 44 ? 21.453 18.047 28.297 1 79.81 44 GLY B N 1
ATOM 2792 C CA . GLY B 1 44 ? 21.016 18.953 27.234 1 79.81 44 GLY B CA 1
ATOM 2793 C C . GLY B 1 44 ? 19.922 18.375 26.359 1 79.81 44 GLY B C 1
ATOM 2794 O O . GLY B 1 44 ? 19.219 17.453 26.766 1 79.81 44 GLY B O 1
ATOM 2795 N N . PHE B 1 45 ? 19.531 18.938 25.344 1 89.75 45 PHE B N 1
ATOM 2796 C CA . PHE B 1 45 ? 18.531 18.562 24.359 1 89.75 45 PHE B CA 1
ATOM 2797 C C . PHE B 1 45 ? 19.094 17.516 23.406 1 89.75 45 PHE B C 1
ATOM 2799 O O . PHE B 1 45 ? 19.703 17.859 22.391 1 89.75 45 PHE B O 1
ATOM 2806 N N . GLY B 1 46 ? 18.922 16.188 23.781 1 90.56 46 GLY B N 1
ATOM 2807 C CA . GLY B 1 46 ? 19.391 15.102 22.938 1 90.56 46 GLY B CA 1
ATOM 2808 C C . GLY B 1 46 ? 18.375 14.711 21.875 1 90.56 46 GLY B C 1
ATOM 2809 O O . GLY B 1 46 ? 17.281 14.234 22.188 1 90.56 46 GLY B O 1
ATOM 2810 N N . ALA B 1 47 ? 18.734 14.945 20.609 1 93.81 47 ALA B N 1
ATOM 2811 C CA . ALA B 1 47 ? 17.812 14.664 19.5 1 93.81 47 ALA B CA 1
ATOM 2812 C C . ALA B 1 47 ? 18.562 14.141 18.281 1 93.81 47 ALA B C 1
ATOM 2814 O O . ALA B 1 47 ? 19.781 14.336 18.156 1 93.81 47 ALA B O 1
ATOM 2815 N N . THR B 1 48 ? 17.844 13.375 17.5 1 94.81 48 THR B N 1
ATOM 2816 C CA . THR B 1 48 ? 18.406 12.867 16.25 1 94.81 48 THR B CA 1
ATOM 2817 C C . THR B 1 48 ? 17.422 13.07 15.094 1 94.81 48 THR B C 1
ATOM 2819 O O . THR B 1 48 ? 16.203 13.07 15.305 1 94.81 48 THR B O 1
ATOM 2822 N N . LEU B 1 49 ? 17.969 13.289 13.922 1 95.25 49 LEU B N 1
ATOM 2823 C CA . LEU B 1 49 ? 17.203 13.398 12.68 1 95.25 49 LEU B CA 1
ATOM 2824 C C . LEU B 1 49 ? 17.891 12.625 11.555 1 95.25 49 LEU B C 1
ATOM 2826 O O . LEU B 1 49 ? 19.094 12.805 11.32 1 95.25 49 LEU B O 1
ATOM 2830 N N . SER B 1 50 ? 17.219 11.68 11 1 93.88 50 SER B N 1
ATOM 2831 C CA . SER B 1 50 ? 17.656 11.039 9.766 1 93.88 50 SER B CA 1
ATOM 2832 C C . SER B 1 50 ? 16.766 11.414 8.594 1 93.88 50 SER B C 1
ATOM 2834 O O . SER B 1 50 ? 15.539 11.484 8.742 1 93.88 50 SER B O 1
ATOM 2836 N N . VAL B 1 51 ? 17.359 11.758 7.484 1 93.62 51 VAL B N 1
ATOM 2837 C CA . VAL B 1 51 ? 16.625 12.172 6.297 1 93.62 51 VAL B CA 1
ATOM 2838 C C . VAL B 1 51 ? 16.984 11.266 5.125 1 93.62 51 VAL B C 1
ATOM 2840 O O . VAL B 1 51 ? 18.156 11.008 4.867 1 93.62 51 VAL B O 1
ATOM 2843 N N . ARG B 1 52 ? 15.93 10.844 4.473 1 90.88 52 ARG B N 1
ATOM 2844 C CA . ARG B 1 52 ? 16.141 9.992 3.311 1 90.88 52 ARG B CA 1
ATOM 2845 C C . ARG B 1 52 ? 15.219 10.391 2.162 1 90.88 52 ARG B C 1
ATOM 2847 O O . ARG B 1 52 ? 14.055 10.719 2.383 1 90.88 52 ARG B O 1
ATOM 2854 N N . SER B 1 53 ? 15.797 10.172 1.012 1 91.38 53 SER B N 1
ATOM 2855 C CA . SER B 1 53 ? 14.977 10.383 -0.178 1 91.38 53 SER B CA 1
ATOM 2856 C C . SER B 1 53 ? 14.242 9.109 -0.574 1 91.38 53 SER B C 1
ATOM 2858 O O . SER B 1 53 ? 14.789 8.008 -0.466 1 91.38 53 SER B O 1
ATOM 2860 N N . LEU B 1 54 ? 13.062 9.25 -1.027 1 91.38 54 LEU B N 1
ATOM 2861 C CA . LEU B 1 54 ? 12.203 8.203 -1.565 1 91.38 54 LEU B CA 1
ATOM 2862 C C . LEU B 1 54 ? 11.539 8.656 -2.857 1 91.38 54 LEU B C 1
ATOM 2864 O O . LEU B 1 54 ? 10.336 8.945 -2.871 1 91.38 54 LEU B O 1
ATOM 2868 N N . GLY B 1 55 ? 12.375 8.656 -3.947 1 89.81 55 GLY B N 1
ATOM 2869 C CA . GLY B 1 55 ? 11.906 9.305 -5.164 1 89.81 55 GLY B CA 1
ATOM 2870 C C . GLY B 1 55 ? 11.664 10.789 -4.992 1 89.81 55 GLY B C 1
ATOM 2871 O O . GLY B 1 55 ? 12.547 11.523 -4.551 1 89.81 55 GLY B O 1
ATOM 2872 N N . LEU B 1 56 ? 10.414 11.164 -5.293 1 90.31 56 LEU B N 1
ATOM 2873 C CA . LEU B 1 56 ? 10.031 12.57 -5.184 1 90.31 56 LEU B CA 1
ATOM 2874 C C . LEU B 1 56 ? 9.68 12.93 -3.742 1 90.31 56 LEU B C 1
ATOM 2876 O O . LEU B 1 56 ? 9.453 14.094 -3.426 1 90.31 56 LEU B O 1
ATOM 2880 N N . LEU B 1 57 ? 9.672 11.914 -2.91 1 95.06 57 LEU B N 1
ATOM 2881 C CA . LEU B 1 57 ? 9.336 12.125 -1.507 1 95.06 57 LEU B CA 1
ATOM 2882 C C . LEU B 1 57 ? 10.594 12.156 -0.645 1 95.06 57 LEU B C 1
ATOM 2884 O O . LEU B 1 57 ? 11.68 11.789 -1.104 1 95.06 57 LEU B O 1
ATOM 2888 N N . GLU B 1 58 ? 10.477 12.656 0.457 1 94.81 58 GLU B N 1
ATOM 2889 C CA . GLU B 1 58 ? 11.508 12.594 1.492 1 94.81 58 GLU B CA 1
ATOM 2890 C C . GLU B 1 58 ? 10.914 12.164 2.832 1 94.81 58 GLU B C 1
ATOM 2892 O O . GLU B 1 58 ? 9.828 12.609 3.209 1 94.81 58 GLU B O 1
ATOM 2897 N N . ILE B 1 59 ? 11.594 11.305 3.48 1 95.88 59 ILE B N 1
ATOM 2898 C CA . ILE B 1 59 ? 11.133 10.852 4.789 1 95.88 59 ILE B CA 1
ATOM 2899 C C . ILE B 1 59 ? 12.195 11.164 5.844 1 95.88 59 ILE B C 1
ATOM 2901 O O . ILE B 1 59 ? 13.383 10.945 5.625 1 95.88 59 ILE B O 1
ATOM 2905 N N . SER B 1 60 ? 11.75 11.695 6.949 1 95.69 60 SER B N 1
ATOM 2906 C CA . SER B 1 60 ? 12.609 12.039 8.078 1 95.69 60 SER B CA 1
ATOM 2907 C C . SER B 1 60 ? 12.18 11.305 9.344 1 95.69 60 SER B C 1
ATOM 2909 O O . SER B 1 60 ? 10.992 11.305 9.695 1 95.69 60 SER B O 1
ATOM 2911 N N . ALA B 1 61 ? 13.062 10.688 9.961 1 95 61 ALA B N 1
ATOM 2912 C CA . ALA B 1 61 ? 12.844 10.117 11.281 1 95 61 ALA B CA 1
ATOM 2913 C C . ALA B 1 61 ? 13.406 11.023 12.375 1 95 61 ALA B C 1
ATOM 2915 O O . ALA B 1 61 ? 14.602 11.336 12.375 1 95 61 ALA B O 1
ATOM 2916 N N . MET B 1 62 ? 12.578 11.422 13.281 1 95.44 62 MET B N 1
ATOM 2917 C CA . MET B 1 62 ? 12.961 12.367 14.328 1 95.44 62 MET B CA 1
ATOM 2918 C C . MET B 1 62 ? 12.758 11.758 15.711 1 95.44 62 MET B C 1
ATOM 2920 O O . MET B 1 62 ? 11.703 11.188 15.992 1 95.44 62 MET B O 1
ATOM 2924 N N . SER B 1 63 ? 13.742 11.812 16.484 1 94 63 SER B N 1
ATOM 2925 C CA . SER B 1 63 ? 13.68 11.523 17.906 1 94 63 SER B CA 1
ATOM 2926 C C . SER B 1 63 ? 14.156 12.719 18.734 1 94 63 SER B C 1
ATOM 2928 O O . SER B 1 63 ? 15.289 13.18 18.578 1 94 63 SER B O 1
ATOM 2930 N N . ALA B 1 64 ? 13.305 13.25 19.578 1 93.5 64 ALA B N 1
ATOM 2931 C CA . ALA B 1 64 ? 13.656 14.461 20.328 1 93.5 64 ALA B CA 1
ATOM 2932 C C . ALA B 1 64 ? 12.805 14.586 21.578 1 93.5 64 ALA B C 1
ATOM 2934 O O . ALA B 1 64 ? 11.695 14.055 21.656 1 93.5 64 ALA B O 1
ATOM 2935 N N . PRO B 1 65 ? 13.359 15.281 22.609 1 90.25 65 PRO B N 1
ATOM 2936 C CA . PRO B 1 65 ? 12.539 15.617 23.766 1 90.25 65 PRO B CA 1
ATOM 2937 C C . PRO B 1 65 ? 11.391 16.562 23.438 1 90.25 65 PRO B C 1
ATOM 2939 O O . PRO B 1 65 ? 11.281 17.031 22.297 1 90.25 65 PRO B O 1
ATOM 2942 N N . SER B 1 66 ? 10.578 16.859 24.422 1 91.88 66 SER B N 1
ATOM 2943 C CA . SER B 1 66 ? 9.391 17.688 24.25 1 91.88 66 SER B CA 1
ATOM 2944 C C . SER B 1 66 ? 9.742 19.078 23.75 1 91.88 66 SER B C 1
ATOM 2946 O O . SER B 1 66 ? 10.641 19.719 24.281 1 91.88 66 SER B O 1
ATOM 2948 N N . HIS B 1 67 ? 9.133 19.484 22.703 1 93.56 67 HIS B N 1
ATOM 2949 C CA . HIS B 1 67 ? 9.297 20.828 22.156 1 93.56 67 HIS B CA 1
ATOM 2950 C C . HIS B 1 67 ? 8.141 21.172 21.203 1 93.56 67 HIS B C 1
ATOM 2952 O O . HIS B 1 67 ? 7.273 20.344 20.953 1 93.56 67 HIS B O 1
ATOM 2958 N N . ARG B 1 68 ? 8.164 22.391 20.797 1 95.19 68 ARG B N 1
ATOM 2959 C CA . ARG B 1 68 ? 7.059 22.891 20 1 95.19 68 ARG B CA 1
ATOM 2960 C C . ARG B 1 68 ? 7.562 23.688 18.797 1 95.19 68 ARG B C 1
ATOM 2962 O O . ARG B 1 68 ? 8.586 24.375 18.875 1 95.19 68 ARG B O 1
ATOM 2969 N N . TRP B 1 69 ? 6.789 23.516 17.656 1 96.56 69 TRP B N 1
ATOM 2970 C CA . TRP B 1 69 ? 7.07 24.266 16.438 1 96.56 69 TRP B CA 1
ATOM 2971 C C . TRP B 1 69 ? 5.895 25.172 16.078 1 96.56 69 TRP B C 1
ATOM 2973 O O . TRP B 1 69 ? 4.734 24.766 16.172 1 96.56 69 TRP B O 1
ATOM 2983 N N . VAL B 1 70 ? 6.227 26.453 15.742 1 97.69 70 VAL B N 1
ATOM 2984 C CA . VAL B 1 70 ? 5.207 27.406 15.328 1 97.69 70 VAL B CA 1
ATOM 2985 C C . VAL B 1 70 ? 5.582 28.016 13.969 1 97.69 70 VAL B C 1
ATOM 2987 O O . VAL B 1 70 ? 6.625 28.656 13.836 1 97.69 70 VAL B O 1
ATOM 2990 N N . ARG B 1 71 ? 4.801 27.688 13.008 1 97.12 71 ARG B N 1
ATOM 2991 C CA . ARG B 1 71 ? 4.918 28.328 11.695 1 97.12 71 ARG B CA 1
ATOM 2992 C C . ARG B 1 71 ? 3.822 29.359 11.484 1 97.12 71 ARG B C 1
ATOM 2994 O O . ARG B 1 71 ? 2.635 29.031 11.469 1 97.12 71 ARG B O 1
ATOM 3001 N N . ASN B 1 72 ? 4.262 30.594 11.352 1 94.81 72 ASN B N 1
ATOM 3002 C CA . ASN B 1 72 ? 3.299 31.688 11.273 1 94.81 72 ASN B CA 1
ATOM 3003 C C . ASN B 1 72 ? 3.391 32.406 9.93 1 94.81 72 ASN B C 1
ATOM 3005 O O . ASN B 1 72 ? 4.09 31.969 9.023 1 94.81 72 ASN B O 1
ATOM 3009 N N . ALA B 1 73 ? 2.697 33.5 9.805 1 91.88 73 ALA B N 1
ATOM 3010 C CA . ALA B 1 73 ? 2.58 34.25 8.562 1 91.88 73 ALA B CA 1
ATOM 3011 C C . ALA B 1 73 ? 3.939 34.781 8.102 1 91.88 73 ALA B C 1
ATOM 3013 O O . ALA B 1 73 ? 4.207 34.875 6.906 1 91.88 73 ALA B O 1
ATOM 3014 N N . ALA B 1 74 ? 4.758 35.125 9.016 1 91.5 74 ALA B N 1
ATOM 3015 C CA . ALA B 1 74 ? 6.082 35.656 8.672 1 91.5 74 ALA B CA 1
ATOM 3016 C C . ALA B 1 74 ? 6.91 34.562 7.969 1 91.5 74 ALA B C 1
ATOM 3018 O O . ALA B 1 74 ? 7.602 34.875 6.988 1 91.5 74 ALA B O 1
ATOM 3019 N N . HIS B 1 75 ? 6.844 33.375 8.461 1 91.94 75 HIS B N 1
ATOM 3020 C CA . HIS B 1 75 ? 7.547 32.25 7.836 1 91.94 75 HIS B CA 1
ATOM 3021 C C . HIS B 1 75 ? 7.039 32.031 6.418 1 91.94 75 HIS B C 1
ATOM 3023 O O . HIS B 1 75 ? 7.824 31.719 5.516 1 91.94 75 HIS B O 1
ATOM 3029 N N . LEU B 1 76 ? 5.77 32.125 6.258 1 87.5 76 LEU B N 1
ATOM 3030 C CA . LEU B 1 76 ? 5.148 31.844 4.965 1 87.5 76 LEU B CA 1
ATOM 3031 C C . LEU B 1 76 ? 5.629 32.844 3.922 1 87.5 76 LEU B C 1
ATOM 3033 O O . LEU B 1 76 ? 5.828 32.5 2.758 1 87.5 76 LEU B O 1
ATOM 3037 N N . ARG B 1 77 ? 5.816 34.094 4.297 1 85.12 77 ARG B N 1
ATOM 3038 C CA . ARG B 1 77 ? 6.262 35.156 3.41 1 85.12 77 ARG B CA 1
ATOM 3039 C C . ARG B 1 77 ? 7.719 34.969 3.008 1 85.12 77 ARG B C 1
ATOM 3041 O O . ARG B 1 77 ? 8.07 35.125 1.84 1 85.12 77 ARG B O 1
ATOM 3048 N N . LEU B 1 78 ? 8.508 34.531 3.932 1 84.69 78 LEU B N 1
ATOM 3049 C CA . LEU B 1 78 ? 9.953 34.438 3.721 1 84.69 78 LEU B CA 1
ATOM 3050 C C . LEU B 1 78 ? 10.344 33.125 3.107 1 84.69 78 LEU B C 1
ATOM 3052 O O . LEU B 1 78 ? 11.336 33.031 2.375 1 84.69 78 LEU B O 1
ATOM 3056 N N . HIS B 1 79 ? 9.539 32.125 3.447 1 84.81 79 HIS B N 1
ATOM 3057 C CA . HIS B 1 79 ? 9.875 30.75 3.047 1 84.81 79 HIS B CA 1
ATOM 3058 C C . HIS B 1 79 ? 8.641 30.016 2.533 1 84.81 79 HIS B C 1
ATOM 3060 O O . HIS B 1 79 ? 8.211 29.031 3.133 1 84.81 79 HIS B O 1
ATOM 3066 N N . ALA B 1 80 ? 8.297 30.484 1.396 1 80.81 80 ALA B N 1
ATOM 3067 C CA . ALA B 1 80 ? 7.117 29.844 0.82 1 80.81 80 ALA B CA 1
ATOM 3068 C C . ALA B 1 80 ? 7.395 28.375 0.468 1 80.81 80 ALA B C 1
ATOM 3070 O O . ALA B 1 80 ? 8.469 28.047 -0.036 1 80.81 80 ALA B O 1
ATOM 3071 N N . ARG B 1 81 ? 6.441 27.484 0.91 1 83.06 81 ARG B N 1
ATOM 3072 C CA . ARG B 1 81 ? 6.5 26.062 0.608 1 83.06 81 ARG B CA 1
ATOM 3073 C C . ARG B 1 81 ? 5.184 25.578 0.009 1 83.06 81 ARG B C 1
ATOM 3075 O O . ARG B 1 81 ? 4.105 25.984 0.45 1 83.06 81 ARG B O 1
ATOM 3082 N N . ASP B 1 82 ? 5.273 24.859 -1.069 1 90.62 82 ASP B N 1
ATOM 3083 C CA . ASP B 1 82 ? 4.082 24.234 -1.642 1 90.62 82 ASP B CA 1
ATOM 3084 C C . ASP B 1 82 ? 4.141 22.719 -1.512 1 90.62 82 ASP B C 1
ATOM 3086 O O . ASP B 1 82 ? 4.199 22 -2.516 1 90.62 82 ASP B O 1
ATOM 3090 N N . GLU B 1 83 ? 4.102 22.344 -0.264 1 96.19 83 GLU B N 1
ATOM 3091 C CA . GLU B 1 83 ? 4.215 20.938 0.078 1 96.19 83 GLU B CA 1
ATOM 3092 C C . GLU B 1 83 ? 3.25 20.562 1.199 1 96.19 83 GLU B C 1
ATOM 3094 O O . GLU B 1 83 ? 2.846 21.406 1.99 1 96.19 83 GLU B O 1
ATOM 3099 N N . LEU B 1 84 ? 2.814 19.406 1.16 1 98.06 84 LEU B N 1
ATOM 3100 C CA . LEU B 1 84 ? 2.111 18.766 2.27 1 98.06 84 LEU B CA 1
ATOM 3101 C C . LEU B 1 84 ? 3.041 17.844 3.043 1 98.06 84 LEU B C 1
ATOM 3103 O O . LEU B 1 84 ? 4.023 17.344 2.492 1 98.06 84 LEU B O 1
ATOM 3107 N N . TRP B 1 85 ? 2.697 17.703 4.297 1 98.5 85 TRP B N 1
ATOM 3108 C CA . TRP B 1 85 ? 3.508 16.844 5.156 1 98.5 85 TRP B CA 1
ATOM 3109 C C . TRP B 1 85 ? 2.639 15.82 5.883 1 98.5 85 TRP B C 1
ATOM 3111 O O . TRP B 1 85 ? 1.53 16.141 6.32 1 98.5 85 TRP B O 1
ATOM 3121 N N . LEU B 1 86 ? 3.104 14.602 5.969 1 98.62 86 LEU B N 1
ATOM 3122 C CA . LEU B 1 86 ? 2.475 13.547 6.754 1 98.62 86 LEU B CA 1
ATOM 3123 C C . LEU B 1 86 ? 3.307 13.219 7.992 1 98.62 86 LEU B C 1
ATOM 3125 O O . LEU B 1 86 ? 4.496 12.906 7.879 1 98.62 86 LEU B O 1
ATOM 3129 N N . GLY B 1 87 ? 2.744 13.352 9.156 1 97.81 87 GLY B N 1
ATOM 3130 C CA . GLY B 1 87 ? 3.367 12.914 10.398 1 97.81 87 GLY B CA 1
ATOM 3131 C C . GLY B 1 87 ? 2.842 11.578 10.891 1 97.81 87 GLY B C 1
ATOM 3132 O O . GLY B 1 87 ? 1.633 11.336 10.891 1 97.81 87 GLY B O 1
ATOM 3133 N N . TYR B 1 88 ? 3.703 10.688 11.25 1 97.75 88 TYR B N 1
ATOM 3134 C CA . TYR B 1 88 ? 3.389 9.398 11.852 1 97.75 88 TYR B CA 1
ATOM 3135 C C . TYR B 1 88 ? 4.035 9.266 13.227 1 97.75 88 TYR B C 1
ATOM 3137 O O . TYR B 1 88 ? 5.258 9.125 13.336 1 97.75 88 TYR B O 1
ATOM 3145 N N . LEU B 1 89 ? 3.215 9.25 14.281 1 95.56 89 LEU B N 1
ATOM 3146 C CA . LEU B 1 89 ? 3.734 9.188 15.641 1 95.56 89 LEU B CA 1
ATOM 3147 C C . LEU B 1 89 ? 4.023 7.75 16.047 1 95.56 89 LEU B C 1
ATOM 3149 O O . LEU B 1 89 ? 3.1 6.941 16.172 1 95.56 89 LEU B O 1
ATOM 3153 N N . LEU B 1 90 ? 5.238 7.52 16.25 1 92.88 90 LEU B N 1
ATOM 3154 C CA . LEU B 1 90 ? 5.652 6.176 16.641 1 92.88 90 LEU B CA 1
ATOM 3155 C C . LEU B 1 90 ? 5.551 5.988 18.141 1 92.88 90 LEU B C 1
ATOM 3157 O O . LEU B 1 90 ? 5.125 4.934 18.609 1 92.88 90 LEU B O 1
ATOM 3161 N N . GLN B 1 91 ? 5.93 6.977 18.828 1 90.31 91 GLN B N 1
ATOM 3162 C CA . GLN B 1 91 ? 5.898 6.957 20.281 1 90.31 91 GLN B CA 1
ATOM 3163 C C . GLN B 1 91 ? 5.648 8.359 20.844 1 90.31 91 GLN B C 1
ATOM 3165 O O . GLN B 1 91 ? 6.125 9.344 20.297 1 90.31 91 GLN B O 1
ATOM 3170 N N . GLY B 1 92 ? 4.852 8.398 21.969 1 89.56 92 GLY B N 1
ATOM 3171 C CA . GLY B 1 92 ? 4.594 9.664 22.641 1 89.56 92 GLY B CA 1
ATOM 3172 C C . GLY B 1 92 ? 3.254 10.266 22.281 1 89.56 92 GLY B C 1
ATOM 3173 O O . GLY B 1 92 ? 2.293 9.547 22.016 1 89.56 92 GLY B O 1
ATOM 3174 N N . GLN B 1 93 ? 3.227 11.578 22.5 1 91.62 93 GLN B N 1
ATOM 3175 C CA . GLN B 1 93 ? 2.039 12.367 22.188 1 91.62 93 GLN B CA 1
ATOM 3176 C C . GLN B 1 93 ? 2.396 13.578 21.328 1 91.62 93 GLN B C 1
ATOM 3178 O O . GLN B 1 93 ? 3.529 14.062 21.375 1 91.62 93 GLN B O 1
ATOM 3183 N N . ALA B 1 94 ? 1.485 13.945 20.531 1 95.12 94 ALA B N 1
ATOM 3184 C CA . ALA B 1 94 ? 1.688 15.141 19.703 1 95.12 94 ALA B CA 1
ATOM 3185 C C . ALA B 1 94 ? 0.367 15.852 19.438 1 95.12 94 ALA B C 1
ATOM 3187 O O . ALA B 1 94 ? -0.706 15.266 19.594 1 95.12 94 ALA B O 1
ATOM 3188 N N . GLU B 1 95 ? 0.484 17.094 19.156 1 96 95 GLU B N 1
ATOM 3189 C CA . GLU B 1 95 ? -0.677 17.891 18.797 1 96 95 GLU B CA 1
ATOM 3190 C C . GLU B 1 95 ? -0.36 18.828 17.625 1 96 95 GLU B C 1
ATOM 3192 O O . GLU B 1 95 ? 0.659 19.516 17.641 1 96 95 GLU B O 1
ATOM 3197 N N . VAL B 1 96 ? -1.216 18.781 16.656 1 97.38 96 VAL B N 1
ATOM 3198 C CA . VAL B 1 96 ? -1.093 19.672 15.508 1 97.38 96 VAL B CA 1
ATOM 3199 C C . VAL B 1 96 ? -2.332 20.547 15.406 1 97.38 96 VAL B C 1
ATOM 3201 O O . VAL B 1 96 ? -3.461 20.047 15.43 1 97.38 96 VAL B O 1
ATOM 3204 N N . ARG B 1 97 ? -2.129 21.812 15.344 1 97.31 97 ARG B N 1
ATOM 3205 C CA . ARG B 1 97 ? -3.197 22.797 15.133 1 97.31 97 ARG B CA 1
ATOM 3206 C C . ARG B 1 97 ? -3.053 23.469 13.773 1 97.31 97 ARG B C 1
ATOM 3208 O O . ARG B 1 97 ? -2.023 24.078 13.492 1 97.31 97 ARG B O 1
ATOM 3215 N N . GLN B 1 98 ? -4.047 23.328 13.023 1 96.56 98 GLN B N 1
ATOM 3216 C CA . GLN B 1 98 ? -4.043 23.953 11.711 1 96.56 98 GLN B CA 1
ATOM 3217 C C . GLN B 1 98 ? -5.457 24.109 11.164 1 96.56 98 GLN B C 1
ATOM 3219 O O . GLN B 1 98 ? -6.27 23.188 11.273 1 96.56 98 GLN B O 1
ATOM 3224 N N . GLY B 1 99 ? -5.723 25.219 10.531 1 91.38 99 GLY B N 1
ATOM 3225 C CA . GLY B 1 99 ? -7.008 25.453 9.883 1 91.38 99 GLY B CA 1
ATOM 3226 C C . GLY B 1 99 ? -8.188 25.281 10.82 1 91.38 99 GLY B C 1
ATOM 3227 O O . GLY B 1 99 ? -9.203 24.688 10.445 1 91.38 99 GLY B O 1
ATOM 3228 N N . GLY B 1 100 ? -7.988 25.672 11.969 1 92.12 100 GLY B N 1
ATOM 3229 C CA . GLY B 1 100 ? -9.062 25.562 12.945 1 92.12 100 GLY B CA 1
ATOM 3230 C C . GLY B 1 100 ? -9.234 24.172 13.5 1 92.12 100 GLY B C 1
ATOM 3231 O O . GLY B 1 100 ? -10.078 23.938 14.367 1 92.12 100 GLY B O 1
ATOM 3232 N N . GLN B 1 101 ? -8.461 23.266 13.07 1 92.56 101 GLN B N 1
ATOM 3233 C CA . GLN B 1 101 ? -8.516 21.891 13.547 1 92.56 101 GLN B CA 1
ATOM 3234 C C . GLN B 1 101 ? -7.398 21.609 14.547 1 92.56 101 GLN B C 1
ATOM 3236 O O . GLN B 1 101 ? -6.363 22.266 14.531 1 92.56 101 GLN B O 1
ATOM 3241 N N . VAL B 1 102 ? -7.691 20.703 15.445 1 94.69 102 VAL B N 1
ATOM 3242 C CA . VAL B 1 102 ? -6.691 20.234 16.406 1 94.69 102 VAL B CA 1
ATOM 3243 C C . VAL B 1 102 ? -6.598 18.719 16.344 1 94.69 102 VAL B C 1
ATOM 3245 O O . VAL B 1 102 ? -7.555 18.016 16.656 1 94.69 102 VAL B O 1
ATOM 3248 N N . ALA B 1 103 ? -5.508 18.25 15.938 1 95.56 103 ALA B N 1
ATOM 3249 C CA . ALA B 1 103 ? -5.25 16.812 15.93 1 95.56 103 ALA B CA 1
ATOM 3250 C C . ALA B 1 103 ? -4.375 16.391 17.109 1 95.56 103 ALA B C 1
ATOM 3252 O O . ALA B 1 103 ? -3.211 16.797 17.203 1 95.56 103 ALA B O 1
ATOM 3253 N N . ARG B 1 104 ? -4.906 15.68 17.984 1 94.62 104 ARG B N 1
ATOM 3254 C CA . ARG B 1 104 ? -4.145 15.078 19.078 1 94.62 104 ARG B CA 1
ATOM 3255 C C . ARG B 1 104 ? -3.773 13.633 18.75 1 94.62 104 ARG B C 1
ATOM 3257 O O . ARG B 1 104 ? -4.652 12.805 18.516 1 94.62 104 ARG B O 1
ATOM 3264 N N . LEU B 1 105 ? -2.484 13.43 18.781 1 94 105 LEU B N 1
ATOM 3265 C CA . LEU B 1 105 ? -1.987 12.141 18.297 1 94 105 LEU B CA 1
ATOM 3266 C C . LEU B 1 105 ? -1.458 11.305 19.453 1 94 105 LEU B C 1
ATOM 3268 O O . LEU B 1 105 ? -0.824 11.828 20.375 1 94 105 LEU B O 1
ATOM 3272 N N . SER B 1 106 ? -1.77 10.055 19.438 1 90.44 106 SER B N 1
ATOM 3273 C CA . SER B 1 106 ? -1.088 9 20.188 1 90.44 106 SER B CA 1
ATOM 3274 C C . SER B 1 106 ? -0.366 8.039 19.25 1 90.44 106 SER B C 1
ATOM 3276 O O . SER B 1 106 ? -0.494 8.141 18.016 1 90.44 106 SER B O 1
ATOM 3278 N N . ALA B 1 107 ? 0.424 7.125 19.859 1 89.81 107 ALA B N 1
ATOM 3279 C CA . ALA B 1 107 ? 1.221 6.207 19.047 1 89.81 107 ALA B CA 1
ATOM 3280 C C . ALA B 1 107 ? 0.353 5.488 18.016 1 89.81 107 ALA B C 1
ATOM 3282 O O . ALA B 1 107 ? -0.719 4.977 18.359 1 89.81 107 ALA B O 1
ATOM 3283 N N . GLY B 1 108 ? 0.78 5.574 16.781 1 90.81 108 GLY B N 1
ATOM 3284 C CA . GLY B 1 108 ? 0.068 4.891 15.719 1 90.81 108 GLY B CA 1
ATOM 3285 C C . GLY B 1 108 ? -0.791 5.82 14.883 1 90.81 108 GLY B C 1
ATOM 3286 O O . GLY B 1 108 ? -1.204 5.465 13.773 1 90.81 108 GLY B O 1
ATOM 3287 N N . ASN B 1 109 ? -1.032 7.027 15.367 1 94.38 109 ASN B N 1
ATOM 3288 C CA . ASN B 1 109 ? -1.831 8 14.633 1 94.38 109 ASN B CA 1
ATOM 3289 C C . ASN B 1 109 ? -0.986 8.766 13.617 1 94.38 109 ASN B C 1
ATOM 3291 O O . ASN B 1 109 ? 0.23 8.883 13.781 1 94.38 109 ASN B O 1
ATOM 3295 N N . LEU B 1 110 ? -1.645 9.172 12.57 1 97.5 110 LEU B N 1
ATOM 3296 C CA . LEU B 1 110 ? -1.026 10.023 11.555 1 97.5 110 LEU B CA 1
ATOM 3297 C C . LEU B 1 110 ? -1.771 11.352 11.438 1 97.5 110 LEU B C 1
ATOM 3299 O O . LEU B 1 110 ? -2.9 11.477 11.914 1 97.5 110 LEU B O 1
ATOM 3303 N N . VAL B 1 111 ? -1.129 12.32 10.836 1 97.56 111 VAL B N 1
ATOM 3304 C CA . VAL B 1 111 ? -1.761 13.609 10.578 1 97.56 111 VAL B CA 1
ATOM 3305 C C . VAL B 1 111 ? -1.162 14.242 9.328 1 97.56 111 VAL B C 1
ATOM 3307 O O . VAL B 1 111 ? 0.053 14.195 9.117 1 97.56 111 VAL B O 1
ATOM 3310 N N . LEU B 1 112 ? -2.061 14.602 8.461 1 98.31 112 LEU B N 1
ATOM 3311 C CA . LEU B 1 112 ? -1.646 15.445 7.34 1 98.31 112 LEU B CA 1
ATOM 3312 C C . LEU B 1 112 ? -1.662 16.922 7.73 1 98.31 112 LEU B C 1
ATOM 3314 O O . LEU B 1 112 ? -2.592 17.375 8.398 1 98.31 112 LEU B O 1
ATOM 3318 N N . TYR B 1 113 ? -0.652 17.688 7.336 1 97.81 113 TYR B N 1
ATOM 3319 C CA . TYR B 1 113 ? -0.668 19.125 7.559 1 97.81 113 TYR B CA 1
ATOM 3320 C C . TYR B 1 113 ? -0.001 19.875 6.406 1 97.81 113 TYR B C 1
ATOM 3322 O O . TYR B 1 113 ? 0.736 19.266 5.621 1 97.81 113 TYR B O 1
ATOM 3330 N N . ASP B 1 114 ? -0.356 21.062 6.219 1 97 114 ASP B N 1
ATOM 3331 C CA . ASP B 1 114 ? -0.046 21.875 5.043 1 97 114 ASP B CA 1
ATOM 3332 C C . ASP B 1 114 ? 1.022 22.922 5.363 1 97 114 ASP B C 1
ATOM 3334 O O . ASP B 1 114 ? 0.786 23.828 6.152 1 97 114 ASP B O 1
ATOM 3338 N N . ALA B 1 115 ? 2.172 22.812 4.762 1 96.31 115 ALA B N 1
ATOM 3339 C CA . ALA B 1 115 ? 3.291 23.703 5.043 1 96.31 115 ALA B CA 1
ATOM 3340 C C . ALA B 1 115 ? 3.049 25.094 4.453 1 96.31 115 ALA B C 1
ATOM 3342 O O . ALA B 1 115 ? 3.764 26.047 4.773 1 96.31 115 ALA B O 1
ATOM 3343 N N . SER B 1 116 ? 2.051 25.203 3.609 1 93.44 116 SER B N 1
ATOM 3344 C CA . SER B 1 116 ? 1.729 26.484 3.008 1 93.44 116 SER B CA 1
ATOM 3345 C C . SER B 1 116 ? 0.745 27.266 3.871 1 93.44 116 SER B C 1
ATOM 3347 O O . SER B 1 116 ? 0.301 28.359 3.49 1 93.44 116 SER B O 1
ATOM 3349 N N . GLN B 1 117 ? 0.391 26.75 4.969 1 94.5 117 GLN B N 1
ATOM 3350 C CA . GLN B 1 117 ? -0.488 27.375 5.945 1 94.5 117 GLN B CA 1
ATOM 3351 C C . GLN B 1 117 ? 0.145 27.391 7.332 1 94.5 117 GLN B C 1
ATOM 3353 O O . GLN B 1 117 ? 1 26.562 7.637 1 94.5 117 GLN B O 1
ATOM 3358 N N . PRO B 1 118 ? -0.307 28.375 8.141 1 95.94 118 PRO B N 1
ATOM 3359 C CA . PRO B 1 118 ? 0.207 28.359 9.508 1 95.94 118 PRO B CA 1
ATOM 3360 C C . PRO B 1 118 ? -0.178 27.094 10.273 1 95.94 118 PRO B C 1
ATOM 3362 O O . PRO B 1 118 ? -1.26 26.547 10.055 1 95.94 118 PRO B O 1
ATOM 3365 N N . PHE B 1 119 ? 0.75 26.719 11.172 1 97.31 119 PHE B N 1
ATOM 3366 C CA . PHE B 1 119 ? 0.428 25.594 12.039 1 97.31 119 PHE B CA 1
ATOM 3367 C C . PHE B 1 119 ? 1.25 25.641 13.32 1 97.31 119 PHE B C 1
ATOM 3369 O O . PHE B 1 119 ? 2.225 26.391 13.406 1 97.31 119 PHE B O 1
ATOM 3376 N N . GLU B 1 120 ? 0.803 24.953 14.258 1 97.62 120 GLU B N 1
ATOM 3377 C CA . GLU B 1 120 ? 1.546 24.625 15.477 1 97.62 120 GLU B CA 1
ATOM 3378 C C . GLU B 1 120 ? 1.666 23.125 15.672 1 97.62 120 GLU B C 1
ATOM 3380 O O . GLU B 1 120 ? 0.703 22.391 15.461 1 97.62 120 GLU B O 1
ATOM 3385 N N . PHE B 1 121 ? 2.84 22.688 15.992 1 97.06 121 PHE B N 1
ATOM 3386 C CA . PHE B 1 121 ? 3.115 21.281 16.188 1 97.06 121 PHE B CA 1
ATOM 3387 C C . PHE B 1 121 ? 3.871 21.047 17.484 1 97.06 121 PHE B C 1
ATOM 3389 O O . PHE B 1 121 ? 5.023 21.453 17.625 1 97.06 121 PHE B O 1
ATOM 3396 N N . SER B 1 122 ? 3.248 20.422 18.422 1 95.56 122 SER B N 1
ATOM 3397 C CA . SER B 1 122 ? 3.871 20.078 19.703 1 95.56 122 SER B CA 1
ATOM 3398 C C . SER B 1 122 ? 4.098 18.578 19.797 1 95.56 122 SER B C 1
ATOM 3400 O O . SER B 1 122 ? 3.217 17.781 19.469 1 95.56 122 SER B O 1
ATOM 3402 N N . VAL B 1 123 ? 5.246 18.234 20.25 1 91.38 123 VAL B N 1
ATOM 3403 C CA . VAL B 1 123 ? 5.57 16.812 20.406 1 91.38 123 VAL B CA 1
ATOM 3404 C C . VAL B 1 123 ? 6.113 16.562 21.797 1 91.38 123 VAL B C 1
ATOM 3406 O O . VAL B 1 123 ? 6.879 17.375 22.328 1 91.38 123 VAL B O 1
ATOM 3409 N N . ALA B 1 124 ? 5.5 15.57 22.625 1 81.38 124 ALA B N 1
ATOM 3410 C CA . ALA B 1 124 ? 5.934 15.258 23.984 1 81.38 124 ALA B CA 1
ATOM 3411 C C . ALA B 1 124 ? 6.043 13.75 24.188 1 81.38 124 ALA B C 1
ATOM 3413 O O . ALA B 1 124 ? 5.098 13.008 23.922 1 81.38 124 ALA B O 1
ATOM 3414 N N . PRO B 1 125 ? 6.688 13.07 24.547 1 64.88 125 PRO B N 1
ATOM 3415 C CA . PRO B 1 125 ? 7.945 12.414 24.172 1 64.88 125 PRO B CA 1
ATOM 3416 C C . PRO B 1 125 ? 7.816 11.57 22.906 1 64.88 125 PRO B C 1
ATOM 3418 O O . PRO B 1 125 ? 6.703 11.281 22.469 1 64.88 125 PRO B O 1
ATOM 3421 N N . ARG B 1 126 ? 9.094 10.648 21.688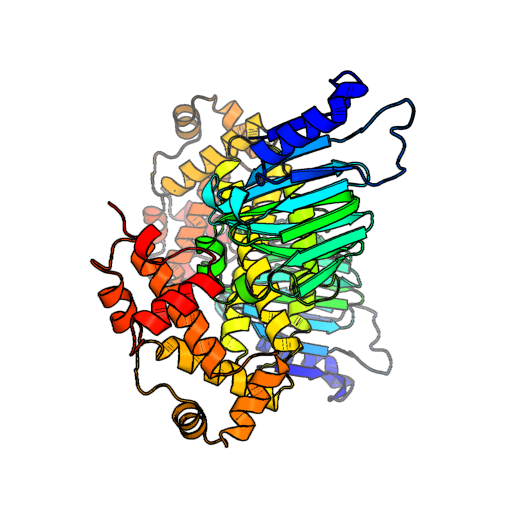 1 68.88 126 ARG B N 1
ATOM 3422 C CA . ARG B 1 126 ? 10.141 11.133 20.797 1 68.88 126 ARG B CA 1
ATOM 3423 C C . ARG B 1 126 ? 10 10.539 19.406 1 68.88 126 ARG B C 1
ATOM 3425 O O . ARG B 1 126 ? 10.406 11.148 18.422 1 68.88 126 ARG B O 1
ATOM 3432 N N . ASP B 1 127 ? 9.414 9.617 19.109 1 89.94 127 ASP B N 1
ATOM 3433 C CA . ASP B 1 127 ? 9.766 9.07 17.797 1 89.94 127 ASP B CA 1
ATOM 3434 C C . ASP B 1 127 ? 8.656 9.32 16.781 1 89.94 127 ASP B C 1
ATOM 3436 O O . ASP B 1 127 ? 7.535 8.836 16.938 1 89.94 127 ASP B O 1
ATOM 3440 N N . ILE B 1 128 ? 9.008 10.266 15.828 1 95.69 128 ILE B N 1
ATOM 3441 C CA . ILE B 1 128 ? 8.023 10.602 14.805 1 95.69 128 ILE B CA 1
ATOM 3442 C C . ILE B 1 128 ? 8.656 10.484 13.422 1 95.69 128 ILE B C 1
ATOM 3444 O O . ILE B 1 128 ? 9.844 10.797 13.242 1 95.69 128 ILE B O 1
ATOM 3448 N N . LEU B 1 129 ? 7.895 10.008 12.484 1 96.62 129 LEU B N 1
ATOM 3449 C CA . LEU B 1 129 ? 8.266 10.062 11.078 1 96.62 129 LEU B CA 1
ATOM 3450 C C . LEU B 1 129 ? 7.555 11.211 10.367 1 96.62 129 LEU B C 1
ATOM 3452 O O . LEU B 1 129 ? 6.363 11.445 10.602 1 96.62 129 LEU B O 1
ATOM 3456 N N . LEU B 1 130 ? 8.25 11.969 9.609 1 97.38 130 LEU B N 1
ATOM 3457 C CA . LEU B 1 130 ? 7.711 13.039 8.781 1 97.38 130 LEU B CA 1
ATOM 3458 C C . LEU B 1 130 ? 7.977 12.773 7.309 1 97.38 130 LEU B C 1
ATOM 3460 O O . LEU B 1 130 ? 9.102 12.43 6.93 1 97.38 130 LEU B O 1
ATOM 3464 N N . MET B 1 131 ? 7.004 12.906 6.547 1 98 131 MET B N 1
ATOM 3465 C CA . MET B 1 131 ? 7.172 12.719 5.109 1 98 131 MET B CA 1
ATOM 3466 C C . MET B 1 131 ? 6.797 13.992 4.348 1 98 131 MET B C 1
ATOM 3468 O O . MET B 1 131 ? 5.684 14.492 4.488 1 98 131 MET B O 1
ATOM 3472 N N . ARG B 1 132 ? 7.723 14.461 3.572 1 98.19 132 ARG B N 1
ATOM 3473 C CA . ARG B 1 132 ? 7.473 15.594 2.688 1 98.19 132 ARG B CA 1
ATOM 3474 C C . ARG B 1 132 ? 6.84 15.141 1.376 1 98.19 132 ARG B C 1
ATOM 3476 O O . ARG B 1 132 ? 7.352 14.234 0.717 1 98.19 132 ARG B O 1
ATOM 3483 N N . ILE B 1 133 ? 5.773 15.82 0.99 1 98.31 133 ILE B N 1
ATOM 3484 C CA . ILE B 1 133 ? 5.004 15.445 -0.19 1 98.31 133 ILE B CA 1
ATOM 3485 C C . ILE B 1 133 ? 4.805 16.656 -1.089 1 98.31 133 ILE B C 1
ATOM 3487 O O . ILE B 1 133 ? 4.125 17.625 -0.708 1 98.31 133 ILE B O 1
ATOM 3491 N N . PRO B 1 134 ? 5.367 16.578 -2.316 1 96.44 134 PRO B N 1
ATOM 3492 C CA . PRO B 1 134 ? 4.953 17.641 -3.238 1 96.44 134 PRO B CA 1
ATOM 3493 C C . PRO B 1 134 ? 3.439 17.719 -3.412 1 96.44 134 PRO B C 1
ATOM 3495 O O . PRO B 1 134 ? 2.801 16.703 -3.717 1 96.44 134 PRO B O 1
ATOM 3498 N N . ARG B 1 135 ? 2.9 18.844 -3.242 1 95.31 135 ARG B N 1
ATOM 3499 C CA . ARG B 1 135 ? 1.457 19.047 -3.197 1 95.31 135 ARG B CA 1
ATOM 3500 C C . ARG B 1 135 ? 0.775 18.453 -4.422 1 95.31 135 ARG B C 1
ATOM 3502 O O . ARG B 1 135 ? -0.214 17.719 -4.293 1 95.31 135 ARG B O 1
ATOM 3509 N N . SER B 1 136 ? 1.294 18.734 -5.586 1 94.56 136 SER B N 1
ATOM 3510 C CA . SER B 1 136 ? 0.68 18.312 -6.84 1 94.56 136 SER B CA 1
ATOM 3511 C C . SER B 1 136 ? 0.586 16.781 -6.922 1 94.56 136 SER B C 1
ATOM 3513 O O . SER B 1 136 ? -0.374 16.25 -7.477 1 94.56 136 SER B O 1
ATOM 3515 N N . GLU B 1 137 ? 1.535 16.109 -6.332 1 96.06 137 GLU B N 1
ATOM 3516 C CA . GLU B 1 137 ? 1.568 14.656 -6.41 1 96.06 137 GLU B CA 1
ATOM 3517 C C . GLU B 1 137 ? 0.404 14.039 -5.645 1 96.06 137 GLU B C 1
ATOM 3519 O O . GLU B 1 137 ? -0.168 13.039 -6.078 1 96.06 137 GLU B O 1
ATOM 3524 N N . LEU B 1 138 ? 0.079 14.602 -4.52 1 97.56 138 LEU B N 1
ATOM 3525 C CA . LEU B 1 138 ? -1.019 14.062 -3.727 1 97.56 138 LEU B CA 1
ATOM 3526 C C . LEU B 1 138 ? -2.365 14.508 -4.285 1 97.56 138 LEU B C 1
ATOM 3528 O O . LEU B 1 138 ? -3.307 13.711 -4.355 1 97.56 138 LEU B O 1
ATOM 3532 N N . LEU B 1 139 ? -2.424 15.75 -4.789 1 93.5 139 LEU B N 1
ATOM 3533 C CA . LEU B 1 139 ? -3.688 16.281 -5.289 1 93.5 139 LEU B CA 1
ATOM 3534 C C . LEU B 1 139 ? -4.102 15.578 -6.578 1 93.5 139 LEU B C 1
ATOM 3536 O O . LEU B 1 139 ? -5.293 15.398 -6.84 1 93.5 139 LEU B O 1
ATOM 3540 N N . ASN B 1 140 ? -3.152 15.203 -7.355 1 92.5 140 ASN B N 1
ATOM 3541 C CA . ASN B 1 140 ? -3.439 14.461 -8.578 1 92.5 140 ASN B CA 1
ATOM 3542 C C . ASN B 1 140 ? -4.109 13.125 -8.266 1 92.5 140 ASN B C 1
ATOM 3544 O O . ASN B 1 140 ? -4.844 12.586 -9.102 1 92.5 140 ASN B O 1
ATOM 3548 N N . ARG B 1 141 ? -3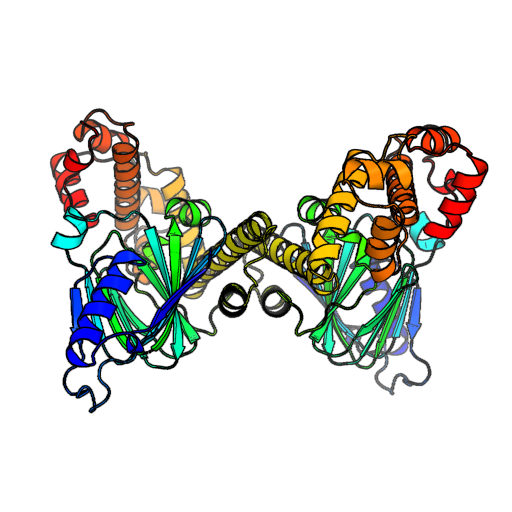.922 12.625 -7.117 1 94.06 141 ARG B N 1
ATOM 3549 C CA . ARG B 1 141 ? -4.496 11.352 -6.707 1 94.06 141 ARG B CA 1
ATOM 3550 C C . ARG B 1 141 ? -5.812 11.555 -5.965 1 94.06 141 ARG B C 1
ATOM 3552 O O . ARG B 1 141 ? -6.766 10.797 -6.16 1 94.06 141 ARG B O 1
ATOM 3559 N N . PHE B 1 142 ? -5.758 12.555 -5.176 1 95.12 142 PHE B N 1
ATOM 3560 C CA . PHE B 1 142 ? -6.934 12.906 -4.387 1 95.12 142 PHE B CA 1
ATOM 3561 C C . PHE B 1 142 ? -7.008 14.414 -4.16 1 95.12 142 PHE B C 1
ATOM 3563 O O . PHE B 1 142 ? -6.449 14.93 -3.193 1 95.12 142 PHE B O 1
ATOM 3570 N N . ALA B 1 143 ? -7.812 15.047 -4.895 1 88.81 143 ALA B N 1
ATOM 3571 C CA . ALA B 1 143 ? -7.852 16.5 -4.984 1 88.81 143 ALA B CA 1
ATOM 3572 C C . ALA B 1 143 ? -8.258 17.125 -3.654 1 88.81 143 ALA B C 1
ATOM 3574 O O . ALA B 1 143 ? -7.863 18.25 -3.34 1 88.81 143 ALA B O 1
ATOM 3575 N N . ARG B 1 144 ? -8.898 16.391 -2.811 1 91.69 144 ARG B N 1
ATOM 3576 C CA . ARG B 1 144 ? -9.438 16.953 -1.579 1 91.69 144 ARG B CA 1
ATOM 3577 C C . ARG B 1 144 ? -8.5 16.703 -0.404 1 91.69 144 ARG B C 1
ATOM 3579 O O . ARG B 1 144 ? -8.844 16.984 0.746 1 91.69 144 ARG B O 1
ATOM 3586 N N . ALA B 1 145 ? -7.316 16.25 -0.689 1 95.38 145 ALA B N 1
ATOM 3587 C CA . ALA B 1 145 ? -6.359 15.875 0.347 1 95.38 145 ALA B CA 1
ATOM 3588 C C . ALA B 1 145 ? -6.102 17.031 1.307 1 95.38 145 ALA B C 1
ATOM 3590 O O . ALA B 1 145 ? -6.098 16.859 2.525 1 95.38 145 ALA B O 1
ATOM 3591 N N . PRO B 1 146 ? -5.988 18.281 0.836 1 92.62 146 PRO B N 1
ATOM 3592 C CA . PRO B 1 146 ? -5.668 19.375 1.751 1 92.62 146 PRO B CA 1
ATOM 3593 C C . PRO B 1 146 ? -6.766 19.625 2.781 1 92.62 146 PRO B C 1
ATOM 3595 O O . PRO B 1 146 ? -6.492 20.141 3.865 1 92.62 146 PRO B O 1
ATOM 3598 N N . LEU B 1 147 ? -7.965 19.203 2.51 1 90.69 147 LEU B N 1
ATOM 3599 C CA . LEU B 1 147 ? -9.086 19.391 3.424 1 90.69 147 LEU B CA 1
ATOM 3600 C C . LEU B 1 147 ? -8.961 18.484 4.645 1 90.69 147 LEU B C 1
ATOM 3602 O O . LEU B 1 147 ? -9.664 18.672 5.637 1 90.69 147 LEU B O 1
ATOM 3606 N N . HIS B 1 148 ? -8.07 17.578 4.562 1 93.88 148 HIS B N 1
ATOM 3607 C CA . HIS B 1 148 ? -7.879 16.656 5.664 1 93.88 148 HIS B CA 1
ATOM 3608 C C . HIS B 1 148 ? -6.746 17.109 6.582 1 93.88 148 HIS B C 1
ATOM 3610 O O . HIS B 1 148 ? -6.449 16.438 7.582 1 93.88 148 HIS B O 1
ATOM 3616 N N . ALA B 1 149 ? -6.121 18.25 6.289 1 95.88 149 ALA B N 1
ATOM 3617 C CA . ALA B 1 149 ? -5.027 18.75 7.113 1 95.88 149 ALA B CA 1
ATOM 3618 C C . ALA B 1 149 ? -5.5 19.047 8.531 1 95.88 149 ALA B C 1
ATOM 3620 O O . ALA B 1 149 ? -6.59 19.594 8.727 1 95.88 149 ALA B O 1
ATOM 3621 N N . GLY B 1 150 ? -4.66 18.719 9.445 1 96.31 150 GLY B N 1
ATOM 3622 C CA . GLY B 1 150 ? -4.961 19 10.836 1 96.31 150 GLY B CA 1
ATOM 3623 C C . GLY B 1 150 ? -5.918 18 11.453 1 96.31 150 GLY B C 1
ATOM 3624 O O . GLY B 1 150 ? -6.383 18.188 12.586 1 96.31 150 GLY B O 1
ATOM 3625 N N . ARG B 1 151 ? -6.254 16.969 10.766 1 94.75 151 ARG B N 1
ATOM 3626 C CA . ARG B 1 151 ? -7.141 15.922 11.273 1 94.75 151 ARG B CA 1
ATOM 3627 C C . ARG B 1 151 ? -6.379 14.625 11.508 1 94.75 151 ARG B C 1
ATOM 3629 O O . ARG B 1 151 ? -5.508 14.258 10.719 1 94.75 151 ARG B O 1
ATOM 3636 N N . VAL B 1 152 ? -6.797 13.922 12.531 1 94.81 152 VAL B N 1
ATOM 3637 C CA . VAL B 1 152 ? -6.121 12.68 12.883 1 94.81 152 VAL B CA 1
ATOM 3638 C C . VAL B 1 152 ? -6.551 11.57 11.922 1 94.81 152 VAL B C 1
ATOM 3640 O O . VAL B 1 152 ? -7.738 11.422 11.625 1 94.81 152 VAL B O 1
ATOM 3643 N N . LEU B 1 153 ? -5.609 10.93 11.367 1 94.19 153 LEU B N 1
ATOM 3644 C CA . LEU B 1 153 ? -5.84 9.602 10.82 1 94.19 153 LEU B CA 1
ATOM 3645 C C . LEU B 1 153 ? -5.574 8.523 11.859 1 94.19 153 LEU B C 1
ATOM 3647 O O . LEU B 1 153 ? -4.418 8.211 12.156 1 94.19 153 LEU B O 1
ATOM 3651 N N . HIS B 1 154 ? -6.625 7.918 12.32 1 87.75 154 HIS B N 1
ATOM 3652 C CA . HIS B 1 154 ? -6.5 6.949 13.406 1 87.75 154 HIS B CA 1
ATOM 3653 C C . HIS B 1 154 ? -5.883 5.645 12.906 1 87.75 154 HIS B C 1
ATOM 3655 O O . HIS B 1 154 ? -6.09 5.258 11.758 1 87.75 154 HIS B O 1
ATOM 3661 N N . GLY B 1 155 ? -5.219 4.957 13.828 1 83.75 155 GLY B N 1
ATOM 3662 C CA . GLY B 1 155 ? -4.488 3.74 13.5 1 83.75 155 GLY B CA 1
ATOM 3663 C C . GLY B 1 155 ? -5.383 2.633 12.977 1 83.75 155 GLY B C 1
ATOM 3664 O O . GLY B 1 155 ? -4.93 1.763 12.227 1 83.75 155 GLY B O 1
ATOM 3665 N N . HIS B 1 156 ? -6.617 2.674 13.281 1 79.5 156 HIS B N 1
ATOM 3666 C CA . HIS B 1 156 ? -7.527 1.601 12.898 1 79.5 156 HIS B CA 1
ATOM 3667 C C . HIS B 1 156 ? -8.359 1.993 11.68 1 79.5 156 HIS B C 1
ATOM 3669 O O . HIS B 1 156 ? -9.188 1.212 11.211 1 79.5 156 HIS B O 1
ATOM 3675 N N . ALA B 1 157 ? -8.133 3.186 11.219 1 85.31 157 ALA B N 1
ATOM 3676 C CA . ALA B 1 157 ? -8.867 3.645 10.047 1 85.31 157 ALA B CA 1
ATOM 3677 C C . ALA B 1 157 ? -8.469 2.854 8.805 1 85.31 157 ALA B C 1
ATOM 3679 O O . ALA B 1 157 ? -7.375 2.287 8.742 1 85.31 157 ALA B O 1
ATOM 3680 N N . PRO B 1 158 ? -9.328 2.814 7.848 1 85.75 158 PRO B N 1
ATOM 3681 C CA . PRO B 1 158 ? -9.031 2.082 6.617 1 85.75 158 PRO B CA 1
ATOM 3682 C C . PRO B 1 158 ? -7.762 2.582 5.926 1 85.75 158 PRO B C 1
ATOM 3684 O O . PRO B 1 158 ? -7.504 3.787 5.898 1 85.75 158 PRO B O 1
ATOM 3687 N N . ALA B 1 159 ? -6.977 1.673 5.441 1 92.81 159 ALA B N 1
ATOM 3688 C CA . ALA B 1 159 ? -5.773 1.89 4.641 1 92.81 159 ALA B CA 1
ATOM 3689 C C . ALA B 1 159 ? -4.648 2.473 5.488 1 92.81 159 ALA B C 1
ATOM 3691 O O . ALA B 1 159 ? -3.555 2.738 4.984 1 92.81 159 ALA B O 1
ATOM 3692 N N . VAL B 1 160 ? -4.871 2.666 6.797 1 94.25 160 VAL B N 1
ATOM 3693 C CA . VAL B 1 160 ? -3.832 3.238 7.652 1 94.25 160 VAL B CA 1
ATOM 3694 C C . VAL B 1 160 ? -2.824 2.156 8.039 1 94.25 160 VAL B C 1
ATOM 3696 O O . VAL B 1 160 ? -1.624 2.424 8.133 1 94.25 160 VAL B O 1
ATOM 3699 N N . ALA B 1 161 ? -3.293 0.94 8.242 1 93.25 161 ALA B N 1
ATOM 3700 C CA . ALA B 1 161 ? -2.385 -0.151 8.586 1 93.25 161 ALA B CA 1
ATOM 3701 C C . ALA B 1 161 ? -1.346 -0.367 7.488 1 93.25 161 ALA B C 1
ATOM 3703 O O . ALA B 1 161 ? -0.143 -0.388 7.762 1 93.25 161 ALA B O 1
ATOM 3704 N N . PRO B 1 162 ? -1.802 -0.465 6.234 1 96.06 162 PRO B N 1
ATOM 3705 C CA . PRO B 1 162 ? -0.778 -0.585 5.195 1 96.06 162 PRO B CA 1
ATOM 3706 C C . PRO B 1 162 ? 0.114 0.651 5.098 1 96.06 162 PRO B C 1
ATOM 3708 O O . PRO B 1 162 ? 1.314 0.532 4.844 1 96.06 162 PRO B O 1
ATOM 3711 N N . LEU B 1 163 ? -0.427 1.786 5.254 1 97.5 163 LEU B N 1
ATOM 3712 C CA . LEU B 1 163 ? 0.333 3.031 5.215 1 97.5 163 LEU B CA 1
ATOM 3713 C C . LEU B 1 163 ? 1.435 3.029 6.27 1 97.5 163 LEU B C 1
ATOM 3715 O O . LEU B 1 163 ? 2.592 3.324 5.965 1 97.5 163 LEU B O 1
ATOM 3719 N N . ARG B 1 164 ? 1.08 2.641 7.48 1 95.31 164 ARG B N 1
ATOM 3720 C CA . ARG B 1 164 ? 2.041 2.582 8.578 1 95.31 164 ARG B CA 1
ATOM 3721 C C . ARG B 1 164 ? 3.146 1.574 8.281 1 95.31 164 ARG B C 1
ATOM 3723 O O . ARG B 1 164 ? 4.324 1.848 8.523 1 95.31 164 ARG B O 1
ATOM 3730 N N . ALA B 1 165 ? 2.771 0.451 7.773 1 93.88 165 ALA B N 1
ATOM 3731 C CA . ALA B 1 165 ? 3.752 -0.583 7.449 1 93.88 165 ALA B CA 1
ATOM 3732 C C . ALA B 1 165 ? 4.742 -0.092 6.398 1 93.88 165 ALA B C 1
ATOM 3734 O O . ALA B 1 165 ? 5.949 -0.309 6.52 1 93.88 165 ALA B O 1
ATOM 3735 N N . MET B 1 166 ? 4.238 0.576 5.406 1 96.38 166 MET B N 1
ATOM 3736 C CA . MET B 1 166 ? 5.102 1.072 4.336 1 96.38 166 MET B CA 1
ATOM 3737 C C . MET B 1 166 ? 6.039 2.156 4.852 1 96.38 166 MET B C 1
ATOM 3739 O O . MET B 1 166 ? 7.215 2.197 4.477 1 96.38 166 MET B O 1
ATOM 3743 N N . LEU B 1 167 ? 5.508 3.025 5.656 1 95.75 167 LEU B N 1
ATOM 3744 C CA . LEU B 1 167 ? 6.344 4.074 6.234 1 95.75 167 LEU B CA 1
ATOM 3745 C C . LEU B 1 167 ? 7.477 3.473 7.059 1 95.75 167 LEU B C 1
ATOM 3747 O O . LEU B 1 167 ? 8.617 3.932 6.98 1 95.75 167 LEU B O 1
ATOM 3751 N N . GLY B 1 168 ? 7.145 2.496 7.84 1 91 168 GLY B N 1
ATOM 3752 C CA . GLY B 1 168 ? 8.172 1.799 8.602 1 91 168 GLY B CA 1
ATOM 3753 C C . GLY B 1 168 ? 9.234 1.168 7.723 1 91 168 GLY B C 1
ATOM 3754 O O . GLY B 1 168 ? 10.422 1.218 8.055 1 91 168 GLY B O 1
ATOM 3755 N N . GLU B 1 169 ? 8.859 0.629 6.629 1 88.81 169 GLU B N 1
ATOM 3756 C CA . GLU B 1 169 ? 9.805 -0.009 5.719 1 88.81 169 GLU B CA 1
ATOM 3757 C C . GLU B 1 169 ? 10.648 1.028 4.984 1 88.81 169 GLU B C 1
ATOM 3759 O O . GLU B 1 169 ? 11.812 0.779 4.672 1 88.81 169 GLU B O 1
ATOM 3764 N N . ALA B 1 170 ? 10.047 2.133 4.641 1 89.88 170 ALA B N 1
ATOM 3765 C CA . ALA B 1 170 ? 10.75 3.188 3.908 1 89.88 170 ALA B CA 1
ATOM 3766 C C . ALA B 1 170 ? 12.008 3.629 4.652 1 89.88 170 ALA B C 1
ATOM 3768 O O . ALA B 1 170 ? 13.047 3.871 4.035 1 89.88 170 ALA B O 1
ATOM 3769 N N . ILE B 1 171 ? 11.922 3.682 5.93 1 82.75 171 ILE B N 1
ATOM 3770 C CA . ILE B 1 171 ? 13.055 4.18 6.699 1 82.75 171 ILE B CA 1
ATOM 3771 C C . ILE B 1 171 ? 14.094 3.074 6.855 1 82.75 171 ILE B C 1
ATOM 3773 O O . ILE B 1 171 ? 15.266 3.352 7.125 1 82.75 171 ILE B O 1
ATOM 3777 N N . ALA B 1 172 ? 13.719 1.832 6.656 1 75.44 172 ALA B N 1
ATOM 3778 C CA . ALA B 1 172 ? 14.625 0.695 6.828 1 75.44 172 ALA B CA 1
ATOM 3779 C C . ALA B 1 172 ? 15.266 0.3 5.5 1 75.44 172 ALA B C 1
ATOM 3781 O O . ALA B 1 172 ? 16.188 -0.517 5.469 1 75.44 172 ALA B O 1
ATOM 3782 N N . MET B 1 173 ? 14.75 0.883 4.406 1 75.56 173 MET B N 1
ATOM 3783 C CA . MET B 1 173 ? 15.242 0.515 3.084 1 75.56 173 MET B CA 1
ATOM 3784 C C . MET B 1 173 ? 16.703 0.908 2.92 1 75.56 173 MET B C 1
ATOM 3786 O O . MET B 1 173 ? 17.109 2.01 3.301 1 75.56 173 MET B O 1
ATOM 3790 N N . PRO B 1 174 ? 17.516 -0.005 2.469 1 65.38 174 PRO B N 1
ATOM 3791 C CA . PRO B 1 174 ? 18.922 0.367 2.262 1 65.38 174 PRO B CA 1
ATOM 3792 C C . PRO B 1 174 ? 19.094 1.428 1.178 1 65.38 174 PRO B C 1
ATOM 3794 O O . PRO B 1 174 ? 18.297 1.489 0.236 1 65.38 174 PRO B O 1
ATOM 3797 N N . PRO B 1 175 ? 20.094 2.328 1.375 1 59.94 175 PRO B N 1
ATOM 3798 C CA . PRO B 1 175 ? 20.391 3.32 0.342 1 59.94 175 PRO B CA 1
ATOM 3799 C C . PRO B 1 175 ? 20.875 2.686 -0.96 1 59.94 175 PRO B C 1
ATOM 3801 O O . PRO B 1 175 ? 21.812 1.88 -0.947 1 59.94 175 PRO B O 1
ATOM 3804 N N . ALA B 1 176 ? 20.266 1.805 -1.604 1 55.03 176 ALA B N 1
ATOM 3805 C CA . ALA B 1 176 ? 20.875 1.058 -2.707 1 55.03 176 ALA B CA 1
ATOM 3806 C C . ALA B 1 176 ? 21.094 1.956 -3.92 1 55.03 176 ALA B C 1
ATOM 3808 O O . ALA B 1 176 ? 20.328 2.895 -4.152 1 55.03 176 ALA B O 1
ATOM 3809 N N . PRO B 1 177 ? 22.281 1.876 -4.605 1 49.34 177 PRO B N 1
ATOM 3810 C CA . PRO B 1 177 ? 22.578 2.605 -5.84 1 49.34 177 PRO B CA 1
ATOM 3811 C C . PRO B 1 177 ? 21.438 2.562 -6.848 1 49.34 177 PRO B C 1
ATOM 3813 O O . PRO B 1 177 ? 21.203 3.535 -7.57 1 49.34 177 PRO B O 1
ATOM 3816 N N . HIS B 1 178 ? 20.984 1.379 -7.242 1 49.81 178 HIS B N 1
ATOM 3817 C CA . HIS B 1 178 ? 19.859 1.181 -8.164 1 49.81 178 HIS B CA 1
ATOM 3818 C C . HIS B 1 178 ? 18.531 1.558 -7.52 1 49.81 178 HIS B C 1
ATOM 3820 O O . HIS B 1 178 ? 17.469 1.337 -8.102 1 49.81 178 HIS B O 1
ATOM 3826 N N . GLY B 1 179 ? 18.688 2.311 -6.434 1 60.28 179 GLY B N 1
ATOM 3827 C CA . GLY B 1 179 ? 17.766 2.613 -5.359 1 60.28 179 GLY B CA 1
ATOM 3828 C C . GLY B 1 179 ? 16.766 3.705 -5.715 1 60.28 179 GLY B C 1
ATOM 3829 O O . GLY B 1 179 ? 15.641 3.709 -5.223 1 60.28 179 GLY B O 1
ATOM 3830 N N . ASP B 1 180 ? 17.203 4.262 -6.914 1 76.44 180 ASP B N 1
ATOM 3831 C CA . ASP B 1 180 ? 16.359 5.441 -7.148 1 76.44 180 ASP B CA 1
ATOM 3832 C C . ASP B 1 180 ? 15.023 5.051 -7.762 1 76.44 180 ASP B C 1
ATOM 3834 O O . ASP B 1 180 ? 13.977 5.57 -7.367 1 76.44 180 ASP B O 1
ATOM 3838 N N . ALA B 1 181 ? 15.156 4.062 -8.773 1 84.94 181 ALA B N 1
ATOM 3839 C CA . ALA B 1 181 ? 13.906 3.686 -9.422 1 84.94 181 ALA B CA 1
ATOM 3840 C C . ALA B 1 181 ? 12.984 2.961 -8.445 1 84.94 181 ALA B C 1
ATOM 3842 O O . ALA B 1 181 ? 11.773 3.203 -8.43 1 84.94 181 ALA B O 1
ATOM 3843 N N . LEU B 1 182 ? 13.57 2.088 -7.684 1 88 182 LEU B N 1
ATOM 3844 C CA . LEU B 1 182 ? 12.789 1.38 -6.68 1 88 182 LEU B CA 1
ATOM 3845 C C . LEU B 1 182 ? 12.219 2.352 -5.648 1 88 182 LEU B C 1
ATOM 3847 O O . LEU B 1 182 ? 11.055 2.252 -5.27 1 88 182 LEU B O 1
ATOM 3851 N N . ALA B 1 183 ? 13.062 3.254 -5.27 1 90.12 183 ALA B N 1
ATOM 3852 C CA . ALA B 1 183 ? 12.625 4.266 -4.312 1 90.12 183 ALA B CA 1
ATOM 3853 C C . ALA B 1 183 ? 11.477 5.094 -4.875 1 90.12 183 ALA B C 1
ATOM 3855 O O . ALA B 1 183 ? 10.531 5.426 -4.16 1 90.12 183 ALA B O 1
ATOM 3856 N N . GLN B 1 184 ? 11.641 5.375 -6.145 1 91.81 184 GLN B N 1
ATOM 3857 C CA . GLN B 1 184 ? 10.594 6.145 -6.805 1 91.81 184 GLN B CA 1
ATOM 3858 C C . GLN B 1 184 ? 9.281 5.363 -6.844 1 91.81 184 GLN B C 1
ATOM 3860 O O . GLN B 1 184 ? 8.219 5.902 -6.516 1 91.81 184 GLN B O 1
ATOM 3865 N N . ARG B 1 185 ? 9.32 4.156 -7.188 1 93.06 185 ARG B N 1
ATOM 3866 C CA . ARG B 1 185 ? 8.117 3.33 -7.246 1 93.06 185 ARG B CA 1
ATOM 3867 C C . ARG B 1 185 ? 7.527 3.115 -5.855 1 93.06 185 ARG B C 1
ATOM 3869 O O . ARG B 1 185 ? 6.309 3.143 -5.68 1 93.06 185 ARG B O 1
ATOM 3876 N N . PHE B 1 186 ? 8.414 2.928 -4.941 1 94.56 186 PHE B N 1
ATOM 3877 C CA . PHE B 1 186 ? 7.961 2.773 -3.561 1 94.56 186 PHE B CA 1
ATOM 3878 C C . PHE B 1 186 ? 7.234 4.023 -3.084 1 94.56 186 PHE B C 1
ATOM 3880 O O . PHE B 1 186 ? 6.148 3.936 -2.51 1 94.56 186 PHE B O 1
ATOM 3887 N N . GLY B 1 187 ? 7.844 5.168 -3.357 1 95.69 187 GLY B N 1
ATOM 3888 C CA . GLY B 1 187 ? 7.227 6.43 -2.988 1 95.69 187 GLY B CA 1
ATOM 3889 C C . GLY B 1 187 ? 5.867 6.641 -3.629 1 95.69 187 GLY B C 1
ATOM 3890 O O . GLY B 1 187 ? 4.93 7.102 -2.973 1 95.69 187 GLY B O 1
ATOM 3891 N N . MET B 1 188 ? 5.75 6.289 -4.852 1 96.44 188 MET B N 1
ATOM 3892 C CA . MET B 1 188 ? 4.484 6.457 -5.559 1 96.44 188 MET B CA 1
ATOM 3893 C C . MET B 1 188 ? 3.416 5.531 -4.988 1 96.44 188 MET B C 1
ATOM 3895 O O . MET B 1 188 ? 2.268 5.938 -4.809 1 96.44 188 MET B O 1
ATOM 3899 N N . ALA B 1 189 ? 3.783 4.316 -4.711 1 97.19 189 ALA B N 1
ATOM 3900 C CA . ALA B 1 189 ? 2.842 3.389 -4.086 1 97.19 189 ALA B CA 1
ATOM 3901 C C . ALA B 1 189 ? 2.4 3.895 -2.719 1 97.19 189 ALA B C 1
ATOM 3903 O O . ALA B 1 189 ? 1.226 3.787 -2.359 1 97.19 189 ALA B O 1
ATOM 3904 N N . LEU B 1 190 ? 3.344 4.375 -2.018 1 97.56 190 LEU B N 1
ATOM 3905 C CA . LEU B 1 190 ? 3.061 4.949 -0.708 1 97.56 190 LEU B CA 1
ATOM 3906 C C . LEU B 1 190 ? 2.062 6.098 -0.821 1 97.56 190 LEU B C 1
ATOM 3908 O O . LEU B 1 190 ? 1.119 6.184 -0.032 1 97.56 190 LEU B O 1
ATOM 3912 N N . LEU B 1 191 ? 2.188 6.941 -1.797 1 98.06 191 LEU B N 1
ATOM 3913 C CA . LEU B 1 191 ? 1.27 8.047 -2.029 1 98.06 191 LEU B CA 1
ATOM 3914 C C . LEU B 1 191 ? -0.115 7.539 -2.414 1 98.06 191 LEU B C 1
ATOM 3916 O O . LEU B 1 191 ? -1.129 8.109 -2.006 1 98.06 191 LEU B O 1
ATOM 3920 N N . ASP B 1 192 ? -0.163 6.551 -3.225 1 97.88 192 ASP B N 1
ATOM 3921 C CA . ASP B 1 192 ? -1.447 5.965 -3.596 1 97.88 192 ASP B CA 1
ATOM 3922 C C . ASP B 1 192 ? -2.189 5.445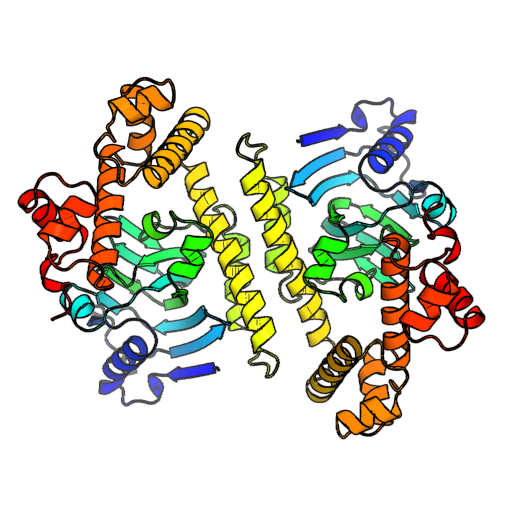 -2.365 1 97.88 192 ASP B C 1
ATOM 3924 O O . ASP B 1 192 ? -3.398 5.648 -2.232 1 97.88 192 ASP B O 1
ATOM 3928 N N . VAL B 1 193 ? -1.5 4.805 -1.471 1 97.81 193 VAL B N 1
ATOM 3929 C CA . VAL B 1 193 ? -2.113 4.262 -0.263 1 97.81 193 VAL B CA 1
ATOM 3930 C C . VAL B 1 193 ? -2.562 5.402 0.646 1 97.81 193 VAL B C 1
ATOM 3932 O O . VAL B 1 193 ? -3.633 5.336 1.254 1 97.81 193 VAL B O 1
ATOM 3935 N N . LEU B 1 194 ? -1.743 6.418 0.734 1 98.38 194 LEU B N 1
ATOM 3936 C CA . LEU B 1 194 ? -2.148 7.586 1.511 1 98.38 194 LEU B CA 1
ATOM 3937 C C . LEU B 1 194 ? -3.426 8.195 0.945 1 98.38 194 LEU B C 1
ATOM 3939 O O . LEU B 1 194 ? -4.348 8.523 1.696 1 98.38 194 LEU B O 1
ATOM 3943 N N . ALA B 1 195 ? -3.49 8.367 -0.348 1 97.69 195 ALA B N 1
ATOM 3944 C CA . ALA B 1 195 ? -4.676 8.922 -0.993 1 97.69 195 ALA B CA 1
ATOM 3945 C C . ALA B 1 195 ? -5.91 8.078 -0.689 1 97.69 195 ALA B C 1
ATOM 3947 O O . ALA B 1 195 ? -6.988 8.617 -0.419 1 97.69 195 ALA B O 1
ATOM 3948 N N . LEU B 1 196 ? -5.734 6.789 -0.706 1 94.69 196 LEU B N 1
ATOM 3949 C CA . LEU B 1 196 ? -6.824 5.883 -0.374 1 94.69 196 LEU B CA 1
ATOM 3950 C C . LEU B 1 196 ? -7.281 6.082 1.068 1 94.69 196 LEU B C 1
ATOM 3952 O O . LEU B 1 196 ? -8.484 6.129 1.345 1 94.69 196 LEU B O 1
ATOM 3956 N N . ALA B 1 197 ? -6.336 6.176 1.965 1 95.38 197 ALA B N 1
ATOM 3957 C CA . ALA B 1 197 ? -6.66 6.371 3.375 1 95.38 197 ALA B CA 1
ATOM 3958 C C . ALA B 1 197 ? -7.488 7.633 3.58 1 95.38 197 ALA B C 1
ATOM 3960 O O . ALA B 1 197 ? -8.492 7.613 4.297 1 95.38 197 ALA B O 1
ATOM 3961 N N . LEU B 1 198 ? -7.09 8.656 2.932 1 95.12 198 LEU B N 1
ATOM 3962 C CA . LEU B 1 198 ? -7.797 9.922 3.057 1 95.12 198 LEU B CA 1
ATOM 3963 C C . LEU B 1 198 ? -9.195 9.836 2.453 1 95.12 198 LEU B C 1
ATOM 3965 O O . LEU B 1 198 ? -10.164 10.305 3.049 1 95.12 198 LEU B O 1
ATOM 3969 N N . GLU B 1 199 ? -9.281 9.242 1.303 1 90.88 199 GLU B N 1
ATOM 3970 C CA . GLU B 1 199 ? -10.555 9.102 0.615 1 90.88 199 GLU B CA 1
ATOM 3971 C C . GLU B 1 199 ? -11.531 8.258 1.428 1 90.88 199 GLU B C 1
ATOM 3973 O O . GLU B 1 199 ? -12.711 8.609 1.56 1 90.88 199 GLU B O 1
ATOM 3978 N N . MET B 1 200 ? -11.031 7.227 1.959 1 88.19 200 MET B N 1
ATOM 3979 C CA . MET B 1 200 ? -11.875 6.309 2.717 1 88.19 200 MET B CA 1
ATOM 3980 C C . MET B 1 200 ? -12.289 6.93 4.047 1 88.19 200 MET B C 1
ATOM 3982 O O . MET B 1 200 ? -13.367 6.629 4.566 1 88.19 200 MET B O 1
ATOM 3986 N N . GLN B 1 201 ? -11.43 7.688 4.625 1 84.88 201 GLN B N 1
ATOM 3987 C CA . GLN B 1 201 ? -11.805 8.43 5.828 1 84.88 201 GLN B CA 1
ATOM 3988 C C . GLN B 1 201 ? -12.984 9.359 5.555 1 84.88 201 GLN B C 1
ATOM 3990 O O . GLN B 1 201 ? -13.875 9.508 6.395 1 84.88 201 GLN B O 1
ATOM 3995 N N . GLU B 1 202 ? -12.859 9.961 4.5 1 80.88 202 GLU B N 1
ATOM 3996 C CA . GLU B 1 202 ? -13.93 10.867 4.109 1 80.88 202 GLU B CA 1
ATOM 3997 C C . GLU B 1 202 ? -15.258 10.125 3.949 1 80.88 202 GLU B C 1
ATOM 3999 O O . GLU B 1 202 ? -16.312 10.641 4.316 1 80.88 202 GLU B O 1
ATOM 4004 N N . MET B 1 203 ? -15.234 8.914 3.438 1 72.69 203 MET B N 1
ATOM 4005 C CA . MET B 1 203 ? -16.422 8.109 3.199 1 72.69 203 MET B CA 1
ATOM 4006 C C . MET B 1 203 ? -17 7.59 4.512 1 72.69 203 MET B C 1
ATOM 4008 O O . MET B 1 203 ? -18.219 7.398 4.633 1 72.69 203 MET B O 1
ATOM 4012 N N . ALA B 1 204 ? -16.156 7.148 5.438 1 64.69 204 ALA B N 1
ATOM 4013 C CA . ALA B 1 204 ? -16.609 6.598 6.719 1 64.69 204 ALA B CA 1
ATOM 4014 C C . ALA B 1 204 ? -17.359 7.645 7.531 1 64.69 204 ALA B C 1
ATOM 4016 O O . ALA B 1 204 ? -18.281 7.309 8.289 1 64.69 204 ALA B O 1
ATOM 4017 N N . VAL B 1 205 ? -16.984 8.711 7.668 1 54.56 205 VAL B N 1
ATOM 4018 C CA . VAL B 1 205 ? -17.609 9.758 8.469 1 54.56 205 VAL B CA 1
ATOM 4019 C C . VAL B 1 205 ? -18.953 10.148 7.844 1 54.56 205 VAL B C 1
ATOM 4021 O O . VAL B 1 205 ? -19.844 10.633 8.539 1 54.56 205 VAL B O 1
ATOM 4024 N N . GLN B 1 206 ? -19.281 9.773 6.566 1 49.69 206 GLN B N 1
ATOM 4025 C CA . GLN B 1 206 ? -20.484 10.312 5.934 1 49.69 206 GLN B CA 1
ATOM 4026 C C . GLN B 1 206 ? -21.609 9.289 5.961 1 49.69 206 GLN B C 1
ATOM 4028 O O . GLN B 1 206 ? -21.422 8.133 5.57 1 49.69 206 GLN B O 1
ATOM 4033 N N . PRO B 1 207 ? -22.703 9.172 6.781 1 46.28 207 PRO B N 1
ATOM 4034 C CA . PRO B 1 207 ? -23.891 8.32 6.605 1 46.28 207 PRO B CA 1
ATOM 4035 C C . PRO B 1 207 ? -24.188 8.016 5.137 1 46.28 207 PRO B C 1
ATOM 4037 O O . PRO B 1 207 ? -23.891 8.836 4.262 1 46.28 207 PRO B O 1
ATOM 4040 N N . ARG B 1 208 ? -24.562 6.645 4.742 1 45.47 208 ARG B N 1
ATOM 4041 C CA . ARG B 1 208 ? -24.734 6.098 3.4 1 45.47 208 ARG B CA 1
ATOM 4042 C C . ARG B 1 208 ? -25.516 7.062 2.514 1 45.47 208 ARG B C 1
ATOM 4044 O O . ARG B 1 208 ? -25.156 7.273 1.353 1 45.47 208 ARG B O 1
ATOM 4051 N N . ALA B 1 209 ? -26.734 7.336 2.971 1 45.78 209 ALA B N 1
ATOM 4052 C CA . ALA B 1 209 ? -27.672 8.188 2.256 1 45.78 209 ALA B CA 1
ATOM 4053 C C . ALA B 1 209 ? -27.062 9.547 1.935 1 45.78 209 ALA B C 1
ATOM 4055 O O . ALA B 1 209 ? -27.219 10.062 0.828 1 45.78 209 ALA B O 1
ATOM 4056 N N . GLU B 1 210 ? -26.422 10.133 2.852 1 46.88 210 GLU B N 1
ATOM 4057 C CA . GLU B 1 210 ? -25.859 11.477 2.826 1 46.88 210 GLU B CA 1
ATOM 4058 C C . GLU B 1 210 ? -24.5 11.492 2.148 1 46.88 210 GLU B C 1
ATOM 4060 O O . GLU B 1 210 ? -24.141 12.477 1.496 1 46.88 210 GLU B O 1
ATOM 4065 N N . ARG B 1 211 ? -23.766 10.352 2.188 1 50.81 211 ARG B N 1
ATOM 4066 C CA . ARG B 1 211 ? -22.453 10.156 1.578 1 50.81 211 ARG B CA 1
ATOM 4067 C C . ARG B 1 211 ? -22.547 10.172 0.056 1 50.81 211 ARG B C 1
ATOM 4069 O O . ARG B 1 211 ? -21.719 10.781 -0.619 1 50.81 211 ARG B O 1
ATOM 4076 N N . ASP B 1 212 ? -23.562 9.391 -0.314 1 56.84 212 ASP B N 1
ATOM 4077 C CA . ASP B 1 212 ? -23.812 9.281 -1.749 1 56.84 212 ASP B CA 1
ATOM 4078 C C . ASP B 1 212 ? -24.172 10.641 -2.348 1 56.84 212 ASP B C 1
ATOM 4080 O O . ASP B 1 212 ? -23.656 11.016 -3.406 1 56.84 212 ASP B O 1
ATOM 4084 N N . LEU B 1 213 ? -24.938 11.445 -1.515 1 63.91 213 LEU B N 1
ATOM 4085 C CA . LEU B 1 213 ? -25.375 12.742 -2.039 1 63.91 213 LEU B CA 1
ATOM 4086 C C . LEU B 1 213 ? -24.234 13.75 -2.012 1 63.91 213 LEU B C 1
ATOM 4088 O O . LEU B 1 213 ? -24.016 14.469 -2.99 1 63.91 213 LEU B O 1
ATOM 4092 N N . HIS B 1 214 ? -23.5 13.688 -0.918 1 71.62 214 HIS B N 1
ATOM 4093 C CA . HIS B 1 214 ? -22.375 14.609 -0.78 1 71.62 214 HIS B CA 1
ATOM 4094 C C . HIS B 1 214 ? -21.312 14.344 -1.837 1 71.62 214 HIS B C 1
ATOM 4096 O O . HIS B 1 214 ? -20.828 15.273 -2.492 1 71.62 214 HIS B O 1
ATOM 4102 N N . GLY B 1 215 ? -20.984 13.125 -1.969 1 70 215 GLY B N 1
ATOM 4103 C CA . GLY B 1 215 ? -20.016 12.773 -2.988 1 70 215 GLY B CA 1
ATOM 4104 C C . GLY B 1 215 ? -20.469 13.117 -4.395 1 70 215 GLY B C 1
ATOM 4105 O O . GLY B 1 215 ? -19.703 13.656 -5.191 1 70 215 GLY B O 1
ATOM 4106 N N . ARG B 1 216 ? -21.672 12.797 -4.684 1 72.06 216 ARG B N 1
ATOM 4107 C CA . ARG B 1 216 ? -22.234 13.117 -5.992 1 72.06 216 ARG B CA 1
ATOM 4108 C C . ARG B 1 216 ? -22.25 14.617 -6.227 1 72.06 216 ARG B C 1
ATOM 4110 O O . ARG B 1 216 ? -21.938 15.086 -7.324 1 72.06 216 ARG B O 1
ATOM 4117 N N . ILE B 1 217 ? -22.484 15.336 -5.164 1 80.75 217 ILE B N 1
ATOM 4118 C CA . ILE B 1 217 ? -22.562 16.781 -5.297 1 80.75 217 ILE B CA 1
ATOM 4119 C C . ILE B 1 217 ? -21.156 17.375 -5.418 1 80.75 217 ILE B C 1
ATOM 4121 O O . ILE B 1 217 ? -20.922 18.281 -6.219 1 80.75 217 ILE B O 1
ATOM 4125 N N . GLN B 1 218 ? -20.359 16.766 -4.676 1 79.12 218 GLN B N 1
ATOM 4126 C CA . GLN B 1 218 ? -18.984 17.234 -4.781 1 79.12 218 GLN B CA 1
ATOM 4127 C C . GLN B 1 218 ? -18.422 17 -6.184 1 79.12 218 GLN B C 1
ATOM 4129 O O . GLN B 1 218 ? -17.781 17.891 -6.758 1 79.12 218 GLN B O 1
ATOM 4134 N N . ALA B 1 219 ? -18.609 15.867 -6.719 1 72.75 219 ALA B N 1
ATOM 4135 C CA . ALA B 1 219 ? -18.203 15.586 -8.086 1 72.75 219 ALA B CA 1
ATOM 4136 C C . ALA B 1 219 ? -18.859 16.547 -9.078 1 72.75 219 ALA B C 1
ATOM 4138 O O . ALA B 1 219 ? -18.203 17.047 -9.992 1 72.75 219 ALA B O 1
ATOM 4139 N N . PHE B 1 220 ? -20.047 16.734 -8.859 1 79.31 220 PHE B N 1
ATOM 4140 C CA . PHE B 1 220 ? -20.781 17.672 -9.703 1 79.31 220 PHE B CA 1
ATOM 4141 C C . PHE B 1 220 ? -20.188 19.078 -9.617 1 79.31 220 PHE B C 1
ATOM 4143 O O . PHE B 1 220 ? -20.031 19.75 -10.633 1 79.31 220 PHE B O 1
ATOM 4150 N N . ILE B 1 221 ? -19.781 19.438 -8.398 1 85.56 221 ILE B N 1
ATOM 4151 C CA . ILE B 1 221 ? -19.172 20.75 -8.188 1 85.56 221 ILE B CA 1
ATOM 4152 C C . ILE B 1 221 ? -17.844 20.828 -8.922 1 85.56 221 ILE B C 1
ATOM 4154 O O . ILE B 1 221 ? -17.578 21.812 -9.625 1 85.56 221 ILE B O 1
ATOM 4158 N N . GLN B 1 222 ? -17.172 19.828 -8.789 1 78.44 222 GLN B N 1
ATOM 4159 C CA . GLN B 1 222 ? -15.859 19.812 -9.438 1 78.44 222 GLN B CA 1
ATOM 4160 C C . GLN B 1 222 ? -15.992 19.875 -10.953 1 78.44 222 GLN B C 1
ATOM 4162 O O . GLN B 1 222 ? -15.234 20.578 -11.625 1 78.44 222 GLN B O 1
ATOM 4167 N N . ASP B 1 223 ? -16.969 19.172 -11.406 1 76.25 223 ASP B N 1
ATOM 4168 C CA . ASP B 1 223 ? -17.188 19.094 -12.852 1 76.25 223 ASP B CA 1
ATOM 4169 C C . ASP B 1 223 ? -17.766 20.406 -13.383 1 76.25 223 ASP B C 1
ATOM 4171 O O . ASP B 1 223 ? -17.656 20.703 -14.578 1 76.25 223 ASP B O 1
ATOM 4175 N N . ASN B 1 224 ? -18.297 21.172 -12.523 1 80 224 ASN B N 1
ATOM 4176 C CA . ASN B 1 224 ? -18.984 22.375 -12.961 1 80 224 ASN B CA 1
ATOM 4177 C C . ASN B 1 224 ? -18.469 23.625 -12.25 1 80 224 ASN B C 1
ATOM 4179 O O . ASN B 1 224 ? -19.203 24.594 -12.086 1 80 224 ASN B O 1
ATOM 4183 N N . LEU B 1 225 ? -17.281 23.531 -11.883 1 83.81 225 LEU B N 1
ATOM 4184 C CA . LEU B 1 225 ? -16.703 24.531 -11 1 83.81 225 LEU B CA 1
ATOM 4185 C C . LEU B 1 225 ? -16.734 25.906 -11.664 1 83.81 225 LEU B C 1
ATOM 4187 O O . LEU B 1 225 ? -16.938 26.922 -10.992 1 83.81 225 LEU B O 1
ATOM 4191 N N . GLY B 1 226 ? -16.547 25.938 -12.891 1 79.31 226 GLY B N 1
ATOM 4192 C CA . GLY B 1 226 ? -16.469 27.188 -13.625 1 79.31 226 GLY B CA 1
ATOM 4193 C C . GLY B 1 226 ? -17.828 27.812 -13.906 1 79.31 226 GLY B C 1
ATOM 4194 O O . GLY B 1 226 ? -17.922 28.969 -14.312 1 79.31 226 GLY B O 1
ATOM 4195 N N . SER B 1 227 ? -18.859 27.172 -13.664 1 81.69 227 SER B N 1
ATOM 4196 C CA . SER B 1 227 ? -20.203 27.641 -14 1 81.69 227 SER B CA 1
ATOM 4197 C C . SER B 1 227 ? -20.703 28.672 -12.984 1 81.69 227 SER B C 1
ATOM 4199 O O . SER B 1 227 ? -20.719 28.391 -11.781 1 81.69 227 SER B O 1
ATOM 4201 N N . PRO B 1 228 ? -21.031 29.797 -13.508 1 77.44 228 PRO B N 1
ATOM 4202 C CA . PRO B 1 228 ? -21.578 30.797 -12.594 1 77.44 228 PRO B CA 1
ATOM 4203 C C . PRO B 1 228 ? -22.938 30.391 -12.023 1 77.44 228 PRO B C 1
ATOM 4205 O O . PRO B 1 228 ? -23.391 30.969 -11.031 1 77.44 228 PRO B O 1
ATOM 4208 N N . GLU B 1 229 ? -23.562 29.406 -12.539 1 81.5 229 GLU B N 1
ATOM 4209 C CA . GLU B 1 229 ? -24.891 29 -12.125 1 81.5 229 GLU B CA 1
ATOM 4210 C C . GLU B 1 229 ? -24.828 28.062 -10.922 1 81.5 229 GLU B C 1
ATOM 4212 O O . GLU B 1 229 ? -25.859 27.703 -10.352 1 81.5 229 GLU B O 1
ATOM 4217 N N . LEU B 1 230 ? -23.625 27.719 -10.633 1 86.38 230 LEU B N 1
ATOM 4218 C CA . LEU B 1 230 ? -23.484 26.812 -9.5 1 86.38 230 LEU B CA 1
ATOM 4219 C C . LEU B 1 230 ? -24.047 27.438 -8.227 1 86.38 230 LEU B C 1
ATOM 4221 O O . LEU B 1 230 ? -23.562 28.484 -7.785 1 86.38 230 LEU B O 1
ATOM 4225 N N . SER B 1 231 ? -25.125 26.922 -7.742 1 88.31 231 SER B N 1
ATOM 4226 C CA . SER B 1 231 ? -25.844 27.391 -6.559 1 88.31 231 SER B CA 1
ATOM 4227 C C . SER B 1 231 ? -26.406 26.219 -5.758 1 88.31 231 SER B C 1
ATOM 4229 O O . SER B 1 231 ? -26.438 25.094 -6.246 1 88.31 231 SER B O 1
ATOM 4231 N N . LEU B 1 232 ? -26.734 26.594 -4.539 1 90.12 232 LEU B N 1
ATOM 4232 C CA . LEU B 1 232 ? -27.344 25.578 -3.701 1 90.12 232 LEU B CA 1
ATOM 4233 C C . LEU B 1 232 ? -28.594 25.016 -4.371 1 90.12 232 LEU B C 1
ATOM 4235 O O . LEU B 1 232 ? -28.828 23.797 -4.336 1 90.12 232 LEU B O 1
ATOM 4239 N N . GLN B 1 233 ? -29.344 25.906 -4.988 1 88.75 233 GLN B N 1
ATOM 4240 C CA . GLN B 1 233 ? -30.562 25.516 -5.668 1 88.75 233 GLN B CA 1
ATOM 4241 C C . GLN B 1 233 ? -30.266 24.578 -6.84 1 88.75 233 GLN B C 1
ATOM 4243 O O . GLN B 1 233 ? -30.938 23.562 -7.016 1 88.75 233 GLN B O 1
ATOM 4248 N N . TRP B 1 234 ? -29.281 24.938 -7.582 1 89.69 234 TRP B N 1
ATOM 4249 C CA . TRP B 1 234 ? -28.891 24.109 -8.727 1 89.69 234 TRP B CA 1
ATOM 4250 C C . TRP B 1 234 ? -28.406 22.734 -8.273 1 89.69 234 TRP B C 1
ATOM 4252 O O . TRP B 1 234 ? -28.75 21.719 -8.875 1 89.69 234 TRP B O 1
ATOM 4262 N N . LEU B 1 235 ? -27.625 22.703 -7.273 1 89.81 235 LEU B N 1
ATOM 4263 C CA . LEU B 1 235 ? -27.125 21.453 -6.719 1 89.81 235 LEU B CA 1
ATOM 4264 C C . LEU B 1 235 ? -28.281 20.547 -6.266 1 89.81 235 LEU B C 1
ATOM 4266 O O . LEU B 1 235 ? -28.281 19.359 -6.543 1 89.81 235 LEU B O 1
ATOM 4270 N N . ALA B 1 236 ? -29.156 21.125 -5.621 1 87.19 236 ALA B N 1
ATOM 4271 C CA . ALA B 1 236 ? -30.328 20.375 -5.133 1 87.19 236 ALA B CA 1
ATOM 4272 C C . ALA B 1 236 ? -31.141 19.828 -6.293 1 87.19 236 ALA B C 1
ATOM 4274 O O . ALA B 1 236 ? -31.531 18.656 -6.285 1 87.19 236 ALA B O 1
ATOM 4275 N N . GLN B 1 237 ? -31.422 20.703 -7.199 1 83.75 237 GLN B N 1
ATOM 4276 C CA . GLN B 1 237 ? -32.219 20.328 -8.367 1 83.75 237 GLN B CA 1
ATOM 4277 C C . GLN B 1 237 ? -31.562 19.188 -9.133 1 83.75 237 GLN B C 1
ATOM 4279 O O . GLN B 1 237 ? -32.219 18.234 -9.523 1 83.75 237 GLN B O 1
ATOM 4284 N N . GLN B 1 238 ? -30.297 19.219 -9.297 1 81.25 238 GLN B N 1
ATOM 4285 C CA . GLN B 1 238 ? -29.547 18.25 -10.094 1 81.25 238 GLN B CA 1
ATOM 4286 C C . GLN B 1 238 ? -29.516 16.891 -9.406 1 81.25 238 GLN B C 1
ATOM 4288 O O . GLN B 1 238 ? -29.359 15.859 -10.07 1 81.25 238 GLN B O 1
ATOM 4293 N N . HIS B 1 239 ? -29.719 16.906 -8.195 1 81.75 239 HIS B N 1
ATOM 4294 C CA . HIS B 1 239 ? -29.609 15.656 -7.445 1 81.75 239 HIS B CA 1
ATOM 4295 C C . HIS B 1 239 ? -30.969 15.266 -6.848 1 81.75 239 HIS B C 1
ATOM 4297 O O . HIS B 1 239 ? -31.031 14.367 -6 1 81.75 239 HIS B O 1
ATOM 4303 N N . ASN B 1 240 ? -31.969 15.992 -7.207 1 81.69 240 ASN B N 1
ATOM 4304 C CA . ASN B 1 240 ? -33.375 15.719 -6.848 1 81.69 240 ASN B CA 1
ATOM 4305 C C . ASN B 1 240 ? -33.531 15.633 -5.336 1 81.69 240 ASN B C 1
ATOM 4307 O O . ASN B 1 240 ? -34.156 14.688 -4.832 1 81.69 240 ASN B O 1
ATOM 4311 N N . VAL B 1 241 ? -32.938 16.516 -4.707 1 82.88 241 VAL B N 1
ATOM 4312 C CA . VAL B 1 241 ? -33.094 16.641 -3.262 1 82.88 241 VAL B CA 1
ATOM 4313 C C . VAL B 1 241 ? -33.375 18.094 -2.9 1 82.88 241 VAL B C 1
ATOM 4315 O O . VAL B 1 241 ? -33.281 18.984 -3.758 1 82.88 241 VAL B O 1
ATOM 4318 N N . SER B 1 242 ? -33.812 18.344 -1.69 1 84.31 242 SER B N 1
ATOM 4319 C CA . SER B 1 242 ? -34.062 19.719 -1.237 1 84.31 242 SER B CA 1
ATOM 4320 C C . SER B 1 242 ? -32.719 20.406 -0.903 1 84.31 242 SER B C 1
ATOM 4322 O O . SER B 1 242 ? -31.734 19.75 -0.581 1 84.31 242 SER B O 1
ATOM 4324 N N . PRO B 1 243 ? -32.719 21.781 -1.087 1 86.31 243 PRO B N 1
ATOM 4325 C CA . PRO B 1 243 ? -31.531 22.516 -0.656 1 86.31 243 PRO B CA 1
ATOM 4326 C C . PRO B 1 243 ? -31.141 22.219 0.792 1 86.31 243 PRO B C 1
ATOM 4328 O O . PRO B 1 243 ? -29.953 22.188 1.123 1 86.31 243 PRO B O 1
ATOM 4331 N N . ARG B 1 244 ? -32.156 21.906 1.546 1 84.44 244 ARG B N 1
ATOM 4332 C CA . ARG B 1 244 ? -31.875 21.562 2.939 1 84.44 244 ARG B CA 1
ATOM 4333 C C . ARG B 1 244 ? -31.125 20.25 3.047 1 84.44 244 ARG B C 1
ATOM 4335 O O . ARG B 1 244 ? -30.203 20.125 3.863 1 84.44 244 ARG B O 1
ATOM 4342 N N . THR B 1 245 ? -31.516 19.406 2.293 1 79.81 245 THR B N 1
ATOM 4343 C CA . THR B 1 245 ? -30.859 18.094 2.271 1 79.81 245 THR B CA 1
ATOM 4344 C C . THR B 1 245 ? -29.406 18.234 1.818 1 79.81 245 THR B C 1
ATOM 4346 O O . THR B 1 245 ? -28.516 17.578 2.361 1 79.81 245 THR B O 1
ATOM 4349 N N . VAL B 1 246 ? -29.219 19.125 0.792 1 83.75 246 VAL B N 1
ATOM 4350 C CA . VAL B 1 246 ? -27.859 19.375 0.333 1 83.75 246 VAL B CA 1
ATOM 4351 C C . VAL B 1 246 ? -27.047 20 1.461 1 83.75 246 VAL B C 1
ATOM 4353 O O . VAL B 1 246 ? -25.938 19.547 1.75 1 83.75 246 VAL B O 1
ATOM 4356 N N . THR B 1 247 ? -27.641 20.938 2.109 1 85.19 247 THR B N 1
ATOM 4357 C CA . THR B 1 247 ? -26.938 21.641 3.18 1 85.19 247 THR B CA 1
ATOM 4358 C C . THR B 1 247 ? -26.609 20.688 4.328 1 85.19 247 THR B C 1
ATOM 4360 O O . THR B 1 247 ? -25.516 20.75 4.887 1 85.19 247 THR B O 1
ATOM 4363 N N . ARG B 1 248 ? -27.5 19.766 4.617 1 80.56 248 ARG B N 1
ATOM 4364 C CA . ARG B 1 248 ? -27.281 18.797 5.688 1 80.56 248 ARG B CA 1
ATOM 4365 C C . ARG B 1 248 ? -26.156 17.828 5.328 1 80.56 248 ARG B C 1
ATOM 4367 O O . ARG B 1 248 ? -25.344 17.469 6.184 1 80.56 248 ARG B O 1
ATOM 4374 N N . ALA B 1 249 ? -26.219 17.547 4.098 1 76.56 249 ALA B N 1
ATOM 4375 C CA . ALA B 1 249 ? -25.203 16.594 3.631 1 76.56 249 ALA B CA 1
ATOM 4376 C C . ALA B 1 249 ? -23.797 17.172 3.805 1 76.56 249 ALA B C 1
ATOM 4378 O O . ALA B 1 249 ? -22.844 16.438 4.062 1 76.56 249 ALA B O 1
ATOM 4379 N N . PHE B 1 250 ? -23.703 18.516 3.684 1 81.06 250 PHE B N 1
ATOM 4380 C CA . PHE B 1 250 ? -22.406 19.188 3.795 1 81.06 250 PHE B CA 1
ATOM 4381 C C . PHE B 1 250 ? -22.141 19.594 5.238 1 81.06 250 PHE B C 1
ATOM 4383 O O . PHE B 1 250 ? -20.984 19.656 5.664 1 81.06 250 PHE B O 1
ATOM 4390 N N . ALA B 1 251 ? -23.188 19.828 5.973 1 77.81 251 ALA B N 1
ATOM 4391 C CA . ALA B 1 251 ? -23.047 20.266 7.355 1 77.81 251 ALA B CA 1
ATOM 4392 C C . ALA B 1 251 ? -22.344 19.203 8.203 1 77.81 251 ALA B C 1
ATOM 4394 O O . ALA B 1 251 ? -21.547 19.531 9.086 1 77.81 251 ALA B O 1
ATOM 4395 N N . ARG B 1 252 ? -22.562 18.141 7.875 1 64.19 252 ARG B N 1
ATOM 4396 C CA . ARG B 1 252 ? -21.984 17.016 8.602 1 64.19 252 ARG B CA 1
ATOM 4397 C C . ARG B 1 252 ? -20.469 17 8.469 1 64.19 252 ARG B C 1
ATOM 4399 O O . ARG B 1 252 ? -19.766 16.406 9.297 1 64.19 252 ARG B O 1
ATOM 4406 N N . ARG B 1 253 ? -20.078 17.656 7.492 1 61.66 253 ARG B N 1
ATOM 4407 C CA . ARG B 1 253 ? -18.641 17.781 7.258 1 61.66 253 ARG B CA 1
ATOM 4408 C C . ARG B 1 253 ? -18.141 19.172 7.609 1 61.66 253 ARG B C 1
ATOM 4410 O O . ARG B 1 253 ? -17.125 19.625 7.078 1 61.66 253 ARG B O 1
ATOM 4417 N N . ASN B 1 254 ? -18.891 19.734 8.312 1 64.56 254 ASN B N 1
ATOM 4418 C CA . ASN B 1 254 ? -18.625 21.109 8.727 1 64.56 254 ASN B CA 1
ATOM 4419 C C . ASN B 1 254 ? -18.328 22.016 7.523 1 64.56 254 ASN B C 1
ATOM 4421 O O . ASN B 1 254 ? -17.422 22.844 7.582 1 64.56 254 ASN B O 1
ATOM 4425 N N . GLN B 1 255 ? -19.016 21.672 6.5 1 74.62 255 GLN B N 1
ATOM 4426 C CA . GLN B 1 255 ? -18.906 22.438 5.262 1 74.62 255 GLN B CA 1
ATOM 4427 C C . GLN B 1 255 ? -20.266 22.875 4.758 1 74.62 255 GLN B C 1
ATOM 4429 O O . GLN B 1 255 ? -21.297 22.375 5.195 1 74.62 255 GLN B O 1
ATOM 4434 N N . THR B 1 256 ? -20.25 23.953 3.971 1 85.81 256 THR B N 1
ATOM 4435 C CA . THR B 1 256 ? -21.406 24.312 3.158 1 85.81 256 THR B CA 1
ATOM 4436 C C . THR B 1 256 ? -21.141 24.047 1.682 1 85.81 256 THR B C 1
ATOM 4438 O O . THR B 1 256 ? -19.984 24.109 1.234 1 85.81 256 THR B O 1
ATOM 4441 N N . PRO B 1 257 ? -22.141 23.641 0.898 1 86.44 257 PRO B N 1
ATOM 4442 C CA . PRO B 1 257 ? -21.938 23.406 -0.533 1 86.44 257 PRO B CA 1
ATOM 4443 C C . PRO B 1 257 ? -21.266 24.594 -1.228 1 86.44 257 PRO B C 1
ATOM 4445 O O . PRO B 1 257 ? -20.328 24.422 -2.004 1 86.44 257 PRO B O 1
ATOM 4448 N N . MET B 1 258 ? -21.688 25.703 -0.843 1 87.56 258 MET B N 1
ATOM 4449 C CA . MET B 1 258 ? -21.125 26.875 -1.492 1 87.56 258 MET B CA 1
ATOM 4450 C C . MET B 1 258 ? -19.734 27.188 -0.957 1 87.56 258 MET B C 1
ATOM 4452 O O . MET B 1 258 ? -18.891 27.734 -1.679 1 87.56 258 MET B O 1
ATOM 4456 N N . GLY B 1 259 ? -19.594 26.797 0.291 1 86.31 259 GLY B N 1
ATOM 4457 C CA . GLY B 1 259 ? -18.234 26.906 0.821 1 86.31 259 GLY B CA 1
ATOM 4458 C C . GLY B 1 259 ? -17.234 26.078 0.057 1 86.31 259 GLY B C 1
ATOM 4459 O O . GLY B 1 259 ? -16.125 26.547 -0.224 1 86.31 259 GLY B O 1
ATOM 4460 N N . LEU B 1 260 ? -17.672 24.922 -0.234 1 85.5 260 LEU B N 1
ATOM 4461 C CA . LEU B 1 260 ? -16.797 24.062 -1.031 1 85.5 260 LEU B CA 1
ATOM 4462 C C . LEU B 1 260 ? -16.562 24.656 -2.412 1 85.5 260 LEU B C 1
ATOM 4464 O O . LEU B 1 260 ? -15.438 24.641 -2.914 1 85.5 260 LEU B O 1
ATOM 4468 N N . VAL B 1 261 ? -17.531 25.156 -3.074 1 87.25 261 VAL B N 1
ATOM 4469 C CA . VAL B 1 261 ? -17.406 25.797 -4.383 1 87.25 261 VAL B CA 1
ATOM 4470 C C . VAL B 1 261 ? -16.359 26.906 -4.32 1 87.25 261 VAL B C 1
ATOM 4472 O O . VAL B 1 261 ? -15.461 26.969 -5.156 1 87.25 261 VAL B O 1
ATOM 4475 N N . TRP B 1 262 ? -16.469 27.594 -3.285 1 86.12 262 TRP B N 1
ATOM 4476 C CA . TRP B 1 262 ? -15.578 28.75 -3.146 1 86.12 262 TRP B CA 1
ATOM 4477 C C . TRP B 1 262 ? -14.141 28.281 -2.9 1 86.12 262 TRP B C 1
ATOM 4479 O O . TRP B 1 262 ? -13.203 28.812 -3.496 1 86.12 262 TRP B O 1
ATOM 4489 N N . GLN B 1 263 ? -14.078 27.375 -2.066 1 84.62 263 GLN B N 1
ATOM 4490 C CA . GLN B 1 263 ? -12.75 26.859 -1.768 1 84.62 263 GLN B CA 1
ATOM 4491 C C . GLN B 1 263 ? -12.078 26.312 -3.023 1 84.62 263 GLN B C 1
ATOM 4493 O O . GLN B 1 263 ? -10.906 26.594 -3.279 1 84.62 263 GLN B O 1
ATOM 4498 N N . LEU B 1 264 ? -12.773 25.609 -3.75 1 85.62 264 LEU B N 1
ATOM 4499 C CA . LEU B 1 264 ? -12.242 25.016 -4.965 1 85.62 264 LEU B CA 1
ATOM 4500 C C . LEU B 1 264 ? -11.93 26.078 -6.008 1 85.62 264 LEU B C 1
ATOM 4502 O O . LEU B 1 264 ? -10.914 26 -6.703 1 85.62 264 LEU B O 1
ATOM 4506 N N . ARG B 1 265 ? -12.766 27.031 -6.082 1 86.94 265 ARG B N 1
ATOM 4507 C CA . ARG B 1 265 ? -12.531 28.125 -7.008 1 86.94 265 ARG B CA 1
ATOM 4508 C C . ARG B 1 265 ? -11.281 28.906 -6.617 1 86.94 265 ARG B C 1
ATOM 4510 O O . ARG B 1 265 ? -10.492 29.297 -7.48 1 86.94 265 ARG B O 1
ATOM 4517 N N . LEU B 1 266 ? -11.172 29.062 -5.391 1 86.81 266 LEU B N 1
ATOM 4518 C CA . LEU B 1 266 ? -10 29.781 -4.906 1 86.81 266 LEU B CA 1
ATOM 4519 C C . LEU B 1 266 ? -8.719 29 -5.199 1 86.81 266 LEU B C 1
ATOM 4521 O O . LEU B 1 266 ? -7.723 29.578 -5.641 1 86.81 266 LEU B O 1
ATOM 4525 N N . GLN B 1 267 ? -8.852 27.828 -4.91 1 84.69 267 GLN B N 1
ATOM 4526 C CA . GLN B 1 267 ? -7.695 26.969 -5.18 1 84.69 267 GLN B CA 1
ATOM 4527 C C . GLN B 1 267 ? -7.348 26.969 -6.664 1 84.69 267 GLN B C 1
ATOM 4529 O O . GLN B 1 267 ? -6.172 27.062 -7.031 1 84.69 267 GLN B O 1
ATOM 4534 N N . ALA B 1 268 ? -8.289 26.859 -7.457 1 81.94 268 ALA B N 1
ATOM 4535 C CA . ALA B 1 268 ? -8.086 26.891 -8.906 1 81.94 268 ALA B CA 1
ATOM 4536 C C . ALA B 1 268 ? -7.5 28.219 -9.352 1 81.94 268 ALA B C 1
ATOM 4538 O O . ALA B 1 268 ? -6.613 28.266 -10.203 1 81.94 268 ALA B O 1
ATOM 4539 N N . SER B 1 269 ? -7.977 29.188 -8.75 1 86.25 269 SER B N 1
ATOM 4540 C CA . SER B 1 269 ? -7.469 30.516 -9.062 1 86.25 269 SER B CA 1
ATOM 4541 C C . SER B 1 269 ? -6.012 30.656 -8.648 1 86.25 269 SER B C 1
ATOM 4543 O O . SER B 1 269 ? -5.203 31.234 -9.383 1 86.25 269 SER B O 1
ATOM 4545 N N . ARG B 1 270 ? -5.801 30.156 -7.574 1 81.5 270 ARG B N 1
ATOM 4546 C CA . ARG B 1 270 ? -4.43 30.203 -7.074 1 81.5 270 ARG B CA 1
ATOM 4547 C C . ARG B 1 270 ? -3.48 29.453 -8.008 1 81.5 270 ARG B C 1
ATOM 4549 O O . ARG B 1 270 ? -2.412 29.969 -8.352 1 81.5 270 ARG B O 1
ATOM 4556 N N . GLN B 1 271 ? -3.891 28.375 -8.391 1 80.44 271 GLN B N 1
ATOM 4557 C CA . GLN B 1 271 ? -3.086 27.578 -9.31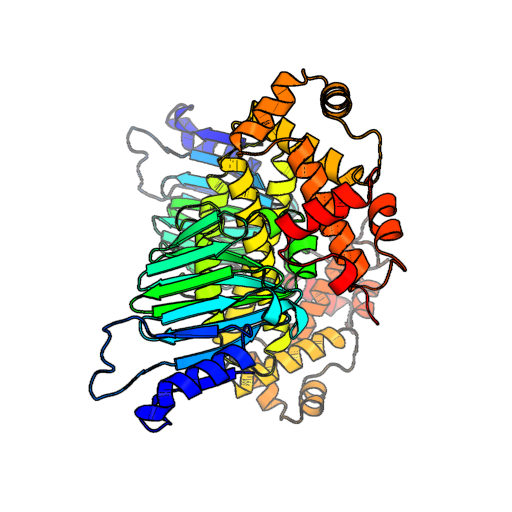2 1 80.44 271 GLN B CA 1
ATOM 4558 C C . GLN B 1 271 ? -2.883 28.297 -10.633 1 80.44 271 GLN B C 1
ATOM 4560 O O . GLN B 1 271 ? -1.781 28.297 -11.188 1 80.44 271 GLN B O 1
ATOM 4565 N N . ALA B 1 272 ? -3.883 28.891 -11.07 1 80.62 272 ALA B N 1
ATOM 4566 C CA . ALA B 1 272 ? -3.816 29.641 -12.32 1 80.62 272 ALA B CA 1
ATOM 4567 C C . ALA B 1 272 ? -2.865 30.812 -12.203 1 80.62 272 ALA B C 1
ATOM 4569 O O . ALA B 1 272 ? -2.092 31.094 -13.125 1 80.62 272 ALA B O 1
ATOM 4570 N N . LEU B 1 273 ? -2.898 31.375 -11.148 1 82.5 273 LEU B N 1
ATOM 4571 C CA . LEU B 1 273 ? -2.031 32.531 -10.898 1 82.5 273 LEU B CA 1
ATOM 4572 C C . LEU B 1 273 ? -0.576 32.094 -10.766 1 82.5 273 LEU B C 1
ATOM 4574 O O . LEU B 1 273 ? 0.316 32.688 -11.352 1 82.5 273 LEU B O 1
ATOM 4578 N N . MET B 1 274 ? -0.431 31.031 -10.156 1 77.19 274 MET B N 1
ATOM 4579 C CA . MET B 1 274 ? 0.918 30.531 -9.93 1 77.19 274 MET B CA 1
ATOM 4580 C C . MET B 1 274 ? 1.535 30.031 -11.234 1 77.19 274 MET B C 1
ATOM 4582 O O . MET B 1 274 ? 2.75 30.109 -11.422 1 77.19 274 MET B O 1
ATOM 4586 N N . GLN B 1 275 ? 0.656 29.594 -12.07 1 76.06 275 GLN B N 1
ATOM 4587 C CA . GLN B 1 275 ? 1.128 29.031 -13.328 1 76.06 275 GLN B CA 1
ATOM 4588 C C . GLN B 1 275 ? 1.159 30.094 -14.43 1 76.06 275 GLN B C 1
ATOM 4590 O O . GLN B 1 275 ? 1.487 29.797 -15.578 1 76.06 275 GLN B O 1
ATOM 4595 N N . GLY B 1 276 ? 0.813 31.266 -14.125 1 79.75 276 GLY B N 1
ATOM 4596 C CA . GLY B 1 276 ? 0.858 32.375 -15.07 1 79.75 276 GLY B CA 1
ATOM 4597 C C . GLY B 1 276 ? -0.229 32.281 -16.125 1 79.75 276 GLY B C 1
ATOM 4598 O O . GLY B 1 276 ? -0.08 32.844 -17.219 1 79.75 276 GLY B O 1
ATOM 4599 N N . ARG B 1 277 ? -1.241 31.734 -15.906 1 79.12 277 ARG B N 1
ATOM 4600 C CA . ARG B 1 277 ? -2.297 31.531 -16.891 1 79.12 277 ARG B CA 1
ATOM 4601 C C . ARG B 1 277 ? -3.248 32.719 -16.922 1 79.12 277 ARG B C 1
ATOM 4603 O O . ARG B 1 277 ? -4.102 32.812 -17.797 1 79.12 277 ARG B O 1
ATOM 4610 N N . CYS B 1 278 ? -3.109 33.469 -15.891 1 82.75 278 CYS B N 1
ATOM 4611 C CA . CYS B 1 278 ? -3.941 34.656 -15.836 1 82.75 278 CYS B CA 1
ATOM 4612 C C . CYS B 1 278 ? -3.086 35.938 -15.812 1 82.75 278 CYS B C 1
ATOM 4614 O O . CYS B 1 278 ? -2.029 35.938 -15.18 1 82.75 278 CYS B O 1
ATOM 4616 N N . SER B 1 279 ? -3.535 36.938 -16.594 1 80.56 279 SER B N 1
ATOM 4617 C CA . SER B 1 279 ? -2.768 38.188 -16.734 1 80.56 279 SER B CA 1
ATOM 4618 C C . SER B 1 279 ? -3.098 39.156 -15.617 1 80.56 279 SER B C 1
ATOM 4620 O O . SER B 1 279 ? -2.365 40.125 -15.398 1 80.56 279 SER B O 1
ATOM 4622 N N . SER B 1 280 ? -4.195 39 -15.008 1 87.69 280 SER B N 1
ATOM 4623 C CA . SER B 1 280 ? -4.582 39.906 -13.93 1 87.69 280 SER B CA 1
ATOM 4624 C C . SER B 1 280 ? -5.375 39.156 -12.852 1 87.69 280 SER B C 1
ATOM 4626 O O . SER B 1 280 ? -5.891 38.062 -13.102 1 87.69 280 SER B O 1
ATOM 4628 N N . VAL B 1 281 ? -5.414 39.781 -11.758 1 89.56 281 VAL B N 1
ATOM 4629 C CA . VAL B 1 281 ? -6.184 39.25 -10.641 1 89.56 281 VAL B CA 1
ATOM 4630 C C . VAL B 1 281 ? -7.664 39.188 -11.016 1 89.56 281 VAL B C 1
ATOM 4632 O O . VAL B 1 281 ? -8.352 38.219 -10.703 1 89.56 281 VAL B O 1
ATOM 4635 N N . THR B 1 282 ? -8.023 40.219 -11.719 1 88.69 282 THR B N 1
ATOM 4636 C CA . THR B 1 282 ? -9.414 40.312 -12.148 1 88.69 282 THR B CA 1
ATOM 4637 C C . THR B 1 282 ? -9.742 39.188 -13.109 1 88.69 282 THR B C 1
ATOM 4639 O O . THR B 1 282 ? -10.805 38.562 -13.008 1 88.69 282 THR B O 1
ATOM 4642 N N . GLU B 1 283 ? -8.867 38.875 -13.906 1 87.56 283 GLU B N 1
ATOM 4643 C CA . GLU B 1 283 ? -9.055 37.781 -14.852 1 87.56 283 GLU B CA 1
ATOM 4644 C C . GLU B 1 283 ? -9.156 36.469 -14.125 1 87.56 283 GLU B C 1
ATOM 4646 O O . GLU B 1 283 ? -10.016 35.625 -14.445 1 87.56 283 GLU B O 1
ATOM 4651 N N . ALA B 1 284 ? -8.312 36.281 -13.242 1 87.88 284 ALA B N 1
ATOM 4652 C CA . ALA B 1 284 ? -8.32 35.031 -12.477 1 87.88 284 ALA B CA 1
ATOM 4653 C C . ALA B 1 284 ? -9.641 34.875 -11.727 1 87.88 284 ALA B C 1
ATOM 4655 O O . ALA B 1 284 ? -10.203 33.75 -11.688 1 87.88 284 ALA B O 1
ATOM 4656 N N . ALA B 1 285 ? -10.078 35.938 -11.234 1 87.81 285 ALA B N 1
ATOM 4657 C CA . ALA B 1 285 ? -11.32 35.938 -10.469 1 87.81 285 ALA B CA 1
ATOM 4658 C C . ALA B 1 285 ? -12.5 35.531 -11.344 1 87.81 285 ALA B C 1
ATOM 4660 O O . ALA B 1 285 ? -13.234 34.594 -11.016 1 87.81 285 ALA B O 1
ATOM 4661 N N . PHE B 1 286 ? -12.602 36.156 -12.453 1 85 286 PHE B N 1
ATOM 4662 C CA . PHE B 1 286 ? -13.766 35.969 -13.312 1 85 286 PHE B CA 1
ATOM 4663 C C . PHE B 1 286 ? -13.656 34.625 -14.07 1 85 286 PHE B C 1
ATOM 4665 O O . PHE B 1 286 ? -14.664 33.969 -14.312 1 85 286 PHE B O 1
ATOM 4672 N N . ALA B 1 287 ? -12.484 34.219 -14.273 1 85.19 287 ALA B N 1
ATOM 4673 C CA . ALA B 1 287 ? -12.266 32.969 -14.984 1 85.19 287 ALA B CA 1
ATOM 4674 C C . ALA B 1 287 ? -12.664 31.766 -14.133 1 85.19 287 ALA B C 1
ATOM 4676 O O . ALA B 1 287 ? -12.984 30.688 -14.656 1 85.19 287 ALA B O 1
ATOM 4677 N N . HIS B 1 288 ? -12.734 32.031 -12.914 1 86.25 288 HIS B N 1
ATOM 4678 C CA . HIS B 1 288 ? -13 30.891 -12.039 1 86.25 288 HIS B CA 1
ATOM 4679 C C . HIS B 1 288 ? -14.266 31.109 -11.219 1 86.25 288 HIS B C 1
ATOM 4681 O O . HIS B 1 288 ? -14.398 30.562 -10.117 1 86.25 288 HIS B O 1
ATOM 4687 N N . GLY B 1 289 ? -15.125 31.984 -11.688 1 83 289 GLY B N 1
ATOM 4688 C CA . GLY B 1 289 ? -16.5 31.969 -11.242 1 83 289 GLY B CA 1
ATOM 4689 C C . GLY B 1 289 ? -16.812 33.031 -10.211 1 83 289 GLY B C 1
ATOM 4690 O O . GLY B 1 289 ? -17.891 33.062 -9.617 1 83 289 GLY B O 1
ATOM 4691 N N . PHE B 1 290 ? -15.93 33.969 -9.977 1 86.25 290 PHE B N 1
ATOM 4692 C CA . PHE B 1 290 ? -16.219 35.062 -9.055 1 86.25 290 PHE B CA 1
ATOM 4693 C C . PHE B 1 290 ? -16.859 36.219 -9.797 1 86.25 290 PHE B C 1
ATOM 4695 O O . PHE B 1 290 ? -16.469 36.531 -10.922 1 86.25 290 PHE B O 1
ATOM 4702 N N . SER B 1 291 ? -17.844 36.781 -9.156 1 80.38 291 SER B N 1
ATOM 4703 C CA . SER B 1 291 ? -18.547 37.906 -9.789 1 80.38 291 SER B CA 1
ATOM 4704 C C . SER B 1 291 ? -18 39.25 -9.312 1 80.38 291 SER B C 1
ATOM 4706 O O . SER B 1 291 ? -18.344 40.281 -9.867 1 80.38 291 SER B O 1
ATOM 4708 N N . ASP B 1 292 ? -17.172 39.188 -8.312 1 84.19 292 ASP B N 1
ATOM 4709 C CA . ASP B 1 292 ? -16.641 40.406 -7.707 1 84.19 292 ASP B CA 1
ATOM 4710 C C . ASP B 1 292 ? -15.164 40.219 -7.344 1 84.19 292 ASP B C 1
ATOM 4712 O O . ASP B 1 292 ? -14.82 39.375 -6.527 1 84.19 292 ASP B O 1
ATOM 4716 N N . ALA B 1 293 ? -14.359 41.125 -7.977 1 86.69 293 ALA B N 1
ATOM 4717 C CA . ALA B 1 293 ? -12.914 41.031 -7.793 1 86.69 293 ALA B CA 1
ATOM 4718 C C . ALA B 1 293 ? -12.516 41.375 -6.359 1 86.69 293 ALA B C 1
ATOM 4720 O O . ALA B 1 293 ? -11.57 40.812 -5.812 1 86.69 293 ALA B O 1
ATOM 4721 N N . ALA B 1 294 ? -13.266 42.281 -5.84 1 86.5 294 ALA B N 1
ATOM 4722 C CA . ALA B 1 294 ? -12.977 42.688 -4.465 1 86.5 294 ALA B CA 1
ATOM 4723 C C . ALA B 1 294 ? -13.266 41.531 -3.494 1 86.5 294 ALA B C 1
ATOM 4725 O O . ALA B 1 294 ? -12.469 41.25 -2.598 1 86.5 294 ALA B O 1
ATOM 4726 N N . HIS B 1 295 ? -14.406 40.969 -3.693 1 86 295 HIS B N 1
ATOM 4727 C CA . HIS B 1 295 ? -14.766 39.812 -2.883 1 86 295 HIS B CA 1
ATOM 4728 C C . HIS B 1 295 ? -13.758 38.688 -3.064 1 86 295 HIS B C 1
ATOM 4730 O O . HIS B 1 295 ? -13.359 38.031 -2.092 1 86 295 HIS B O 1
ATOM 4736 N N . PHE B 1 296 ? -13.375 38.562 -4.25 1 89.5 296 PHE B N 1
ATOM 4737 C CA . PHE B 1 296 ? -12.375 37.562 -4.559 1 89.5 296 PHE B CA 1
ATOM 4738 C C . PHE B 1 296 ? -11.078 37.812 -3.793 1 89.5 296 PHE B C 1
ATOM 4740 O O . PHE B 1 296 ? -10.547 36.906 -3.143 1 89.5 296 PHE B O 1
ATOM 4747 N N . SER B 1 297 ? -10.602 38.906 -3.861 1 88.81 297 SER B N 1
ATOM 4748 C CA . SER B 1 297 ? -9.328 39.25 -3.238 1 88.81 297 SER B CA 1
ATOM 4749 C C . SER B 1 297 ? -9.375 39.062 -1.729 1 88.81 297 SER B C 1
ATOM 4751 O O . SER B 1 297 ? -8.43 38.531 -1.137 1 88.81 297 SER B O 1
ATOM 4753 N N . ARG B 1 298 ? -10.5 39.375 -1.174 1 87.19 298 ARG B N 1
ATOM 4754 C CA . ARG B 1 298 ? -10.672 39.188 0.265 1 87.19 298 ARG B CA 1
ATOM 4755 C C . ARG B 1 298 ? -10.727 37.719 0.637 1 87.19 298 ARG B C 1
ATOM 4757 O O . ARG B 1 298 ? -10.07 37.281 1.585 1 87.19 298 ARG B O 1
ATOM 4764 N N . ALA B 1 299 ? -11.445 37.062 -0.084 1 86.25 299 ALA B N 1
ATOM 4765 C CA . ALA B 1 299 ? -11.594 35.625 0.161 1 86.25 299 ALA B CA 1
ATOM 4766 C C . ALA B 1 299 ? -10.266 34.906 -0.042 1 86.25 299 ALA B C 1
ATOM 4768 O O . ALA B 1 299 ? -9.938 33.969 0.712 1 86.25 299 ALA B O 1
ATOM 4769 N N . PHE B 1 300 ? -9.586 35.312 -1.02 1 88.56 300 PHE B N 1
ATOM 4770 C CA . PHE B 1 300 ? -8.289 34.719 -1.341 1 88.56 300 PHE B CA 1
ATOM 4771 C C . PHE B 1 300 ? -7.301 34.938 -0.207 1 88.56 300 PHE B C 1
ATOM 4773 O O . PHE B 1 300 ? -6.637 34 0.245 1 88.56 300 PHE B O 1
ATOM 4780 N N . ARG B 1 301 ? -7.348 36.094 0.253 1 85.5 301 ARG B N 1
ATOM 4781 C CA . ARG B 1 301 ? -6.461 36.438 1.364 1 85.5 301 ARG B CA 1
ATOM 4782 C C . ARG B 1 301 ? -6.832 35.625 2.615 1 85.5 301 ARG B C 1
ATOM 4784 O O . ARG B 1 301 ? -5.953 35.125 3.326 1 85.5 301 ARG B O 1
ATOM 4791 N N . LYS B 1 302 ? -8.008 35.531 2.85 1 81.06 302 LYS B N 1
ATOM 4792 C CA . LYS B 1 302 ? -8.477 34.781 4.008 1 81.06 302 LYS B CA 1
ATOM 4793 C C . LYS B 1 302 ? -8.094 33.312 3.896 1 81.06 302 LYS B C 1
ATOM 4795 O O . LYS B 1 302 ? -7.691 32.688 4.883 1 81.06 302 LYS B O 1
ATOM 4800 N N . ALA B 1 303 ? -8.148 32.906 2.748 1 79.56 303 ALA B N 1
ATOM 4801 C CA . ALA B 1 303 ? -7.949 31.469 2.518 1 79.56 303 ALA B CA 1
ATOM 4802 C C . ALA B 1 303 ? -6.465 31.125 2.486 1 79.56 303 ALA B C 1
ATOM 4804 O O . ALA B 1 303 ? -6.059 30.062 2.973 1 79.56 303 ALA B O 1
ATOM 4805 N N . PHE B 1 304 ? -5.664 32.062 1.893 1 78.25 304 PHE B N 1
ATOM 4806 C CA . PHE B 1 304 ? -4.297 31.641 1.583 1 78.25 304 PHE B CA 1
ATOM 4807 C C . PHE B 1 304 ? -3.289 32.531 2.293 1 78.25 304 PHE B C 1
ATOM 4809 O O . PHE B 1 304 ? -2.08 32.312 2.215 1 78.25 304 PHE B O 1
ATOM 4816 N N . GLY B 1 305 ? -3.779 33.531 2.938 1 74.25 305 GLY B N 1
ATOM 4817 C CA . GLY B 1 305 ? -2.926 34.406 3.736 1 74.25 305 GLY B CA 1
ATOM 4818 C C . GLY B 1 305 ? -2.111 35.375 2.904 1 74.25 305 GLY B C 1
ATOM 4819 O O . GLY B 1 305 ? -1.24 36.062 3.428 1 74.25 305 GLY B O 1
ATOM 4820 N N . CYS B 1 306 ? -2.248 35.406 1.658 1 77.19 306 CYS B N 1
ATOM 4821 C CA . CYS B 1 306 ? -1.578 36.312 0.756 1 77.19 306 CYS B CA 1
ATOM 4822 C C . CYS B 1 306 ? -2.555 36.906 -0.269 1 77.19 306 CYS B C 1
ATOM 4824 O O . CYS B 1 306 ? -3.637 36.344 -0.472 1 77.19 306 CYS B O 1
ATOM 4826 N N . THR B 1 307 ? -2.125 38 -0.827 1 86.31 307 THR B N 1
ATOM 4827 C CA . THR B 1 307 ? -2.967 38.625 -1.854 1 86.31 307 THR B CA 1
ATOM 4828 C C . THR B 1 307 ? -2.764 37.938 -3.197 1 86.31 307 THR B C 1
ATOM 4830 O O . THR B 1 307 ? -1.678 37.406 -3.48 1 86.31 307 THR B O 1
ATOM 4833 N N . PRO B 1 308 ? -3.879 37.875 -3.939 1 86.69 308 PRO B N 1
ATOM 4834 C CA . PRO B 1 308 ? -3.711 37.281 -5.273 1 86.69 308 PRO B CA 1
ATOM 4835 C C . PRO B 1 308 ? -2.646 38 -6.102 1 86.69 308 PRO B C 1
ATOM 4837 O O . PRO B 1 308 ? -1.936 37.375 -6.883 1 86.69 308 PRO B O 1
ATOM 4840 N N . ARG B 1 309 ? -2.514 39.219 -5.93 1 85.69 309 ARG B N 1
ATOM 4841 C CA . ARG B 1 309 ? -1.559 40 -6.691 1 85.69 309 ARG B CA 1
ATOM 4842 C C . ARG B 1 309 ? -0.129 39.562 -6.43 1 85.69 309 ARG B C 1
ATOM 4844 O O . ARG B 1 309 ? 0.721 39.594 -7.32 1 85.69 309 ARG B O 1
ATOM 4851 N N . SER B 1 310 ? 0.06 39.062 -5.312 1 80.31 310 SER B N 1
ATOM 4852 C CA . SER B 1 310 ? 1.402 38.625 -4.934 1 80.31 310 SER B CA 1
ATOM 4853 C C . SER B 1 310 ? 1.822 37.375 -5.707 1 80.31 310 SER B C 1
ATOM 4855 O O . SER B 1 310 ? 3.012 37.062 -5.797 1 80.31 310 SER B O 1
ATOM 4857 N N . LEU B 1 311 ? 0.917 36.75 -6.289 1 76.75 311 LEU B N 1
ATOM 4858 C CA . LEU B 1 311 ? 1.217 35.531 -7.02 1 76.75 311 LEU B CA 1
ATOM 4859 C C . LEU B 1 311 ? 1.366 35.812 -8.516 1 76.75 311 LEU B C 1
ATOM 4861 O O . LEU B 1 311 ? 1.784 34.938 -9.273 1 76.75 311 LEU B O 1
ATOM 4865 N N . LEU B 1 312 ? 1.04 36.906 -8.922 1 72.88 312 LEU B N 1
ATOM 4866 C CA . LEU B 1 312 ? 1.169 37.281 -10.328 1 72.88 312 LEU B CA 1
ATOM 4867 C C . LEU B 1 312 ? 2.637 37.406 -10.719 1 72.88 312 LEU B C 1
ATOM 4869 O O . LEU B 1 312 ? 3.439 37.969 -9.977 1 72.88 312 LEU B O 1
ATOM 4873 N N . ALA B 1 313 ? 3.203 36.312 -11.375 1 56.56 313 ALA B N 1
ATOM 4874 C CA . ALA B 1 313 ? 4.559 36.406 -11.906 1 56.56 313 ALA B CA 1
ATOM 4875 C C . ALA B 1 313 ? 4.832 37.812 -12.445 1 56.56 313 ALA B C 1
ATOM 4877 O O . ALA B 1 313 ? 3.975 38.406 -13.109 1 56.56 313 ALA B O 1
ATOM 4878 N N . ALA B 1 314 ? 5.832 38.656 -11.859 1 45.88 314 ALA B N 1
ATOM 4879 C CA . ALA B 1 314 ? 6.406 39.812 -12.547 1 45.88 314 ALA B CA 1
ATOM 4880 C C . ALA B 1 314 ? 6.754 39.469 -13.992 1 45.88 314 ALA B C 1
ATOM 4882 O O . ALA B 1 314 ? 7.203 38.375 -14.289 1 45.88 314 ALA B O 1
#

pLDDT: mean 85.99, std 12.11, range [45.47, 98.62]

Nearest PDB structures (foldseek):
  5nla-assembly1_A  TM=6.929E-01  e=3.912E-15  Sinorhizobium meliloti 1021
  1sfn-assembly1_A  TM=6.610E-01  e=1.688E-04  Deinococcus radiodurans
  8hfb-assembly1_B  TM=6.640E-01  e=2.757E-04  Bacillus subtilis
  1y3t-assembly1_B  TM=6.473E-01  e=3.075E-04  Bacillus subtilis
  2h0v-assembly1_B  TM=6.176E-01  e=5.305E-04  Bacillus subtilis

Sequence (628 aa):
MQLEYSTHSQEPRHRFDYWHEVVCRHCIPADSHRAQGDAAGPGGFGATLSVRSLGLLEISAMSAPSHRWVRNAAHLRLHARDELWLGYLLQGQAEVRQGGQVARLSAGNLVLYDASQPFEFSVAPRDILLMRIPRSELLNRFARAPLHAGRVLHGHAPAVAPLRAMLGEAIAMPPAPHGDALAQRFGMALLDVLALALEMQEMAVQPRAERDLHGRIQAFIQDNLGSPELSLQWLAQQHNVSPRTVTRAFARRNQTPMGLVWQLRLQASRQALMQGRCSSVTEAAFAHGFSDAAHFSRAFRKAFGCTPRSLLAAMQLEYSTHSQEPRHRFDYWHEVVCRHCIPADSHRAQGDAAGPGGFGATLSVRSLGLLEISAMSAPSHRWVRNAAHLRLHARDELWLGYLLQGQAEVRQGGQVARLSAGNLVLYDASQPFEFSVAPRDILLMRIPRSELLNRFARAPLHAGRVLHGHAPAVAPLRAMLGEAIAMPPAPHGDALAQRFGMALLDVLALALEMQEMAVQPRAERDLHGRIQAFIQDNLGSPELSLQWLAQQHNVSPRTVTRAFARRNQTPMGLVWQLRLQASRQALMQGRCSSVTEAAFAHGFSDAAHFSRAFRKAFGCTPRSLLAA

Radius of gyration: 28.86 Å; Cα contacts (8 Å, |Δi|>4): 1155; chains: 2; bounding box: 68×82×71 Å

Secondary structure (DSSP, 8-state):
-EEEEEGGGS-GGGHHHHHHHHHHHHS---EEEEPTT----TT----EEEEEEETTEEEEEEEESSEEEEE-HHHHHHS---EEEEEEEEEEEEEEEETTEEEEEETT-EEEEETTS-EEEEEEEEEEEEEEEEHHHHHTT-TTGGGGTT-EE-TTSTTHHHHHHHHHHHHHS---TTHHHHHHHHHHHHHHHHHHHHHHHHHHHS-HHHHHHHHHHHHHHHHTTT-TT--HHHHHHHTTS-HHHHHHHHHTTT--HHHHHHHHHHHHHHHHHHTT--SSHHHHHHHTT-S-HHHHHHHHHHHHSS-GGGGS--/-EEEEEGGGS-GGGHHHHHHHHHHHHS---EEEEPTT----TT----EEEEEEETTEEEEEEE-SSEEEEE-HHHHHHS---EEEEEEE-SSEEEEEETTEEEEEETT-EEEEETTS-EEEEEESS-EEEEEEEHHHHHTT-TTGGGGTT-EE-TTSTTHHHHHHHHHHHHHS---TTHHHHHHHHHHHHHHHHHHHHHHHHHHHS-HHHHHHHHHHHHHHHHTTT-TT--HHHHHHHTTS-HHHHHHHHHTTT--HHHHHHHHHHHHHHHHHHTT--SSHHHHHHHTT-S-HHHHHHHHHHHHSS-GGGGS--